Protein 5F3P (pdb70)

Nearest PDB structures (foldseek):
  5f3p-assembly1_B  TM=1.005E+00  e=6.837E-26  Entamoeba histolytica
  5f3q-assembly1_A  TM=9.577E-01  e=2.022E-22  Entamoeba histolytica
  5f3o-assembly1_A  TM=9.536E-01  e=2.224E-22  Entamoeba histolytica
  5f3p-assembly1_A  TM=9.531E-01  e=3.254E-22  Entamoeba histolytica
  5f3q-assembly1_B  TM=9.908E-01  e=6.516E-21  Entamoeba histolytica

InterPro domains:
  IPR036389 Ribonuclease III, endonuclease domain superfamily [G3DSA:1.10.1520.10] (6-143)
  IPR036389 Ribonuclease III, endonuclease domain superfamily [SSF69065] (40-139)

Organism: Entamoeba histolytica (strain ATCC 30459 / HM-1:IMSS / ABRM) (NCBI:txid294381)

Radius of gyration: 21.92 Å; Cα contacts (8 Å, |Δi|>4): 422; chains: 2; bounding box: 47×54×69 Å

Structure (mmCIF, N/CA/C/O backbone):
data_5F3P
#
_entry.id   5F3P
#
_cell.length_a   46.092
_cell.length_b   89.956
_cell.length_c   100.358
_cell.angle_alpha   90.00
_cell.angle_beta   90.00
_cell.angle_gamma   90.00
#
_symmetry.space_group_name_H-M   'P 21 21 21'
#
loop_
_entity.id
_entity.type
_entity.pdbx_description
1 polymer 'Putative uncharacterized protein'
2 non-polymer 'SULFATE ION'
3 water water
#
loop_
_atom_site.group_PDB
_atom_site.id
_atom_site.type_symbol
_atom_site.label_atom_id
_atom_site.label_alt_id
_atom_site.label_comp_id
_atom_site.label_asym_id
_atom_site.label_entity_id
_atom_site.label_seq_id
_atom_site.pdbx_PDB_ins_code
_atom_site.Cartn_x
_atom_site.Cartn_y
_atom_site.Cartn_z
_atom_site.occupancy
_atom_site.B_iso_or_equiv
_atom_site.auth_seq_id
_atom_site.auth_comp_id
_atom_site.auth_asym_id
_atom_site.auth_atom_id
_atom_site.pdbx_PDB_model_num
ATOM 1 N N . SER A 1 2 ? 1.560 2.978 -47.434 1.00 46.36 2 SER A N 1
ATOM 2 C CA . SER A 1 2 ? 0.260 3.188 -46.814 1.00 42.90 2 SER A CA 1
ATOM 3 C C . SER A 1 2 ? 0.152 2.446 -45.476 1.00 44.93 2 SER A C 1
ATOM 4 O O . SER A 1 2 ? 0.996 1.602 -45.145 1.00 45.02 2 SER A O 1
ATOM 7 N N . SER A 1 3 ? -0.898 2.766 -44.715 1.00 40.61 3 SER A N 1
ATOM 8 C CA . SER A 1 3 ? -1.125 2.110 -43.428 1.00 44.01 3 SER A CA 1
ATOM 9 C C . SER A 1 3 ? -1.495 0.638 -43.591 1.00 42.15 3 SER A C 1
ATOM 10 O O . SER A 1 3 ? -1.182 -0.178 -42.713 1.00 33.16 3 SER A O 1
ATOM 13 N N . THR A 1 4 ? -2.161 0.274 -44.692 1.00 34.48 4 THR A N 1
ATOM 14 C CA . THR A 1 4 ? -2.578 -1.114 -44.851 1.00 38.00 4 THR A CA 1
ATOM 15 C C . THR A 1 4 ? -1.412 -2.002 -45.285 1.00 34.91 4 THR A C 1
ATOM 16 O O . THR A 1 4 ? -1.313 -3.157 -44.845 1.00 37.56 4 THR A O 1
ATOM 20 N N . THR A 1 5 ? -0.512 -1.483 -46.133 1.00 34.94 5 THR A N 1
ATOM 21 C CA . THR A 1 5 ? 0.699 -2.236 -46.460 1.00 37.63 5 THR A CA 1
ATOM 22 C C . THR A 1 5 ? 1.641 -2.296 -45.260 1.00 37.41 5 THR A C 1
ATOM 23 O O . THR A 1 5 ? 2.423 -3.244 -45.113 1.00 37.06 5 THR A O 1
ATOM 27 N N . LEU A 1 6 ? 1.591 -1.290 -44.390 1.00 33.44 6 LEU A N 1
ATOM 28 C CA . LEU A 1 6 ? 2.373 -1.393 -43.166 1.00 33.71 6 LEU A CA 1
ATOM 29 C C . LEU A 1 6 ? 1.790 -2.466 -42.243 1.00 26.79 6 LEU A C 1
ATOM 30 O O . LEU A 1 6 ? 2.539 -3.200 -41.593 1.00 25.84 6 LEU A O 1
ATOM 35 N N . HIS A 1 7 ? 0.462 -2.640 -42.241 1.00 26.61 7 HIS A N 1
ATOM 36 C CA . HIS A 1 7 ? -0.168 -3.524 -41.256 1.00 27.30 7 HIS A CA 1
ATOM 37 C C . HIS A 1 7 ? 0.120 -4.997 -41.527 1.00 29.87 7 HIS A C 1
ATOM 38 O O . HIS A 1 7 ? 0.393 -5.767 -40.594 1.00 23.84 7 HIS A O 1
ATOM 45 N N . ASN A 1 8 ? 0.021 -5.427 -42.786 1.00 29.76 8 ASN A N 1
ATOM 46 C CA . ASN A 1 8 ? 0.308 -6.826 -43.090 1.00 31.62 8 ASN A CA 1
ATOM 47 C C . ASN A 1 8 ? 1.784 -7.137 -42.874 1.00 25.27 8 ASN A C 1
ATOM 48 O O . ASN A 1 8 ? 2.129 -8.200 -42.360 1.00 30.50 8 ASN A O 1
ATOM 53 N N . ALA A 1 9 ? 2.667 -6.224 -43.280 1.00 25.90 9 ALA A N 1
ATOM 54 C CA . ALA A 1 9 ? 4.086 -6.405 -43.005 1.00 26.82 9 ALA A CA 1
ATOM 55 C C . ALA A 1 9 ? 4.343 -6.481 -41.503 1.00 29.43 9 ALA A C 1
ATOM 56 O O . ALA A 1 9 ? 5.152 -7.296 -41.044 1.00 26.51 9 ALA A O 1
ATOM 58 N N . MET A 1 10 ? 3.641 -5.657 -40.718 1.00 23.77 10 MET A N 1
ATOM 59 C CA . MET A 1 10 ? 3.840 -5.671 -39.273 1.00 24.92 10 MET A CA 1
ATOM 60 C C . MET A 1 10 ? 3.478 -7.021 -38.663 1.00 28.62 10 MET A C 1
ATOM 61 O O . MET A 1 10 ? 4.136 -7.478 -37.716 1.00 26.85 10 MET A O 1
ATOM 66 N N . GLN A 1 11 ? 2.424 -7.669 -39.169 1.00 25.62 11 GLN A N 1
ATOM 67 C CA . GLN A 1 11 ? 2.043 -8.957 -38.599 1.00 26.64 11 GLN A CA 1
ATOM 68 C C . GLN A 1 11 ? 3.049 -10.042 -38.961 1.00 28.41 11 GLN A C 1
ATOM 69 O O . GLN A 1 11 ? 3.266 -10.962 -38.164 1.00 33.10 11 GLN A O 1
ATOM 75 N N . TYR A 1 12 ? 3.691 -9.942 -40.130 1.00 25.71 12 TYR A N 1
ATOM 76 C CA . TYR A 1 12 ? 4.798 -10.843 -40.458 1.00 29.76 12 TYR A CA 1
ATOM 77 C C . TYR A 1 12 ? 5.975 -10.645 -39.510 1.00 28.33 12 TYR A C 1
ATOM 78 O O . TYR A 1 12 ? 6.534 -11.614 -38.986 1.00 25.17 12 TYR A O 1
ATOM 87 N N . THR A 1 13 ? 6.408 -9.391 -39.337 1.00 22.80 13 THR A N 1
ATOM 88 C CA . THR A 1 13 ? 7.605 -9.099 -38.551 1.00 22.95 13 THR A CA 1
ATOM 89 C C . THR A 1 13 ? 7.377 -9.384 -37.068 1.00 23.25 13 THR A C 1
ATOM 90 O O . THR A 1 13 ? 8.263 -9.922 -36.392 1.00 24.22 13 THR A O 1
ATOM 94 N N . ALA A 1 14 ? 6.199 -9.032 -36.548 1.00 19.39 14 ALA A N 1
ATOM 95 C CA . ALA A 1 14 ? 5.852 -9.368 -35.170 1.00 20.97 14 ALA A CA 1
ATOM 96 C C . ALA A 1 14 ? 5.954 -10.866 -34.925 1.00 21.12 14 ALA A C 1
ATOM 97 O O . ALA A 1 14 ? 6.580 -11.298 -33.957 1.00 19.29 14 ALA A O 1
ATOM 99 N N . PHE A 1 15 ? 5.347 -11.680 -35.799 1.00 20.97 15 PHE A N 1
ATOM 100 C CA . PHE A 1 15 ? 5.439 -13.133 -35.650 1.00 22.38 15 PHE A CA 1
ATOM 101 C C . PHE A 1 15 ? 6.897 -13.583 -35.570 1.00 19.38 15 PHE A C 1
ATOM 102 O O . PHE A 1 15 ? 7.271 -14.386 -34.705 1.00 21.71 15 PHE A O 1
ATOM 110 N N . ASP A 1 16 ? 7.735 -13.058 -36.465 1.00 23.63 16 ASP A N 1
ATOM 111 C CA . ASP A 1 16 ? 9.125 -13.496 -36.566 1.00 22.26 16 ASP A CA 1
ATOM 112 C C . ASP A 1 16 ? 9.936 -13.100 -35.332 1.00 22.58 16 ASP A C 1
ATOM 113 O O . ASP A 1 16 ? 10.695 -13.915 -34.794 1.00 22.12 16 ASP A O 1
ATOM 118 N N . VAL A 1 17 ? 9.813 -11.847 -34.889 1.00 18.97 17 VAL A N 1
ATOM 119 C CA . VAL A 1 17 ? 10.557 -11.389 -33.711 1.00 22.91 17 VAL A CA 1
ATOM 120 C C . VAL A 1 17 ? 10.115 -12.150 -32.468 1.00 17.29 17 VAL A C 1
ATOM 121 O O . VAL A 1 17 ? 10.939 -12.640 -31.689 1.00 17.62 17 VAL A O 1
ATOM 125 N N . LEU A 1 18 ? 8.804 -12.244 -32.251 1.00 17.57 18 LEU A N 1
ATOM 126 C CA . LEU A 1 18 ? 8.314 -12.923 -31.058 1.00 14.88 18 LEU A CA 1
ATOM 127 C C . LEU A 1 18 ? 8.659 -14.411 -31.080 1.00 20.72 18 LEU A C 1
ATOM 128 O O . LEU A 1 18 ? 9.031 -14.978 -30.041 1.00 14.89 18 LEU A O 1
ATOM 133 N N . SER A 1 19 ? 8.551 -15.063 -32.250 1.00 19.02 19 SER A N 1
ATOM 134 C CA . SER A 1 19 ? 8.937 -16.476 -32.344 1.00 20.55 19 SER A CA 1
ATOM 135 C C . SER A 1 19 ? 10.423 -16.654 -32.095 1.00 17.01 19 SER A C 1
ATOM 136 O O . SER A 1 19 ? 10.842 -17.659 -31.520 1.00 18.59 19 SER A O 1
ATOM 139 N N . SER A 1 20 ? 11.234 -15.710 -32.558 1.00 18.83 20 SER A N 1
ATOM 140 C CA . SER A 1 20 ? 12.679 -15.824 -32.387 1.00 21.47 20 SER A CA 1
ATOM 141 C C . SER A 1 20 ? 13.087 -15.608 -30.931 1.00 22.38 20 SER A C 1
ATOM 142 O O . SER A 1 20 ? 13.993 -16.286 -30.428 1.00 18.59 20 SER A O 1
ATOM 145 N N . ILE A 1 21 ? 12.432 -14.680 -30.228 1.00 15.36 21 ILE A N 1
ATOM 146 C CA . ILE A 1 21 ? 12.714 -14.534 -28.797 1.00 16.95 21 ILE A CA 1
ATOM 147 C C . ILE A 1 21 ? 12.294 -15.790 -28.042 1.00 18.79 21 ILE A C 1
ATOM 148 O O . ILE A 1 21 ? 13.042 -16.320 -27.205 1.00 15.97 21 ILE A O 1
ATOM 153 N N . LEU A 1 22 ? 11.085 -16.280 -28.326 1.00 16.19 22 LEU A N 1
ATOM 154 C CA . LEU A 1 22 ? 10.567 -17.452 -27.625 1.00 18.94 22 LEU A CA 1
ATOM 155 C C . LEU A 1 22 ? 11.436 -18.675 -27.885 1.00 21.31 22 LEU A C 1
ATOM 156 O O . LEU A 1 22 ? 11.653 -19.489 -26.986 1.00 20.19 22 LEU A O 1
ATOM 161 N N . ASN A 1 23 ? 11.944 -18.817 -29.113 1.00 19.10 23 ASN A N 1
ATOM 162 C CA . ASN A 1 23 ? 12.811 -19.943 -29.433 1.00 21.35 23 ASN A CA 1
ATOM 163 C C . ASN A 1 23 ? 14.077 -19.911 -28.592 1.00 22.62 23 ASN A C 1
ATOM 164 O O . ASN A 1 23 ? 14.569 -20.958 -28.158 1.00 22.06 23 ASN A O 1
ATOM 169 N N . LEU A 1 24 ? 14.597 -18.713 -28.312 1.00 23.89 24 LEU A N 1
ATOM 170 C CA . LEU A 1 24 ? 15.777 -18.614 -27.461 1.00 25.11 24 LEU A CA 1
ATOM 171 C C . LEU A 1 24 ? 15.439 -18.889 -25.999 1.00 23.13 24 LEU A C 1
ATOM 172 O O . LEU A 1 24 ? 16.226 -19.521 -25.283 1.00 25.66 24 LEU A O 1
ATOM 177 N N . MET A 1 25 ? 14.293 -18.397 -25.523 1.00 22.58 25 MET A N 1
ATOM 178 C CA . MET A 1 25 ? 13.875 -18.706 -24.156 1.00 21.84 25 MET A CA 1
ATOM 179 C C . MET A 1 25 ? 13.764 -20.209 -23.940 1.00 20.93 25 MET A C 1
ATOM 180 O O . MET A 1 25 ? 14.105 -20.717 -22.864 1.00 20.98 25 MET A O 1
ATOM 185 N N . LYS A 1 26 ? 13.251 -20.931 -24.940 1.00 18.44 26 LYS A N 1
ATOM 186 C CA . LYS A 1 26 ? 13.023 -22.360 -24.788 1.00 24.92 26 LYS A CA 1
ATOM 187 C C . LYS A 1 26 ? 14.325 -23.137 -24.676 1.00 28.76 26 LYS A C 1
ATOM 188 O O . LYS A 1 26 ? 14.315 -24.266 -24.175 1.00 29.28 26 LYS A O 1
ATOM 194 N N . ALA A 1 27 ? 15.443 -22.555 -25.112 1.00 25.74 27 ALA A N 1
ATOM 195 C CA . ALA A 1 27 ? 16.757 -23.151 -24.905 1.00 26.23 27 ALA A CA 1
ATOM 196 C C . ALA A 1 27 ? 17.286 -22.952 -23.487 1.00 31.13 27 ALA A C 1
ATOM 197 O O . ALA A 1 27 ? 18.247 -23.624 -23.102 1.00 30.35 27 ALA A O 1
ATOM 199 N N . ASP A 1 28 ? 16.684 -22.052 -22.705 1.00 27.36 28 ASP A N 1
ATOM 200 C CA . ASP A 1 28 ? 17.063 -21.705 -21.337 1.00 26.56 28 ASP A CA 1
ATOM 201 C C . ASP A 1 28 ? 16.376 -22.655 -20.362 1.00 29.50 28 ASP A C 1
ATOM 202 O O . ASP A 1 28 ? 15.158 -22.857 -20.460 1.00 27.62 28 ASP A O 1
ATOM 207 N N . PRO A 1 29 ? 17.113 -23.272 -19.433 1.00 29.73 29 PRO A N 1
ATOM 208 C CA . PRO A 1 29 ? 16.467 -24.156 -18.446 1.00 28.20 29 PRO A CA 1
ATOM 209 C C . PRO A 1 29 ? 15.371 -23.476 -17.637 1.00 26.31 29 PRO A C 1
ATOM 210 O O . PRO A 1 29 ? 14.464 -24.161 -17.146 1.00 26.24 29 PRO A O 1
ATOM 214 N N . LEU A 1 30 ? 15.412 -22.155 -17.489 1.00 22.01 30 LEU A N 1
ATOM 215 C CA . LEU A 1 30 ? 14.359 -21.471 -16.748 1.00 23.35 30 LEU A CA 1
ATOM 216 C C . LEU A 1 30 ? 12.986 -21.595 -17.399 1.00 21.40 30 LEU A C 1
ATOM 217 O O . LEU A 1 30 ? 11.980 -21.448 -16.699 1.00 20.39 30 LEU A O 1
ATOM 222 N N . TYR A 1 31 ? 12.922 -21.859 -18.710 1.00 19.57 31 TYR A N 1
ATOM 223 C CA . TYR A 1 31 ? 11.631 -22.023 -19.384 1.00 22.55 31 TYR A CA 1
ATOM 224 C C . TYR A 1 31 ? 10.799 -23.136 -18.751 1.00 21.52 31 TYR A C 1
ATOM 225 O O . TYR A 1 31 ? 9.561 -23.039 -18.687 1.00 17.49 31 TYR A O 1
ATOM 234 N N . ASP A 1 32 ? 11.465 -24.214 -18.307 1.00 17.74 32 ASP A N 1
ATOM 235 C CA . ASP A 1 32 ? 10.791 -25.325 -17.635 1.00 24.57 32 ASP A CA 1
ATOM 236 C C . ASP A 1 32 ? 9.926 -24.849 -16.472 1.00 21.70 32 ASP A C 1
ATOM 237 O O . ASP A 1 32 ? 8.854 -25.409 -16.211 1.00 18.83 32 ASP A O 1
ATOM 242 N N . LEU A 1 33 ? 10.392 -23.823 -15.754 1.00 20.01 33 LEU A N 1
ATOM 243 C CA . LEU A 1 33 ? 9.713 -23.336 -14.559 1.00 21.70 33 LEU A CA 1
ATOM 244 C C . LEU A 1 33 ? 8.370 -22.682 -14.857 1.00 22.69 33 LEU A C 1
ATOM 245 O O . LEU A 1 33 ? 7.568 -22.493 -13.934 1.00 21.26 33 LEU A O 1
ATOM 250 N N . LEU A 1 34 ? 8.107 -22.310 -16.111 1.00 19.15 34 LEU A N 1
ATOM 251 C CA . LEU A 1 34 ? 6.811 -21.715 -16.433 1.00 22.09 34 LEU A CA 1
ATOM 252 C C . LEU A 1 34 ? 5.678 -22.714 -16.264 1.00 22.26 34 LEU A C 1
ATOM 253 O O . LEU A 1 34 ? 4.525 -22.309 -16.077 1.00 21.65 34 LEU A O 1
ATOM 258 N N . GLN A 1 35 ? 5.978 -24.010 -16.387 1.00 22.72 35 GLN A N 1
ATOM 259 C CA . GLN A 1 35 ? 5.008 -25.086 -16.198 1.00 25.22 35 GLN A CA 1
ATOM 260 C C . GLN A 1 35 ? 3.737 -24.857 -17.015 1.00 24.08 35 GLN A C 1
ATOM 261 O O . GLN A 1 35 ? 2.612 -24.996 -16.525 1.00 20.79 35 GLN A O 1
ATOM 267 N N . LEU A 1 36 ? 3.918 -24.514 -18.291 1.00 23.17 36 LEU A N 1
ATOM 268 C CA . LEU A 1 36 ? 2.755 -24.324 -19.148 1.00 24.80 36 LEU A CA 1
ATOM 269 C C . LEU A 1 36 ? 1.981 -25.619 -19.366 1.00 25.35 36 LEU A C 1
ATOM 270 O O . LEU A 1 36 ? 0.818 -25.566 -19.792 1.00 24.99 36 LEU A O 1
ATOM 275 N N . ASN A 1 37 ? 2.577 -26.771 -19.046 1.00 22.01 37 ASN A N 1
ATOM 276 C CA . ASN A 1 37 ? 1.834 -28.029 -19.060 1.00 22.79 37 ASN A CA 1
ATOM 277 C C . ASN A 1 37 ? 0.608 -27.987 -18.145 1.00 25.57 37 ASN A C 1
ATOM 278 O O . ASN A 1 37 ? -0.371 -28.711 -18.385 1.00 23.65 37 ASN A O 1
ATOM 283 N N . GLN A 1 38 ? 0.632 -27.149 -17.102 1.00 22.91 38 GLN A N 1
ATOM 284 C CA . GLN A 1 38 ? -0.474 -27.087 -16.141 1.00 23.43 38 GLN A CA 1
ATOM 285 C C . GLN A 1 38 ? -1.727 -26.430 -16.711 1.00 26.78 38 GLN A C 1
ATOM 286 O O . GLN A 1 38 ? -2.772 -26.459 -16.053 1.00 27.86 38 GLN A O 1
ATOM 292 N N . ALA A 1 39 ? -1.653 -25.838 -17.906 1.00 27.06 39 ALA A N 1
ATOM 293 C CA . ALA A 1 39 ? -2.870 -25.402 -18.581 1.00 29.91 39 ALA A CA 1
ATOM 294 C C . ALA A 1 39 ? -3.827 -26.568 -18.815 1.00 36.95 39 ALA A C 1
ATOM 295 O O . ALA A 1 39 ? -5.040 -26.361 -18.918 1.00 41.11 39 ALA A O 1
ATOM 297 N N . TYR A 1 40 ? -3.308 -27.797 -18.896 1.00 35.20 40 TYR A N 1
ATOM 298 C CA . TYR A 1 40 ? -4.123 -28.979 -19.157 1.00 42.12 40 TYR A CA 1
ATOM 299 C C . TYR A 1 40 ? -4.549 -29.712 -17.893 1.00 43.29 40 TYR A C 1
ATOM 300 O O . TYR A 1 40 ? -5.242 -30.730 -17.991 1.00 47.63 40 TYR A O 1
ATOM 309 N N . SER A 1 41 ? -4.149 -29.245 -16.715 1.00 45.90 41 SER A N 1
ATOM 310 C CA . SER A 1 41 ? -4.209 -30.078 -15.524 1.00 45.84 41 SER A CA 1
ATOM 311 C C . SER A 1 41 ? -4.975 -29.391 -14.403 1.00 52.44 41 SER A C 1
ATOM 312 O O . SER A 1 41 ? -5.161 -28.170 -14.397 1.00 54.06 41 SER A O 1
ATOM 315 N N . SER A 1 42 ? -5.413 -30.211 -13.450 1.00 53.65 42 SER A N 1
ATOM 316 C CA . SER A 1 42 ? -6.057 -29.742 -12.228 1.00 58.48 42 SER A CA 1
ATOM 317 C C . SER A 1 42 ? -5.004 -29.280 -11.226 1.00 57.30 42 SER A C 1
ATOM 318 O O . SER A 1 42 ? -5.334 -28.750 -10.165 1.00 56.94 42 SER A O 1
ATOM 321 N N . ASP A 1 44 ? -2.126 -27.475 -10.670 1.00 50.88 44 ASP A N 1
ATOM 322 C CA . ASP A 1 44 ? -2.544 -26.274 -11.395 1.00 48.47 44 ASP A CA 1
ATOM 323 C C . ASP A 1 44 ? -1.918 -24.991 -10.833 1.00 44.18 44 ASP A C 1
ATOM 324 O O . ASP A 1 44 ? -1.973 -23.925 -11.464 1.00 37.86 44 ASP A O 1
ATOM 329 N N . GLN A 1 45 ? -1.292 -25.112 -9.663 1.00 35.61 45 GLN A N 1
ATOM 330 C CA . GLN A 1 45 ? -1.176 -23.974 -8.762 1.00 35.33 45 GLN A CA 1
ATOM 331 C C . GLN A 1 45 ? -0.178 -22.914 -9.250 1.00 34.24 45 GLN A C 1
ATOM 332 O O . GLN A 1 45 ? -0.504 -21.723 -9.255 1.00 30.71 45 GLN A O 1
ATOM 338 N N . GLU A 1 46 ? 1.027 -23.304 -9.682 1.00 27.06 46 GLU A N 1
ATOM 339 C CA . GLU A 1 46 ? 1.990 -22.291 -10.115 1.00 30.89 46 GLU A CA 1
ATOM 340 C C . GLU A 1 46 ? 1.537 -21.593 -11.397 1.00 29.94 46 GLU A C 1
ATOM 341 O O . GLU A 1 46 ? 1.715 -20.377 -11.553 1.00 26.39 46 GLU A O 1
ATOM 347 N N . TYR A 1 47 ? 0.965 -22.353 -12.331 1.00 28.24 47 TYR A N 1
ATOM 348 C CA . TYR A 1 47 ? 0.370 -21.767 -13.527 1.00 29.05 47 TYR A CA 1
ATOM 349 C C . TYR A 1 47 ? -0.663 -20.711 -13.166 1.00 27.66 47 TYR A C 1
ATOM 350 O O . TYR A 1 47 ? -0.696 -19.631 -13.767 1.00 23.69 47 TYR A O 1
ATOM 359 N N . GLU A 1 48 ? -1.527 -21.014 -12.194 1.00 25.31 48 GLU A N 1
ATOM 360 C CA . GLU A 1 48 ? -2.570 -20.068 -11.816 1.00 30.51 48 GLU A CA 1
ATOM 361 C C . GLU A 1 48 ? -2.008 -18.856 -11.087 1.00 25.78 48 GLU A C 1
ATOM 362 O O . GLU A 1 48 ? -2.550 -17.751 -11.238 1.00 23.46 48 GLU A O 1
ATOM 368 N N . LYS A 1 49 ? -0.935 -19.035 -10.303 1.00 21.72 49 LYS A N 1
ATOM 369 C CA . LYS A 1 49 ? -0.286 -17.892 -9.658 1.00 23.75 49 LYS A CA 1
ATOM 370 C C . LYS A 1 49 ? 0.349 -16.959 -10.690 1.00 23.74 49 LYS A C 1
ATOM 371 O O . LYS A 1 49 ? 0.272 -15.728 -10.560 1.00 20.74 49 LYS A O 1
ATOM 377 N N . ASN A 1 50 ? 0.996 -17.526 -11.710 1.00 18.60 50 ASN A N 1
ATOM 378 C CA . ASN A 1 50 ? 1.529 -16.710 -12.803 1.00 24.49 50 ASN A CA 1
ATOM 379 C C . ASN A 1 50 ? 0.412 -16.009 -13.569 1.00 20.61 50 ASN A C 1
ATOM 380 O O . ASN A 1 50 ? 0.561 -14.857 -13.991 1.00 19.29 50 ASN A O 1
ATOM 385 N N . GLU A 1 51 ? -0.703 -16.701 -13.786 1.00 18.07 51 GLU A N 1
ATOM 386 C CA . GLU A 1 51 ? -1.828 -16.078 -14.473 1.00 19.70 51 GLU A CA 1
ATOM 387 C C . GLU A 1 51 ? -2.423 -14.954 -13.635 1.00 22.26 51 GLU A C 1
ATOM 388 O O . GLU A 1 51 ? -2.797 -13.906 -14.172 1.00 19.20 51 GLU A O 1
ATOM 394 N N . PHE A 1 52 ? -2.544 -15.185 -12.319 1.00 20.44 52 PHE A N 1
ATOM 395 C CA . PHE A 1 52 ? -2.945 -14.175 -11.334 1.00 20.98 52 PHE A CA 1
ATOM 396 C C . PHE A 1 52 ? -2.122 -12.897 -11.485 1.00 19.70 52 PHE A C 1
ATOM 397 O O . PHE A 1 52 ? -2.671 -11.795 -11.592 1.00 19.78 52 PHE A O 1
ATOM 405 N N . TYR A 1 53 ? -0.799 -13.031 -11.547 1.00 17.52 53 TYR A N 1
ATOM 406 C CA . TYR A 1 53 ? 0.039 -11.844 -11.673 1.00 22.99 53 TYR A CA 1
ATOM 407 C C . TYR A 1 53 ? 0.038 -11.276 -13.092 1.00 19.09 53 TYR A C 1
ATOM 408 O O . TYR A 1 53 ? 0.014 -10.050 -13.276 1.00 19.54 53 TYR A O 1
ATOM 417 N N . GLY A 1 54 ? 0.077 -12.144 -14.104 1.00 17.30 54 GLY A N 1
ATOM 418 C CA . GLY A 1 54 ? 0.143 -11.663 -15.478 1.00 16.82 54 GLY A CA 1
ATOM 419 C C . GLY A 1 54 ? -1.076 -10.857 -15.870 1.00 16.98 54 GLY A C 1
ATOM 420 O O . GLY A 1 54 ? -0.973 -9.880 -16.612 1.00 19.37 54 GLY A O 1
ATOM 421 N N . ASP A 1 55 ? -2.245 -11.267 -15.391 1.00 18.07 55 ASP A N 1
ATOM 422 C CA . ASP A 1 55 ? -3.468 -10.512 -15.638 1.00 21.19 55 ASP A CA 1
ATOM 423 C C . ASP A 1 55 ? -3.341 -9.074 -15.137 1.00 21.89 55 ASP A C 1
ATOM 424 O O . ASP A 1 55 ? -3.747 -8.127 -15.820 1.00 17.73 55 ASP A O 1
ATOM 429 N N . SER A 1 56 ? -2.786 -8.887 -13.934 1.00 18.05 56 SER A N 1
ATOM 430 C CA . SER A 1 56 ? -2.654 -7.527 -13.414 1.00 19.39 56 SER A CA 1
ATOM 431 C C . SER A 1 56 ? -1.535 -6.762 -14.117 1.00 20.00 56 SER A C 1
ATOM 432 O O . SER A 1 56 ? -1.642 -5.549 -14.323 1.00 16.01 56 SER A O 1
ATOM 435 N N . TYR A 1 57 ? -0.470 -7.454 -14.511 1.00 17.66 57 TYR A N 1
ATOM 436 C CA . TYR A 1 57 ? 0.630 -6.786 -15.181 1.00 16.15 57 TYR A CA 1
ATOM 437 C C . TYR A 1 57 ? 0.220 -6.331 -16.578 1.00 17.65 57 TYR A C 1
ATOM 438 O O . TYR A 1 57 ? 0.578 -5.230 -17.010 1.00 15.45 57 TYR A O 1
ATOM 447 N N . LEU A 1 58 ? -0.523 -7.170 -17.295 1.00 16.69 58 LEU A N 1
ATOM 448 C CA . LEU A 1 58 ? -1.078 -6.773 -18.587 1.00 19.70 58 LEU A CA 1
ATOM 449 C C . LEU A 1 58 ? -2.011 -5.574 -18.444 1.00 19.72 58 LEU A C 1
ATOM 450 O O . LEU A 1 58 ? -1.966 -4.633 -19.246 1.00 16.32 58 LEU A O 1
ATOM 455 N N . GLU A 1 59 ? -2.894 -5.613 -17.442 1.00 20.34 59 GLU A N 1
ATOM 456 C CA . GLU A 1 59 ? -3.835 -4.516 -17.231 1.00 23.05 59 GLU A CA 1
ATOM 457 C C . GLU A 1 59 ? -3.113 -3.195 -16.996 1.00 18.71 59 GLU A C 1
ATOM 458 O O . GLU A 1 59 ? -3.502 -2.161 -17.549 1.00 19.52 59 GLU A O 1
ATOM 464 N N . GLU A 1 60 ? -2.076 -3.202 -16.155 1.00 18.51 60 GLU A N 1
ATOM 465 C CA . GLU A 1 60 ? -1.341 -1.968 -15.884 1.00 18.66 60 GLU A CA 1
ATOM 466 C C . GLU A 1 60 ? -0.591 -1.485 -17.126 1.00 18.99 60 GLU A C 1
ATOM 467 O O . GLU A 1 60 ? -0.580 -0.285 -17.425 1.00 15.15 60 GLU A O 1
ATOM 473 N N . ARG A 1 61 ? 0.093 -2.391 -17.837 1.00 15.68 61 ARG A N 1
ATOM 474 C CA . ARG A 1 61 ? 0.855 -1.934 -19.002 1.00 16.56 61 ARG A CA 1
ATOM 475 C C . ARG A 1 61 ? -0.071 -1.496 -20.130 1.00 18.68 61 ARG A C 1
ATOM 476 O O . ARG A 1 61 ? 0.244 -0.544 -20.859 1.00 17.34 61 ARG A O 1
ATOM 484 N N . ALA A 1 62 ? -1.217 -2.160 -20.287 1.00 16.84 62 ALA A N 1
ATOM 485 C CA . ALA A 1 62 ? -2.166 -1.713 -21.300 1.00 19.15 62 ALA A CA 1
ATOM 486 C C . ALA A 1 62 ? -2.744 -0.346 -20.942 1.00 17.48 62 ALA A C 1
ATOM 487 O O . ALA A 1 62 ? -2.927 0.504 -21.823 1.00 16.99 62 ALA A O 1
ATOM 489 N N . SER A 1 63 ? -3.014 -0.107 -1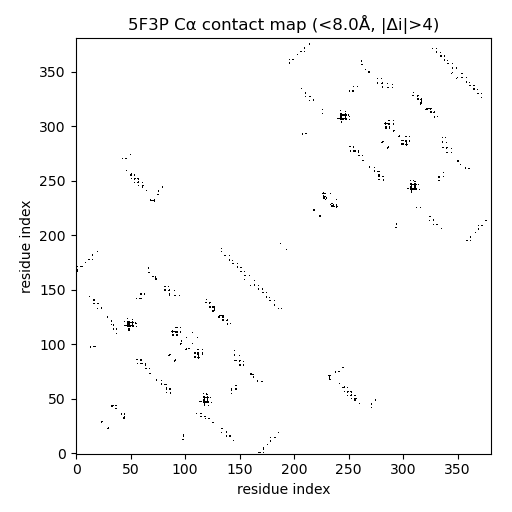9.654 1.00 17.91 63 SER A N 1
ATOM 490 C CA . SER A 1 63 ? -3.506 1.200 -19.230 1.00 16.41 63 SER A CA 1
ATOM 491 C C . SER A 1 63 ? -2.471 2.275 -19.504 1.00 16.19 63 SER A C 1
ATOM 492 O O . SER A 1 63 ? -2.814 3.391 -19.905 1.00 16.03 63 SER A O 1
ATOM 495 N N . SER A 1 64 ? -1.200 1.965 -19.247 1.00 14.23 64 SER A N 1
ATOM 496 C CA . SER A 1 64 ? -0.128 2.911 -19.518 1.00 19.04 64 SER A CA 1
ATOM 497 C C . SER A 1 64 ? -0.071 3.280 -21.006 1.00 19.19 64 SER A C 1
ATOM 498 O O . SER A 1 64 ? 0.114 4.454 -21.363 1.00 15.59 64 SER A O 1
ATOM 501 N N . LEU A 1 65 ? -0.249 2.292 -21.884 1.00 16.77 65 LEU A N 1
ATOM 502 C CA . LEU A 1 65 ? -0.169 2.530 -23.324 1.00 17.61 65 LEU A CA 1
ATOM 503 C C . LEU A 1 65 ? -1.381 3.305 -23.832 1.00 15.49 65 LEU A C 1
ATOM 504 O O . LEU A 1 65 ? -1.248 4.192 -24.685 1.00 20.90 65 LEU A O 1
ATOM 509 N N . VAL A 1 66 ? -2.574 2.955 -23.351 1.00 15.18 66 VAL A N 1
ATOM 510 C CA . VAL A 1 66 ? -3.782 3.709 -23.679 1.00 18.47 66 VAL A CA 1
ATOM 511 C C . VAL A 1 66 ? -3.581 5.190 -23.377 1.00 17.73 66 VAL A C 1
ATOM 512 O O . VAL A 1 66 ? -3.806 6.052 -24.233 1.00 17.03 66 VAL A O 1
ATOM 516 N N . LEU A 1 67 ? -3.144 5.508 -22.153 1.00 18.41 67 LEU A N 1
ATOM 517 C CA . LEU A 1 67 ? -2.878 6.901 -21.797 1.00 19.16 67 LEU A CA 1
ATOM 518 C C . LEU A 1 67 ? -1.796 7.506 -22.671 1.00 19.90 67 LEU A C 1
ATOM 519 O O . LEU A 1 67 ? -1.890 8.674 -23.060 1.00 21.70 67 LEU A O 1
ATOM 524 N N . LYS A 1 68 ? -0.735 6.745 -22.939 1.00 16.76 68 LYS A N 1
ATOM 525 C CA . LYS A 1 68 ? 0.381 7.265 -23.714 1.00 21.45 68 LYS A CA 1
ATOM 526 C C . LYS A 1 68 ? -0.081 7.790 -25.068 1.00 22.98 68 LYS A C 1
ATOM 527 O O . LYS A 1 68 ? 0.348 8.863 -25.500 1.00 22.99 68 LYS A O 1
ATOM 533 N N . PHE A 1 69 ? -0.984 7.076 -25.735 1.00 17.03 69 PHE A N 1
ATOM 534 C CA . PHE A 1 69 ? -1.333 7.465 -27.095 1.00 19.65 69 PHE A CA 1
ATOM 535 C C . PHE A 1 69 ? -2.543 8.381 -27.169 1.00 20.90 69 PHE A C 1
ATOM 536 O O . PHE A 1 69 ? -2.573 9.294 -28.000 1.00 24.24 69 PHE A O 1
ATOM 544 N N . LEU A 1 70 ? -3.540 8.169 -26.316 1.00 14.79 70 LEU A N 1
ATOM 545 C CA . LEU A 1 70 ? -4.792 8.899 -26.461 1.00 18.34 70 LEU A CA 1
ATOM 546 C C . LEU A 1 70 ? -4.730 10.295 -25.850 1.00 19.52 70 LEU A C 1
ATOM 547 O O . LEU A 1 70 ? -5.457 11.188 -26.295 1.00 17.29 70 LEU A O 1
ATOM 552 N N . ARG A 1 71 ? -3.866 10.529 -24.862 1.00 19.16 71 ARG A N 1
ATOM 553 C CA . ARG A 1 71 ? -3.940 11.815 -24.182 1.00 19.17 71 ARG A CA 1
ATOM 554 C C . ARG A 1 71 ? -3.420 12.963 -25.045 1.00 20.44 71 ARG A C 1
ATOM 555 O O . ARG A 1 71 ? -3.743 14.107 -24.754 1.00 17.60 71 ARG A O 1
ATOM 563 N N . LYS A 1 72 ? -2.645 12.693 -26.105 1.00 20.08 72 LYS A N 1
ATOM 564 C CA . LYS A 1 72 ? -2.275 13.751 -27.051 1.00 25.22 72 LYS A CA 1
ATOM 565 C C . LYS A 1 72 ? -3.477 14.305 -27.816 1.00 25.02 72 LYS A C 1
ATOM 566 O O . LYS A 1 72 ? -3.386 15.394 -28.403 1.00 23.20 72 LYS A O 1
ATOM 572 N N . TYR A 1 73 ? -4.579 13.570 -27.848 1.00 17.79 73 TYR A N 1
ATOM 573 C CA . TYR A 1 73 ? -5.711 13.841 -28.729 1.00 23.08 73 TYR A CA 1
ATOM 574 C C . TYR A 1 73 ? -6.888 14.293 -27.874 1.00 22.52 73 TYR A C 1
ATOM 575 O O . TYR A 1 73 ? -7.629 13.463 -27.339 1.00 19.90 73 TYR A O 1
ATOM 584 N N . GLU A 1 74 ? -7.041 15.614 -27.728 1.00 19.14 74 GLU A N 1
ATOM 585 C CA . GLU A 1 74 ? -8.190 16.159 -27.014 1.00 27.53 74 GLU A CA 1
ATOM 586 C C . GLU A 1 74 ? -9.498 15.741 -27.666 1.00 22.80 74 GLU A C 1
ATOM 587 O O . GLU A 1 74 ? -10.534 15.714 -26.992 1.00 25.11 74 GLU A O 1
ATOM 593 N N . GLN A 1 75 ? -9.470 15.428 -28.964 1.00 23.33 75 GLN A N 1
ATOM 594 C CA . GLN A 1 75 ? -10.669 14.958 -29.648 1.00 28.40 75 GLN A CA 1
ATOM 595 C C . GLN A 1 75 ? -11.176 13.644 -29.067 1.00 29.06 75 GLN A C 1
ATOM 596 O O . GLN A 1 75 ? -12.347 13.313 -29.264 1.00 25.23 75 GLN A O 1
ATOM 602 N N . ILE A 1 76 ? -10.345 12.888 -28.370 1.00 23.88 76 ILE A N 1
ATOM 603 C CA . ILE A 1 76 ? -10.701 11.531 -27.945 1.00 21.77 76 ILE A CA 1
ATOM 604 C C . ILE A 1 76 ? -11.265 11.588 -26.534 1.00 25.18 76 ILE A C 1
ATOM 605 O O . ILE A 1 76 ? -10.539 11.948 -25.585 1.00 25.10 76 ILE A O 1
ATOM 610 N N . PRO A 1 77 ? -12.520 11.218 -26.329 1.00 25.90 77 PRO A N 1
ATOM 611 C CA . PRO A 1 77 ? -13.116 11.272 -24.993 1.00 24.70 77 PRO A CA 1
ATOM 612 C C . PRO A 1 77 ? -12.892 10.020 -24.148 1.00 24.62 77 PRO A C 1
ATOM 613 O O . PRO A 1 77 ? -12.499 8.964 -24.645 1.00 20.92 77 PRO A O 1
ATOM 617 N N . PHE A 1 78 ? -13.144 10.169 -22.840 1.00 21.90 78 PHE A N 1
ATOM 618 C CA . PHE A 1 78 ? -12.722 9.128 -21.910 1.00 26.04 78 PHE A CA 1
ATOM 619 C C . PHE A 1 78 ? -13.346 7.773 -22.229 1.00 20.72 78 PHE A C 1
ATOM 620 O O . PHE A 1 78 ? -12.694 6.745 -22.014 1.00 23.38 78 PHE A O 1
ATOM 628 N N . GLU A 1 79 ? -14.578 7.748 -22.774 1.00 23.42 79 GLU A N 1
ATOM 629 C CA . GLU A 1 79 ? -15.224 6.476 -23.120 1.00 26.66 79 GLU A CA 1
ATOM 630 C C . GLU A 1 79 ? -14.340 5.600 -23.995 1.00 21.16 79 GLU A C 1
ATOM 631 O O . GLU A 1 79 ? -14.390 4.369 -23.897 1.00 21.51 79 GLU A O 1
ATOM 637 N N . MET A 1 80 ? -13.512 6.202 -24.830 1.00 19.08 80 MET A N 1
ATOM 638 C CA . MET A 1 80 ? -12.636 5.405 -25.670 1.00 21.58 80 MET A CA 1
ATOM 639 C C . MET A 1 80 ? -11.405 4.891 -24.927 1.00 18.59 80 MET A C 1
ATOM 640 O O . MET A 1 80 ? -10.778 3.936 -25.394 1.00 19.95 80 MET A O 1
ATOM 645 N N . TYR A 1 81 ? -11.025 5.518 -23.812 1.00 19.62 81 TYR A N 1
ATOM 646 C CA . TYR A 1 81 ? -9.941 4.975 -22.995 1.00 20.30 81 TYR A CA 1
ATOM 647 C C . TYR A 1 81 ? -10.356 3.647 -22.384 1.00 18.41 81 TYR A C 1
ATOM 648 O O . TYR A 1 81 ? -9.654 2.635 -22.520 1.00 18.07 81 TYR A O 1
ATOM 657 N N . SER A 1 82 ? -11.513 3.626 -21.717 1.00 17.09 82 SER A N 1
ATOM 658 C CA . SER A 1 82 ? -11.964 2.384 -21.095 1.00 18.64 82 SER A CA 1
ATOM 659 C C . SER A 1 82 ? -12.383 1.360 -22.152 1.00 22.23 82 SER A C 1
ATOM 660 O O . SER A 1 82 ? -12.111 0.161 -22.002 1.00 21.18 82 SER A O 1
ATOM 663 N N . GLY A 1 83 ? -12.992 1.819 -23.252 1.00 18.60 83 GLY A N 1
ATOM 664 C CA . GLY A 1 83 ? -13.301 0.920 -24.357 1.00 20.00 83 GLY A CA 1
ATOM 665 C C . GLY A 1 83 ? -12.071 0.248 -24.954 1.00 18.47 83 GLY A C 1
ATOM 666 O O . GLY A 1 83 ? -12.057 -0.972 -25.160 1.00 16.97 83 GLY A O 1
ATOM 667 N N . LEU A 1 84 ? -11.022 1.034 -25.253 1.00 16.31 84 LEU A N 1
ATOM 668 C CA . LEU A 1 84 ? -9.791 0.450 -25.794 1.00 16.49 84 LEU A CA 1
ATOM 669 C C . LEU A 1 84 ? -9.141 -0.519 -24.808 1.00 17.72 84 LEU A C 1
ATOM 670 O O . LEU A 1 84 ? -8.625 -1.573 -25.208 1.00 14.76 84 LEU A O 1
ATOM 675 N N . ARG A 1 85 ? -9.122 -0.173 -23.524 1.00 16.38 85 ARG A N 1
ATOM 676 C CA . ARG A 1 85 ? -8.512 -1.069 -22.546 1.00 15.53 85 ARG A CA 1
ATOM 677 C C . ARG A 1 85 ? -9.269 -2.393 -22.458 1.00 19.20 85 ARG A C 1
ATOM 678 O O . ARG A 1 85 ? -8.653 -3.464 -22.475 1.00 17.33 85 ARG A O 1
ATOM 686 N N . ILE A 1 86 ? -10.607 -2.337 -22.369 1.00 21.50 86 ILE A N 1
ATOM 687 C CA . ILE A 1 86 ? -11.423 -3.557 -22.349 1.00 21.78 86 ILE A CA 1
ATOM 688 C C . ILE A 1 86 ? -11.154 -4.398 -23.589 1.00 20.04 86 ILE A C 1
ATOM 689 O O . ILE A 1 86 ? -10.994 -5.622 -23.512 1.00 20.94 86 ILE A O 1
ATOM 694 N N . HIS A 1 87 ? -11.129 -3.750 -24.758 1.00 16.47 87 HIS A N 1
ATOM 695 C CA . HIS A 1 87 ? -10.861 -4.432 -26.020 1.00 19.75 87 HIS A CA 1
ATOM 696 C C . HIS A 1 87 ? -9.487 -5.089 -26.032 1.00 20.37 87 HIS A C 1
ATOM 697 O O . HIS A 1 87 ? -9.308 -6.156 -26.632 1.00 20.98 87 HIS A O 1
ATOM 704 N N . THR A 1 88 ? -8.515 -4.488 -25.355 1.00 16.54 88 THR A N 1
ATOM 705 C CA . THR A 1 88 ? -7.138 -4.963 -25.416 1.00 16.13 88 THR A CA 1
ATOM 706 C C . THR A 1 88 ? -6.918 -6.189 -24.531 1.00 21.12 88 THR A C 1
ATOM 707 O O . THR A 1 88 ? -6.184 -7.107 -24.907 1.00 19.83 88 THR A O 1
ATOM 711 N N . VAL A 1 89 ? -7.563 -6.246 -23.366 1.00 18.82 89 VAL A N 1
ATOM 712 C CA . VAL A 1 89 ? 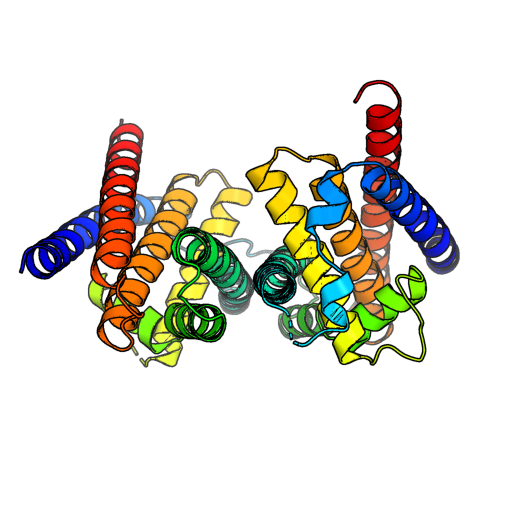-7.260 -7.310 -22.408 1.00 22.00 89 VAL A CA 1
ATOM 713 C C . VAL A 1 89 ? -8.306 -8.415 -22.392 1.00 22.99 89 VAL A C 1
ATOM 714 O O . VAL A 1 89 ? -8.123 -9.413 -21.672 1.00 21.40 89 VAL A O 1
ATOM 718 N N . LYS A 1 90 ? -9.386 -8.289 -23.164 1.00 19.13 90 LYS A N 1
ATOM 719 C CA . LYS A 1 90 ? -10.421 -9.315 -23.124 1.00 25.35 90 LYS A CA 1
ATOM 720 C C . LYS A 1 90 ? -9.931 -10.620 -23.761 1.00 28.19 90 LYS A C 1
ATOM 721 O O . LYS A 1 90 ? -9.006 -10.642 -24.582 1.00 22.19 90 LYS A O 1
ATOM 727 N N . ASN A 1 91 ? -10.594 -11.718 -23.368 1.00 29.14 91 ASN A N 1
ATOM 728 C CA . ASN A 1 91 ? -10.186 -13.064 -23.774 1.00 30.38 91 ASN A CA 1
ATOM 729 C C . ASN A 1 91 ? -10.163 -13.235 -25.283 1.00 32.67 91 ASN A C 1
ATOM 730 O O . ASN A 1 91 ? -9.288 -13.926 -25.817 1.00 31.35 91 ASN A O 1
ATOM 735 N N . GLN A 1 92 ? -11.139 -12.648 -25.988 1.00 29.81 92 GLN A N 1
ATOM 736 C CA . GLN A 1 92 ? -11.185 -12.730 -27.444 1.00 32.40 92 GLN A CA 1
ATOM 737 C C . GLN A 1 92 ? -9.887 -12.241 -28.068 1.00 30.99 92 GLN A C 1
ATOM 738 O O . GLN A 1 92 ? -9.325 -12.903 -28.949 1.00 23.69 92 GLN A O 1
ATOM 744 N N . THR A 1 93 ? -9.396 -11.081 -27.617 1.00 23.88 93 THR A N 1
ATOM 745 C CA . THR A 1 93 ? -8.188 -10.518 -28.202 1.00 22.78 93 THR A CA 1
ATOM 746 C C . THR A 1 93 ? -6.972 -11.375 -27.876 1.00 21.81 93 THR A C 1
ATOM 747 O O . THR A 1 93 ? -6.132 -11.621 -28.749 1.00 21.90 93 THR A O 1
ATOM 751 N N . LEU A 1 94 ? -6.860 -11.846 -26.630 1.00 20.52 94 LEU A N 1
ATOM 752 C CA . LEU A 1 94 ? -5.718 -12.682 -26.265 1.00 20.89 94 LEU A CA 1
ATOM 753 C C . LEU A 1 94 ? -5.752 -14.018 -26.984 1.00 22.98 94 LEU A C 1
ATOM 754 O O . LEU A 1 94 ? -4.693 -14.566 -27.293 1.00 22.81 94 LEU A O 1
ATOM 759 N N . GLY A 1 95 ? -6.952 -14.555 -27.244 1.00 24.93 95 GLY A N 1
ATOM 760 C CA . GLY A 1 95 ? -7.073 -15.736 -28.087 1.00 21.71 95 GLY A CA 1
ATOM 761 C C . GLY A 1 95 ? -6.608 -15.501 -29.511 1.00 23.27 95 GLY A C 1
ATOM 762 O O . GLY A 1 95 ? -5.937 -16.351 -30.098 1.00 25.30 95 GLY A O 1
ATOM 763 N N . GLU A 1 96 ? -6.968 -14.353 -30.096 1.00 22.55 96 GLU A N 1
ATOM 764 C CA . GLU A 1 96 ? -6.478 -14.037 -31.436 1.00 24.62 96 GLU A CA 1
ATOM 765 C C . GLU A 1 96 ? -4.958 -13.994 -31.469 1.00 24.65 96 GLU A C 1
ATOM 766 O O . GLU A 1 96 ? -4.344 -14.465 -32.429 1.00 20.81 96 GLU A O 1
ATOM 772 N N . ILE A 1 97 ? -4.337 -13.416 -30.433 1.00 21.11 97 ILE A N 1
ATOM 773 C CA . ILE A 1 97 ? -2.879 -13.376 -30.351 1.00 21.14 97 ILE A CA 1
ATOM 774 C C . ILE A 1 97 ? -2.315 -14.787 -30.193 1.00 19.64 97 ILE A C 1
ATOM 775 O O . ILE A 1 97 ? -1.304 -15.135 -30.807 1.00 19.44 97 ILE A O 1
ATOM 780 N N . PHE A 1 98 ? -2.939 -15.599 -29.332 1.00 19.03 98 PHE A N 1
ATOM 781 C CA . PHE A 1 98 ? -2.613 -17.022 -29.224 1.00 20.99 98 PHE A CA 1
ATOM 782 C C . PHE A 1 98 ? -2.581 -17.685 -30.603 1.00 25.05 98 PHE A C 1
ATOM 783 O O . PHE A 1 98 ? -1.623 -18.389 -30.957 1.00 20.95 98 PHE A O 1
ATOM 791 N N . ASP A 1 99 ? -3.620 -17.452 -31.407 1.00 21.44 99 ASP A N 1
ATOM 792 C CA . ASP A 1 99 ? -3.702 -18.108 -32.713 1.00 26.06 99 ASP A CA 1
ATOM 793 C C . ASP A 1 99 ? -2.680 -17.539 -33.686 1.00 24.05 99 ASP A C 1
ATOM 794 O O . ASP A 1 99 ? -2.073 -18.287 -34.457 1.00 27.75 99 ASP A O 1
ATOM 799 N N . LEU A 1 100 ? -2.490 -16.214 -33.674 1.00 22.59 100 LEU A N 1
ATOM 800 C CA . LEU A 1 100 ? -1.552 -15.577 -34.596 1.00 23.46 100 LEU A CA 1
ATOM 801 C C . LEU A 1 100 ? -0.119 -16.027 -34.355 1.00 26.00 100 LEU A C 1
ATOM 802 O O . LEU A 1 100 ? 0.671 -16.117 -35.303 1.00 25.43 100 LEU A O 1
ATOM 807 N N . LEU A 1 101 ? 0.244 -16.289 -33.104 1.00 17.27 101 LEU A N 1
ATOM 808 C CA . LEU A 1 101 ? 1.573 -16.788 -32.778 1.00 21.51 101 LEU A CA 1
ATOM 809 C C . LEU A 1 101 ? 1.656 -18.314 -32.761 1.00 22.31 101 LEU A C 1
ATOM 810 O O . LEU A 1 101 ? 2.737 -18.854 -32.493 1.00 24.55 101 LEU A O 1
ATOM 815 N N . HIS A 1 102 ? 0.553 -19.016 -33.032 1.00 22.15 102 HIS A N 1
ATOM 816 C CA . HIS A 1 102 ? 0.520 -20.486 -33.023 1.00 24.62 102 HIS A CA 1
ATOM 817 C C . HIS A 1 102 ? 1.043 -21.056 -31.699 1.00 28.30 102 HIS A C 1
ATOM 818 O O . HIS A 1 102 ? 1.864 -21.981 -31.677 1.00 24.80 102 HIS A O 1
ATOM 825 N N . LEU A 1 103 ? 0.566 -20.497 -30.581 1.00 24.17 103 LEU A N 1
ATOM 826 C CA . LEU A 1 103 ? 1.121 -20.893 -29.284 1.00 25.27 103 LEU A CA 1
ATOM 827 C C . LEU A 1 103 ? 0.743 -22.320 -28.911 1.00 28.72 103 LEU A C 1
ATOM 828 O O . LEU A 1 103 ? 1.529 -23.008 -28.249 1.00 30.43 103 LEU A O 1
ATOM 833 N N . GLY A 1 104 ? -0.433 -22.779 -29.326 1.00 27.36 104 GLY A N 1
ATOM 834 C CA . GLY A 1 104 ? -0.864 -24.145 -29.122 1.00 32.58 104 GLY A CA 1
ATOM 835 C C . GLY A 1 104 ? -1.897 -24.520 -30.164 1.00 34.32 104 GLY A C 1
ATOM 836 O O . GLY A 1 104 ? -2.095 -23.802 -31.147 1.00 30.31 104 GLY A O 1
ATOM 837 N N . ASP A 1 105 ? -2.558 -25.660 -29.945 1.00 38.98 105 ASP A N 1
ATOM 838 C CA . ASP A 1 105 ? -3.575 -26.119 -30.892 1.00 44.37 105 ASP A CA 1
ATOM 839 C C . ASP A 1 105 ? -4.780 -25.184 -30.875 1.00 50.07 105 ASP A C 1
ATOM 840 O O . ASP A 1 105 ? -5.390 -24.964 -29.822 1.00 50.56 105 ASP A O 1
ATOM 845 N N . THR A 1 106 ? -5.115 -24.631 -32.032 1.00 46.81 106 THR A N 1
ATOM 846 C CA . THR A 1 106 ? -6.214 -23.682 -32.195 1.00 53.15 106 THR A CA 1
ATOM 847 C C . THR A 1 106 ? -7.569 -24.211 -31.832 1.00 50.61 106 THR A C 1
ATOM 848 O O . THR A 1 106 ? -8.398 -23.514 -31.374 1.00 52.73 106 THR A O 1
ATOM 852 N N . LYS A 1 107 ? -7.800 -25.466 -32.028 1.00 51.44 107 LYS A N 1
ATOM 853 C CA . LYS A 1 107 ? -9.147 -25.993 -31.808 1.00 53.86 107 LYS A CA 1
ATOM 854 C C . LYS A 1 107 ? -9.341 -26.669 -30.457 1.00 56.51 107 LYS A C 1
ATOM 855 O O . LYS A 1 107 ? -10.418 -26.532 -29.863 1.00 63.28 107 LYS A O 1
ATOM 861 N N . THR A 1 108 ? -8.337 -27.383 -29.944 1.00 58.68 108 THR A N 1
ATOM 862 C CA . THR A 1 108 ? -8.513 -28.057 -28.658 1.00 59.36 108 THR A CA 1
ATOM 863 C C . THR A 1 108 ? -8.645 -27.046 -27.517 1.00 61.79 108 THR A C 1
ATOM 864 O O . THR A 1 108 ? -9.567 -27.140 -26.697 1.00 64.40 108 THR A O 1
ATOM 868 N N . PHE A 1 109 ? -7.742 -26.063 -27.457 1.00 57.84 109 PHE A N 1
ATOM 869 C CA . PHE A 1 109 ? -7.874 -24.974 -26.494 1.00 49.90 109 PHE A CA 1
ATOM 870 C C . PHE A 1 109 ? -9.164 -24.195 -26.737 1.00 55.44 109 PHE A C 1
ATOM 871 O O . PHE A 1 109 ? -9.546 -23.936 -27.882 1.00 55.90 109 PHE A O 1
ATOM 879 N N . GLU A 1 110 ? -9.816 -23.784 -25.652 1.00 57.39 110 GLU A N 1
ATOM 880 C CA . GLU A 1 110 ? -10.980 -22.913 -25.748 1.00 52.45 110 GLU A CA 1
ATOM 881 C C . GLU A 1 110 ? -10.551 -21.450 -25.654 1.00 53.84 110 GLU A C 1
ATOM 882 O O . GLU A 1 110 ? -9.436 -21.132 -25.235 1.00 50.00 110 GLU A O 1
ATOM 888 N N . LYS A 1 111 ? -11.457 -20.553 -26.060 1.00 51.61 111 LYS A N 1
ATOM 889 C CA . LYS A 1 111 ? -11.130 -19.129 -26.062 1.00 50.64 111 LYS A CA 1
ATOM 890 C C . LYS A 1 111 ? -10.634 -18.668 -24.696 1.00 49.62 111 LYS A C 1
ATOM 891 O O . LYS A 1 111 ? -9.703 -17.852 -24.601 1.00 45.37 111 LYS A O 1
ATOM 897 N N . LYS A 1 112 ? -11.239 -19.191 -23.625 1.00 48.31 112 LYS A N 1
ATOM 898 C CA . LYS A 1 112 ? -10.866 -18.772 -22.281 1.00 44.37 112 LYS A CA 1
ATOM 899 C C . LYS A 1 112 ? -9.531 -19.375 -21.863 1.00 39.01 112 LYS A C 1
ATOM 900 O O . LYS A 1 112 ? -8.717 -18.697 -21.223 1.00 36.41 112 LYS A O 1
ATOM 906 N N . LYS A 1 113 ? -9.282 -20.639 -22.227 1.00 31.57 113 LYS A N 1
ATOM 907 C CA . LYS A 1 113 ? -7.987 -21.244 -21.935 1.00 30.59 113 LYS A CA 1
ATOM 908 C C . LYS A 1 113 ? -6.859 -20.532 -22.677 1.00 30.34 113 LYS A C 1
ATOM 909 O O . LYS A 1 113 ? -5.753 -20.380 -22.141 1.00 25.97 113 LYS A O 1
ATOM 915 N N . LYS A 1 114 ? -7.113 -20.091 -23.912 1.00 27.07 114 LYS A N 1
ATOM 916 C CA . LYS A 1 114 ? -6.081 -19.381 -24.667 1.00 28.25 114 LYS A CA 1
ATOM 917 C C . LYS A 1 114 ? -5.680 -18.087 -23.964 1.00 29.21 114 LYS A C 1
ATOM 918 O O . LYS A 1 114 ? -4.487 -17.790 -23.809 1.00 23.43 114 LYS A O 1
ATOM 924 N N . GLY A 1 115 ? -6.673 -17.319 -23.513 1.00 28.29 115 GLY A N 1
ATOM 925 C CA . GLY A 1 115 ? -6.388 -16.089 -22.798 1.00 27.97 115 GLY A CA 1
ATOM 926 C C . GLY A 1 115 ? -5.663 -16.325 -21.488 1.00 27.10 115 GLY A C 1
ATOM 927 O O . GLY A 1 115 ? -4.752 -15.575 -21.137 1.00 27.04 115 GLY A O 1
ATOM 928 N N . ASP A 1 116 ? -6.065 -17.365 -20.745 1.00 28.32 116 ASP A N 1
ATOM 929 C CA . ASP A 1 116 ? -5.368 -17.724 -19.511 1.00 29.03 116 ASP A CA 1
ATOM 930 C C . ASP A 1 116 ? -3.911 -18.071 -19.776 1.00 22.26 116 ASP A C 1
ATOM 931 O O . ASP A 1 116 ? -3.029 -17.721 -18.982 1.00 23.09 116 ASP A O 1
ATOM 936 N N . LEU A 1 117 ? -3.638 -18.771 -20.880 1.00 23.63 117 LEU A N 1
ATOM 937 C CA . LEU A 1 117 ? -2.258 -19.144 -21.187 1.00 23.58 117 LEU A CA 1
ATOM 938 C C . LEU A 1 117 ? -1.425 -17.922 -21.533 1.00 20.27 117 LEU A C 1
ATOM 939 O O . LEU A 1 117 ? -0.272 -17.802 -21.100 1.00 19.32 117 LEU A O 1
ATOM 944 N N . VAL A 1 118 ? -1.978 -17.017 -22.338 1.00 21.08 118 VAL A N 1
ATOM 945 C CA . VAL A 1 118 ? -1.259 -15.786 -22.627 1.00 17.93 118 VAL A CA 1
ATOM 946 C C . VAL A 1 118 ? -0.970 -15.022 -21.331 1.00 19.11 118 VAL A C 1
ATOM 947 O O . VAL A 1 118 ? 0.144 -14.536 -21.115 1.00 18.30 118 VAL A O 1
ATOM 951 N N . GLU A 1 119 ? -1.951 -14.935 -20.432 1.00 17.11 119 GLU A N 1
ATOM 952 C CA . GLU A 1 119 ? -1.707 -14.217 -19.182 1.00 19.69 119 GLU A CA 1
ATOM 953 C C . GLU A 1 119 ? -0.696 -14.945 -18.304 1.00 18.88 119 GLU A C 1
ATOM 954 O O . GLU A 1 119 ? 0.141 -14.302 -17.656 1.00 20.34 119 GLU A O 1
ATOM 960 N N . SER A 1 120 ? -0.752 -16.281 -18.268 1.00 17.63 120 SER A N 1
ATOM 961 C CA . SER A 1 120 ? 0.203 -17.022 -17.441 1.00 20.62 120 SER A CA 1
ATOM 962 C C . SER A 1 120 ? 1.611 -16.895 -17.997 1.00 19.18 120 SER A C 1
ATOM 963 O O . SER A 1 120 ? 2.587 -16.807 -17.239 1.00 20.36 120 SER A O 1
ATOM 966 N N . LEU A 1 121 ? 1.729 -16.857 -19.323 1.00 17.12 121 LEU A N 1
ATOM 967 C CA . LEU A 1 121 ? 3.027 -16.685 -19.955 1.00 19.47 121 LEU A CA 1
ATOM 968 C C . LEU A 1 121 ? 3.616 -15.322 -19.617 1.00 17.82 121 LEU A C 1
ATOM 969 O O . LEU A 1 121 ? 4.795 -15.210 -19.269 1.00 20.58 121 LEU A O 1
ATOM 974 N N . ILE A 1 122 ? 2.803 -14.270 -19.708 1.00 16.73 122 ILE A N 1
ATOM 975 C CA . ILE A 1 122 ? 3.270 -12.931 -19.342 1.00 16.27 122 ILE A CA 1
ATOM 976 C C . ILE A 1 122 ? 3.713 -12.906 -17.887 1.00 16.94 122 ILE A C 1
ATOM 977 O O . ILE A 1 122 ? 4.799 -12.412 -17.560 1.00 17.59 122 ILE A O 1
ATOM 982 N N . GLY A 1 123 ? 2.875 -13.448 -16.994 1.00 18.46 123 GLY A N 1
ATOM 983 C CA . GLY A 1 123 ? 3.172 -13.391 -15.570 1.00 18.28 123 GLY A CA 1
ATOM 984 C C . GLY A 1 123 ? 4.427 -14.155 -15.202 1.00 17.31 123 GLY A C 1
ATOM 985 O O . GLY A 1 123 ? 5.304 -13.640 -14.493 1.00 17.74 123 GLY A O 1
ATOM 986 N N . GLY A 1 124 ? 4.538 -15.388 -15.691 1.00 18.45 124 GLY A N 1
ATOM 987 C CA . GLY A 1 124 ? 5.707 -16.189 -15.378 1.00 20.32 124 GLY A CA 1
ATOM 988 C C . GLY A 1 124 ? 6.983 -15.588 -15.930 1.00 19.15 124 GLY A C 1
ATOM 989 O O . GLY A 1 124 ? 8.038 -15.671 -15.302 1.00 20.68 124 GLY A O 1
ATOM 990 N N . CYS A 1 125 ? 6.901 -14.956 -17.103 1.00 18.11 125 CYS A N 1
ATOM 991 C CA . CYS A 1 125 ? 8.085 -14.311 -17.669 1.00 19.33 125 CYS A CA 1
ATOM 992 C C . CYS A 1 125 ? 8.537 -13.125 -16.816 1.00 20.36 125 CYS A C 1
ATOM 993 O O . CYS A 1 125 ? 9.736 -12.961 -16.553 1.00 17.82 125 CYS A O 1
ATOM 996 N N . VAL A 1 126 ? 7.601 -12.269 -16.393 1.00 15.58 126 VAL A N 1
ATOM 997 C CA . VAL A 1 126 ? 7.995 -11.137 -15.558 1.00 17.67 126 VAL A CA 1
ATOM 998 C C . VAL A 1 126 ? 8.568 -11.624 -14.226 1.00 18.35 126 VAL A C 1
ATOM 999 O O . VAL A 1 126 ? 9.617 -11.143 -13.772 1.00 21.00 126 VAL A O 1
ATOM 1003 N N . LEU A 1 127 ? 7.912 -12.602 -13.598 1.00 18.75 127 LEU A N 1
ATOM 1004 C CA . LEU A 1 127 ? 8.396 -13.102 -12.311 1.00 21.20 127 LEU A CA 1
ATOM 1005 C C . LEU A 1 127 ? 9.775 -13.742 -12.444 1.00 22.48 127 LEU A C 1
ATOM 1006 O O . LEU A 1 127 ? 10.648 -13.529 -11.592 1.00 25.28 127 LEU A O 1
ATOM 1011 N N . LEU A 1 128 ? 10.006 -14.509 -13.516 1.00 20.75 128 LEU A N 1
ATOM 1012 C CA . LEU A 1 128 ? 11.332 -15.085 -13.741 1.00 24.38 128 LEU A CA 1
ATOM 1013 C C . LEU A 1 128 ? 12.402 -14.005 -13.863 1.00 28.50 128 LEU A C 1
ATOM 1014 O O . LEU A 1 128 ? 13.538 -14.186 -13.399 1.00 25.99 128 LEU A O 1
ATOM 1019 N N . SER A 1 129 ? 12.073 -12.884 -14.508 1.00 23.78 129 SER A N 1
ATOM 1020 C CA . SER A 1 129 ? 13.056 -11.813 -14.614 1.00 27.44 129 SER A CA 1
ATOM 1021 C C . SER A 1 129 ? 13.296 -11.144 -13.266 1.00 27.33 129 SER A C 1
ATOM 1022 O O . SER A 1 129 ? 14.419 -10.706 -12.986 1.00 29.64 129 SER A O 1
ATOM 1025 N N . GLN A 1 130 ? 12.262 -11.060 -12.419 1.00 25.76 130 GLN A N 1
ATOM 1026 C CA . GLN A 1 130 ? 12.422 -10.470 -11.092 1.00 29.25 130 GLN A CA 1
ATOM 1027 C C . GLN A 1 130 ? 13.169 -11.390 -10.137 1.00 32.85 130 GLN A C 1
ATOM 1028 O O . GLN A 1 130 ? 13.906 -10.904 -9.271 1.00 32.92 130 GLN A O 1
ATOM 1034 N N . ARG A 1 131 ? 12.979 -12.708 -10.264 1.00 32.81 131 ARG A N 1
ATOM 1035 C CA . ARG A 1 131 ? 13.529 -13.672 -9.317 1.00 32.50 131 ARG A CA 1
ATOM 1036 C C . ARG A 1 131 ? 14.862 -14.260 -9.757 1.00 39.59 131 ARG A C 1
ATOM 1037 O O . ARG A 1 131 ? 15.589 -14.815 -8.924 1.00 34.16 131 ARG A O 1
ATOM 1045 N N . GLU A 1 132 ? 15.207 -14.156 -11.033 1.00 31.13 132 GLU A N 1
ATOM 1046 C CA . GLU A 1 132 ? 16.398 -14.836 -11.524 1.00 39.21 132 GLU A CA 1
ATOM 1047 C C . GLU A 1 132 ? 17.174 -13.979 -12.527 1.00 36.60 132 GLU A C 1
ATOM 1048 O O . GLU A 1 132 ? 18.133 -14.468 -13.132 1.00 40.74 132 GLU A O 1
ATOM 1054 N N . ASN A 1 133 ? 16.830 -12.701 -12.679 1.00 33.04 133 ASN A N 1
ATOM 1055 C CA . ASN A 1 133 ? 17.513 -11.802 -13.618 1.00 43.20 133 ASN A CA 1
ATOM 1056 C C . ASN A 1 133 ? 17.482 -12.340 -15.051 1.00 38.19 133 ASN A C 1
ATOM 1057 O O . ASN A 1 133 ? 18.391 -12.087 -15.845 1.00 42.68 133 ASN A O 1
ATOM 1062 N N . ALA A 1 134 ? 16.436 -13.089 -15.390 1.00 31.21 134 ALA A N 1
ATOM 1063 C CA . ALA A 1 134 ? 16.241 -13.595 -16.748 1.00 32.09 134 ALA A CA 1
ATOM 1064 C C . ALA A 1 134 ? 15.689 -12.463 -17.615 1.00 28.82 134 ALA A C 1
ATOM 1065 O O . ALA A 1 134 ? 14.487 -12.361 -17.882 1.00 24.53 134 ALA A O 1
ATOM 1067 N N . THR A 1 135 ? 16.596 -11.587 -18.059 1.00 24.17 135 THR A N 1
ATOM 1068 C CA . THR A 1 135 ? 16.169 -10.395 -18.784 1.00 29.67 135 THR A CA 1
ATOM 1069 C C . THR A 1 135 ? 15.606 -10.721 -20.168 1.00 21.79 135 THR A C 1
ATOM 1070 O O . THR A 1 135 ? 14.819 -9.929 -20.697 1.00 20.21 135 THR A O 1
ATOM 1074 N N . LEU A 1 136 ? 15.984 -11.858 -20.768 1.00 16.82 136 LEU A N 1
ATOM 1075 C CA . LEU A 1 136 ? 15.368 -12.243 -22.037 1.00 20.37 136 LEU A CA 1
ATOM 1076 C C . LEU A 1 136 ? 13.877 -12.508 -21.878 1.00 23.05 136 LEU A C 1
ATOM 1077 O O . LEU A 1 136 ? 13.092 -12.282 -22.814 1.00 19.25 136 LEU A O 1
ATOM 1082 N N . PHE A 1 137 ? 13.481 -13.035 -20.719 1.00 17.04 137 PHE A N 1
ATOM 1083 C CA . PHE A 1 137 ? 12.074 -13.301 -20.451 1.00 18.59 137 PHE A CA 1
ATOM 1084 C C . PHE A 1 137 ? 11.300 -12.004 -20.265 1.00 19.56 137 PHE A C 1
ATOM 1085 O O . PHE A 1 137 ? 10.140 -11.899 -20.682 1.00 15.53 137 PHE A O 1
ATOM 1093 N N . LEU A 1 138 ? 11.929 -10.997 -19.655 1.00 18.91 138 LEU A N 1
ATOM 1094 C CA . LEU A 1 138 ? 11.260 -9.712 -19.518 1.00 19.94 138 LEU A CA 1
ATOM 1095 C C . LEU A 1 138 ? 11.090 -9.042 -20.878 1.00 22.02 138 LEU A C 1
ATOM 1096 O O . LEU A 1 138 ? 10.047 -8.434 -21.151 1.00 20.36 138 LEU A O 1
ATOM 1101 N N . LEU A 1 139 ? 12.104 -9.144 -21.741 1.00 19.04 139 LEU A N 1
ATOM 1102 C CA . LEU A 1 139 ? 11.983 -8.637 -23.108 1.00 23.95 139 LEU A CA 1
ATOM 1103 C C . LEU A 1 139 ? 10.773 -9.238 -23.818 1.00 18.77 139 LEU A C 1
ATOM 1104 O O . LEU A 1 139 ? 9.985 -8.526 -24.456 1.00 19.25 139 LEU A O 1
ATOM 1109 N N . PHE A 1 140 ? 10.604 -10.555 -23.704 1.00 17.78 140 PHE A N 1
ATOM 1110 C CA . PHE A 1 140 ? 9.482 -11.212 -24.361 1.00 17.53 140 PHE A CA 1
ATOM 1111 C C . PHE A 1 140 ? 8.149 -10.731 -23.808 1.00 18.58 140 PHE A C 1
ATOM 1112 O O . PHE A 1 140 ? 7.198 -10.514 -24.574 1.00 15.16 140 PHE A O 1
ATOM 1120 N N . ALA A 1 141 ? 8.043 -10.594 -22.482 1.00 16.61 141 ALA A N 1
ATOM 1121 C CA . ALA A 1 141 ? 6.787 -10.122 -21.914 1.00 15.79 141 ALA A CA 1
ATOM 1122 C C . ALA A 1 141 ? 6.434 -8.741 -22.452 1.00 14.59 141 ALA A C 1
ATOM 1123 O O . ALA A 1 141 ? 5.283 -8.491 -22.814 1.00 13.88 141 ALA A O 1
ATOM 1125 N N . HIS A 1 142 ? 7.414 -7.831 -22.510 1.00 13.34 142 HIS A N 1
ATOM 1126 C CA . HIS A 1 142 ? 7.141 -6.495 -23.036 1.00 16.65 142 HIS A CA 1
ATOM 1127 C C . HIS A 1 142 ? 6.753 -6.551 -24.509 1.00 16.12 142 HIS A C 1
ATOM 1128 O O . HIS A 1 142 ? 5.824 -5.854 -24.943 1.00 17.24 142 HIS A O 1
ATOM 1135 N N . ALA A 1 143 ? 7.445 -7.383 -25.294 1.00 15.96 143 ALA A N 1
ATOM 1136 C CA . ALA A 1 143 ? 7.166 -7.445 -26.730 1.00 16.22 143 ALA A CA 1
ATOM 1137 C C . ALA A 1 143 ? 5.797 -8.044 -27.001 1.00 15.09 143 ALA A C 1
ATOM 1138 O O . ALA A 1 143 ? 5.121 -7.658 -27.964 1.00 15.01 143 ALA A O 1
ATOM 1140 N N . LEU A 1 144 ? 5.395 -9.024 -26.189 1.00 14.19 144 LEU A N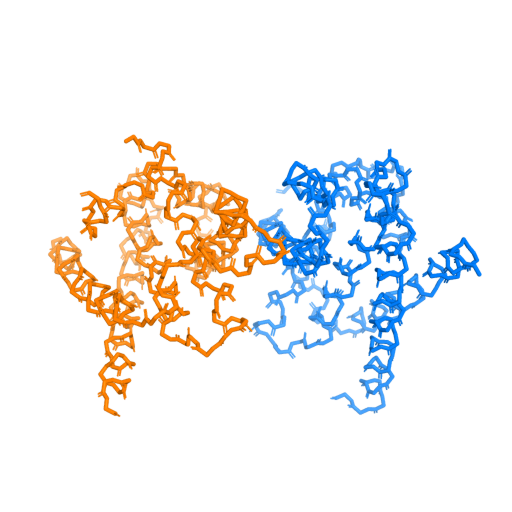 1
ATOM 1141 C CA . LEU A 1 144 ? 4.085 -9.630 -26.347 1.00 14.13 144 LEU A CA 1
ATOM 1142 C C . LEU A 1 144 ? 2.977 -8.646 -25.994 1.00 14.27 144 LEU A C 1
ATOM 1143 O O . LEU A 1 144 ? 1.995 -8.536 -26.726 1.00 14.71 144 LEU A O 1
ATOM 1148 N N . ILE A 1 145 ? 3.129 -7.893 -24.895 1.00 14.47 145 ILE A N 1
ATOM 1149 C CA . ILE A 1 145 ? 2.134 -6.874 -24.546 1.00 16.88 145 ILE A CA 1
ATOM 1150 C C . ILE A 1 145 ? 2.091 -5.769 -25.601 1.00 13.36 145 ILE A C 1
ATOM 1151 O O . ILE A 1 145 ? 1.012 -5.276 -25.956 1.00 14.65 145 ILE A O 1
ATOM 1156 N N . ASP A 1 146 ? 3.252 -5.364 -26.127 1.00 13.11 146 ASP A N 1
ATOM 1157 C CA . ASP A 1 146 ? 3.244 -4.353 -27.188 1.00 16.51 146 ASP A CA 1
ATOM 1158 C C . ASP A 1 146 ? 2.448 -4.838 -28.391 1.00 14.37 146 ASP A C 1
ATOM 1159 O O . ASP A 1 146 ? 1.690 -4.072 -28.994 1.00 12.92 146 ASP A O 1
ATOM 1164 N N . TYR A 1 147 ? 2.579 -6.117 -28.731 1.00 14.91 147 TYR A N 1
ATOM 1165 C CA . TYR A 1 147 ? 1.859 -6.645 -29.888 1.00 13.47 147 TYR A CA 1
ATOM 1166 C C . TYR A 1 147 ? 0.373 -6.801 -29.597 1.00 15.02 147 TYR A C 1
ATOM 1167 O O . TYR A 1 147 ? -0.467 -6.541 -30.468 1.00 15.25 147 TYR A O 1
ATOM 1176 N N . ILE A 1 148 ? 0.022 -7.239 -28.387 1.00 12.95 148 ILE A N 1
ATOM 1177 C CA . ILE A 1 148 ? -1.389 -7.271 -28.012 1.00 14.07 148 ILE A CA 1
ATOM 1178 C C . ILE A 1 148 ? -2.004 -5.889 -28.170 1.00 14.01 148 ILE A C 1
ATOM 1179 O O . ILE A 1 148 ? -3.105 -5.744 -28.721 1.00 15.15 148 ILE A O 1
ATOM 1184 N N . PHE A 1 149 ? -1.276 -4.845 -27.751 1.00 13.12 149 PHE A N 1
ATOM 1185 C CA . PHE A 1 149 ? -1.814 -3.490 -27.822 1.00 11.62 149 PHE A CA 1
ATOM 1186 C C . PHE A 1 149 ? -1.903 -2.994 -29.261 1.00 13.64 149 PHE A C 1
ATOM 1187 O O . PHE A 1 149 ? -2.899 -2.375 -29.652 1.00 14.27 149 PHE A O 1
ATOM 1195 N N . TYR A 1 150 ? -0.846 -3.195 -30.049 1.00 14.67 150 TYR A N 1
ATOM 1196 C CA . TYR A 1 150 ? -0.897 -2.833 -31.468 1.00 12.71 150 TYR A CA 1
ATOM 1197 C C . TYR A 1 150 ? -2.095 -3.486 -32.149 1.00 14.31 150 TYR A C 1
ATOM 1198 O O . TYR A 1 150 ? -2.897 -2.827 -32.825 1.00 13.79 150 TYR A O 1
ATOM 1207 N N . HIS A 1 151 ? -2.195 -4.803 -32.007 1.00 12.54 151 HIS A N 1
ATOM 1208 C CA . HIS A 1 151 ? -3.245 -5.570 -32.668 1.00 17.25 151 HIS A CA 1
ATOM 1209 C C . HIS A 1 151 ? -4.626 -5.074 -32.255 1.00 17.30 151 HIS A C 1
ATOM 1210 O O . HIS A 1 151 ? -5.508 -4.879 -33.101 1.00 15.78 151 HIS A O 1
ATOM 1217 N N . SER A 1 152 ? -4.829 -4.863 -30.976 1.00 13.54 152 SER A N 1
ATOM 1218 C CA . SER A 1 152 ? -6.101 -4.376 -30.459 1.00 16.38 152 SER A CA 1
ATOM 1219 C C . SER A 1 152 ? -6.453 -2.957 -30.901 1.00 16.56 152 SER A C 1
ATOM 1220 O O . SER A 1 152 ? -7.517 -2.688 -31.322 1.00 16.08 152 SER A O 1
ATOM 1223 N N . SER A 1 153 ? -5.488 -2.076 -30.772 1.00 13.05 153 SER A N 1
ATOM 1224 C CA . SER A 1 153 ? -5.687 -0.714 -31.094 1.00 16.32 153 SER A CA 1
ATOM 1225 C C . SER A 1 153 ? -5.960 -0.517 -32.581 1.00 14.24 153 SER A C 1
ATOM 1226 O O . SER A 1 153 ? -6.788 0.248 -32.936 1.00 16.37 153 SER A O 1
ATOM 1229 N N . TYR A 1 154 ? -5.267 -1.244 -33.419 1.00 16.40 154 TYR A N 1
ATOM 1230 C CA . TYR A 1 154 ? -5.500 -1.159 -34.851 1.00 17.73 154 TYR A CA 1
ATOM 1231 C C . TYR A 1 154 ? -6.978 -1.514 -35.158 1.00 18.78 154 TYR A C 1
ATOM 1232 O O . TYR A 1 154 ? -7.655 -0.780 -35.801 1.00 18.86 154 TYR A O 1
ATOM 1241 N N . ILE A 1 155 ? -7.431 -2.646 -34.685 1.00 14.87 155 ILE A N 1
ATOM 1242 C CA . ILE A 1 155 ? -8.820 -3.062 -34.856 1.00 15.72 155 ILE A CA 1
ATOM 1243 C C . ILE A 1 155 ? -9.770 -2.042 -34.228 1.00 18.71 155 ILE A C 1
ATOM 1244 O O . ILE A 1 155 ? -10.731 -1.593 -34.861 1.00 16.94 155 ILE A O 1
ATOM 1249 N N . TYR A 1 156 ? -9.508 -1.655 -32.978 1.00 15.21 156 TYR A N 1
ATOM 1250 C CA . TYR A 1 156 ? -10.451 -0.813 -32.247 1.00 15.92 156 TYR A CA 1
ATOM 1251 C C . TYR A 1 156 ? -10.697 0.509 -32.966 1.00 17.60 156 TYR A C 1
ATOM 1252 O O . TYR A 1 156 ? -11.849 0.934 -33.129 1.00 19.17 156 TYR A O 1
ATOM 1261 N N . PHE A 1 157 ? -9.628 1.183 -33.400 1.00 15.66 157 PHE A N 1
ATOM 1262 C CA . PHE A 1 157 ? -9.821 2.495 -34.009 1.00 19.10 157 PHE A CA 1
ATOM 1263 C C . PHE A 1 157 ? -10.296 2.426 -35.452 1.00 21.67 157 PHE A C 1
ATOM 1264 O O . PHE A 1 157 ? -10.824 3.427 -35.956 1.00 17.46 157 PHE A O 1
ATOM 1272 N N . ASN A 1 158 ? -10.128 1.288 -36.137 1.00 21.41 158 ASN A N 1
ATOM 1273 C CA . ASN A 1 158 ? -10.780 1.161 -37.440 1.00 26.17 158 ASN A CA 1
ATOM 1274 C C . ASN A 1 158 ? -12.279 0.898 -37.293 1.00 27.72 158 ASN A C 1
ATOM 1275 O O . ASN A 1 158 ? -13.063 1.309 -38.158 1.00 27.75 158 ASN A O 1
ATOM 1280 N N . ALA A 1 159 ? -12.694 0.230 -36.209 1.00 19.94 159 ALA A N 1
ATOM 1281 C CA . ALA A 1 159 ? -14.110 0.017 -35.923 1.00 19.44 159 ALA A CA 1
ATOM 1282 C C . ALA A 1 159 ? -14.771 1.226 -35.260 1.00 26.55 159 ALA A C 1
ATOM 1283 O O . ALA A 1 159 ? -15.995 1.390 -35.359 1.00 24.28 159 ALA A O 1
ATOM 1285 N N . ASN A 1 160 ? -14.001 2.051 -34.547 1.00 21.99 160 ASN A N 1
ATOM 1286 C CA . ASN A 1 160 ? -14.533 3.184 -33.790 1.00 19.33 160 ASN A CA 1
ATOM 1287 C C . ASN A 1 160 ? -13.662 4.395 -34.075 1.00 20.71 160 ASN A C 1
ATOM 1288 O O . ASN A 1 160 ? -12.797 4.744 -33.263 1.00 20.70 160 ASN A O 1
ATOM 1293 N N . PRO A 1 161 ? -13.855 5.061 -35.210 1.00 21.15 161 PRO A N 1
ATOM 1294 C CA . PRO A 1 161 ? -12.940 6.142 -35.589 1.00 20.30 161 PRO A CA 1
ATOM 1295 C C . PRO A 1 161 ? -13.183 7.377 -34.746 1.00 25.44 161 PRO A C 1
ATOM 1296 O O . PRO A 1 161 ? -14.330 7.810 -34.558 1.00 23.67 161 PRO A O 1
ATOM 1300 N N . PRO A 1 162 ? -12.131 7.972 -34.210 1.00 23.97 162 PRO A N 1
ATOM 1301 C CA . PRO A 1 162 ? -12.296 9.222 -33.467 1.00 23.73 162 PRO A CA 1
ATOM 1302 C C . PRO A 1 162 ? -12.461 10.397 -34.423 1.00 25.22 162 PRO A C 1
ATOM 1303 O O . PRO A 1 162 ? -12.163 10.319 -35.619 1.00 22.95 162 PRO A O 1
ATOM 1307 N N . LYS A 1 163 ? -12.962 11.481 -33.882 1.00 21.46 163 LYS A N 1
ATOM 1308 C CA . LYS A 1 163 ? -13.170 12.647 -34.658 1.00 22.65 163 LYS A CA 1
ATOM 1309 C C . LYS A 1 163 ? -11.840 13.193 -35.173 1.00 22.68 163 LYS A C 1
ATOM 1310 O O . LYS A 1 163 ? -10.926 13.386 -34.431 1.00 21.82 163 LYS A O 1
ATOM 1316 N N . LEU A 1 164 ? -11.769 13.435 -36.456 1.00 17.50 164 LEU A N 1
ATOM 1317 C CA . LEU A 1 164 ? -10.615 14.000 -37.111 1.00 19.95 164 LEU A CA 1
ATOM 1318 C C . LEU A 1 164 ? -9.279 13.233 -37.151 1.00 21.98 164 LEU A C 1
ATOM 1319 O O . LEU A 1 164 ? -8.603 13.249 -38.136 1.00 22.04 164 LEU A O 1
ATOM 1324 N N . VAL A 1 165 ? -8.915 12.604 -36.056 1.00 14.66 165 VAL A N 1
ATOM 1325 C CA . VAL A 1 165 ? -7.603 12.011 -35.914 1.00 17.08 165 VAL A CA 1
ATOM 1326 C C . VAL A 1 165 ? -7.407 10.529 -36.120 1.00 21.71 165 VAL A C 1
ATOM 1327 O O . VAL A 1 165 ? -6.411 9.999 -35.736 1.00 18.45 165 VAL A O 1
ATOM 1331 N N . LYS A 1 166 ? -8.366 9.890 -36.756 1.00 21.37 166 LYS A N 1
ATOM 1332 C CA . LYS A 1 166 ? -8.258 8.481 -37.001 1.00 22.29 166 LYS A CA 1
ATOM 1333 C C . LYS A 1 166 ? -6.957 8.093 -37.654 1.00 23.71 166 LYS A C 1
ATOM 1334 O O . LYS A 1 166 ? -6.249 7.295 -37.143 1.00 20.10 166 LYS A O 1
ATOM 1340 N N . GLU A 1 167 ? -6.644 8.674 -38.783 1.00 20.47 167 GLU A N 1
ATOM 1341 C CA . GLU A 1 167 ? -5.425 8.237 -39.459 1.00 21.44 167 GLU A CA 1
ATOM 1342 C C . GLU A 1 167 ? -4.176 8.682 -38.702 1.00 19.99 167 GLU A C 1
ATOM 1343 O O . GLU A 1 167 ? -3.147 8.005 -38.772 1.00 20.56 167 GLU A O 1
ATOM 1349 N N . GLU A 1 168 ? -4.244 9.794 -37.965 1.00 22.84 168 GLU A N 1
ATOM 1350 C CA . GLU A 1 168 ? -3.087 10.238 -37.182 1.00 19.22 168 GLU A CA 1
ATOM 1351 C C . GLU A 1 168 ? -2.783 9.271 -36.032 1.00 19.10 168 GLU A C 1
ATOM 1352 O O . GLU A 1 168 ? -1.629 8.863 -35.849 1.00 18.58 168 GLU A O 1
ATOM 1358 N N . ILE A 1 169 ? -3.802 8.846 -35.274 1.00 18.90 169 ILE A N 1
ATOM 1359 C CA . ILE A 1 169 ? -3.486 7.957 -34.149 1.00 20.29 169 ILE A CA 1
ATOM 1360 C C . ILE A 1 169 ? -3.061 6.573 -34.648 1.00 20.27 169 ILE A C 1
ATOM 1361 O O . ILE A 1 169 ? -2.196 5.931 -34.042 1.00 18.78 169 ILE A O 1
ATOM 1366 N N . ILE A 1 170 ? -3.612 6.099 -35.768 1.00 17.45 170 ILE A N 1
ATOM 1367 C CA . ILE A 1 170 ? -3.178 4.805 -36.283 1.00 20.86 170 ILE A CA 1
ATOM 1368 C C . ILE A 1 170 ? -1.735 4.887 -36.772 1.00 19.25 170 ILE A C 1
ATOM 1369 O O . ILE A 1 170 ? -0.917 4.008 -36.470 1.00 19.34 170 ILE A O 1
ATOM 1374 N N . THR A 1 171 ? -1.393 5.956 -37.501 1.00 20.71 171 THR A N 1
ATOM 1375 C CA . THR A 1 171 ? 0.000 6.215 -37.861 1.00 19.83 171 THR A CA 1
ATOM 1376 C C . THR A 1 171 ? 0.897 6.310 -36.624 1.00 20.19 171 THR A C 1
ATOM 1377 O O . THR A 1 171 ? 2.006 5.762 -36.616 1.00 19.11 171 THR A O 1
ATOM 1381 N N . ASP A 1 172 ? 0.451 7.032 -35.588 1.00 19.11 172 ASP A N 1
ATOM 1382 C CA . ASP A 1 172 ? 1.180 7.091 -34.318 1.00 20.62 172 ASP A CA 1
ATOM 1383 C C . ASP A 1 172 ? 1.527 5.697 -33.802 1.00 18.45 172 ASP A C 1
ATOM 1384 O O . ASP A 1 172 ? 2.672 5.417 -33.427 1.00 17.26 172 ASP A O 1
ATOM 1389 N N . ILE A 1 173 ? 0.521 4.828 -33.712 1.00 14.89 173 ILE A N 1
ATOM 1390 C CA . ILE A 1 173 ? 0.726 3.523 -33.085 1.00 17.31 173 ILE A CA 1
ATOM 1391 C C . ILE A 1 173 ? 1.526 2.604 -34.002 1.00 19.23 173 ILE A C 1
ATOM 1392 O O . ILE A 1 173 ? 2.382 1.835 -33.538 1.00 17.79 173 ILE A O 1
ATOM 1397 N N . GLN A 1 174 ? 1.293 2.688 -35.320 1.00 16.74 174 GLN A N 1
ATOM 1398 C CA . GLN A 1 174 ? 2.057 1.852 -36.234 1.00 21.59 174 GLN A CA 1
ATOM 1399 C C . GLN A 1 174 ? 3.535 2.216 -36.217 1.00 18.55 174 GLN A C 1
ATOM 1400 O O . GLN A 1 174 ? 4.395 1.324 -36.230 1.00 16.92 174 GLN A O 1
ATOM 1406 N N . ASN A 1 175 ? 3.852 3.514 -36.215 1.00 18.11 175 ASN A N 1
ATOM 1407 C CA . ASN A 1 175 ? 5.254 3.935 -36.181 1.00 21.57 175 ASN A CA 1
ATOM 1408 C C . ASN A 1 175 ? 5.918 3.537 -34.869 1.00 20.89 175 ASN A C 1
ATOM 1409 O O . ASN A 1 175 ? 7.069 3.078 -34.862 1.00 18.39 175 ASN A O 1
ATOM 1414 N N . TRP A 1 176 ? 5.207 3.709 -33.755 1.00 17.50 176 TRP A N 1
ATOM 1415 C CA . TRP A 1 176 ? 5.713 3.262 -32.457 1.00 16.66 176 TRP A CA 1
ATOM 1416 C C . TRP A 1 176 ? 6.030 1.768 -32.467 1.00 15.43 176 TRP A C 1
ATOM 1417 O O . TRP A 1 176 ? 7.101 1.346 -32.014 1.00 16.75 176 TRP A O 1
ATOM 1428 N N . PHE A 1 177 ? 5.099 0.947 -32.968 1.00 16.02 177 PHE A N 1
ATOM 1429 C CA . PHE A 1 177 ? 5.281 -0.500 -32.898 1.00 16.64 177 PHE A CA 1
ATOM 1430 C C . PHE A 1 177 ? 6.389 -0.967 -33.833 1.00 16.50 177 PHE A C 1
ATOM 1431 O O . PHE A 1 177 ? 7.122 -1.903 -33.507 1.00 15.62 177 PHE A O 1
ATOM 1439 N N . LYS A 1 178 ? 6.511 -0.338 -35.004 1.00 18.84 178 LYS A N 1
ATOM 1440 C CA . LYS A 1 178 ? 7.640 -0.617 -35.886 1.00 20.39 178 LYS A CA 1
ATOM 1441 C C . LYS A 1 178 ? 8.966 -0.324 -35.189 1.00 18.07 178 LYS A C 1
ATOM 1442 O O . LYS A 1 178 ? 9.921 -1.103 -35.300 1.00 17.88 178 LYS A O 1
ATOM 1448 N N . ASP A 1 179 ? 9.032 0.782 -34.444 1.00 15.61 179 ASP A N 1
ATOM 1449 C CA . ASP A 1 179 ? 10.229 1.095 -33.668 1.00 19.71 179 ASP A CA 1
ATOM 1450 C C . ASP A 1 179 ? 10.444 0.100 -32.522 1.00 16.88 179 ASP A C 1
ATOM 1451 O O . ASP A 1 179 ? 11.588 -0.272 -32.231 1.00 18.25 179 ASP A O 1
ATOM 1456 N N . LYS A 1 180 ? 9.374 -0.332 -31.840 1.00 17.12 180 LYS A N 1
ATOM 1457 C CA . LYS A 1 180 ? 9.550 -1.356 -30.800 1.00 16.79 180 LYS A CA 1
ATOM 1458 C C . LYS A 1 180 ? 10.092 -2.657 -31.387 1.00 18.69 180 LYS A C 1
ATOM 1459 O O . LYS A 1 180 ? 10.970 -3.307 -30.794 1.00 17.84 180 LYS A O 1
ATOM 1465 N N . LEU A 1 181 ? 9.548 -3.077 -32.529 1.00 16.64 181 LEU A N 1
ATOM 1466 C CA . LEU A 1 181 ? 10.010 -4.308 -33.166 1.00 19.10 181 LEU A CA 1
ATOM 1467 C C . LEU A 1 181 ? 11.491 -4.220 -33.517 1.00 17.65 181 LEU A C 1
ATOM 1468 O O . LEU A 1 181 ? 12.234 -5.192 -33.356 1.00 18.03 181 LEU A O 1
ATOM 1473 N N . PHE A 1 182 ? 11.937 -3.062 -34.004 1.00 17.04 182 PHE A N 1
ATOM 1474 C CA . PHE A 1 182 ? 13.363 -2.862 -34.248 1.00 17.91 182 PHE A CA 1
ATOM 1475 C C . PHE A 1 182 ? 14.166 -2.978 -32.956 1.00 18.37 182 PHE A C 1
ATOM 1476 O O . PHE A 1 182 ? 15.226 -3.618 -32.926 1.00 17.98 182 PHE A O 1
ATOM 1484 N N . TYR A 1 183 ? 13.672 -2.368 -31.874 1.00 16.58 183 TYR A N 1
ATOM 1485 C CA . TYR A 1 183 ? 14.347 -2.467 -30.582 1.00 18.11 183 TYR A CA 1
ATOM 1486 C C . TYR A 1 183 ? 14.420 -3.917 -30.100 1.00 19.33 183 TYR A C 1
ATOM 1487 O O . TYR A 1 183 ? 15.475 -4.375 -29.641 1.00 19.27 183 TYR A O 1
ATOM 1496 N N . TYR A 1 184 ? 13.316 -4.660 -30.209 1.00 17.67 184 TYR A N 1
ATOM 1497 C CA . TYR A 1 184 ? 13.320 -6.063 -29.788 1.00 17.85 184 TYR A CA 1
ATOM 1498 C C . TYR A 1 184 ? 14.233 -6.909 -30.664 1.00 22.00 184 TYR A C 1
ATOM 1499 O O . TYR A 1 184 ? 14.977 -7.761 -30.152 1.00 20.02 184 TYR A O 1
ATOM 1508 N N . ARG A 1 185 ? 14.187 -6.701 -31.984 1.00 16.32 185 ARG A N 1
ATOM 1509 C CA . ARG A 1 185 ? 15.053 -7.467 -32.869 1.00 18.38 185 ARG A CA 1
ATOM 1510 C C . ARG A 1 185 ? 16.514 -7.206 -32.539 1.00 19.57 185 ARG A C 1
ATOM 1511 O O . ARG A 1 185 ? 17.305 -8.146 -32.380 1.00 17.85 185 ARG A O 1
ATOM 1519 N N . SER A 1 186 ? 16.893 -5.931 -32.417 1.00 18.26 186 SER A N 1
ATOM 1520 C CA . SER A 1 186 ? 18.299 -5.635 -32.166 1.00 21.60 186 SER A CA 1
ATOM 1521 C C . SER A 1 186 ? 18.729 -6.131 -30.784 1.00 24.40 186 SER A C 1
ATOM 1522 O O . SER A 1 186 ? 19.853 -6.613 -30.628 1.00 22.41 186 SER A O 1
ATOM 1525 N N . SER A 1 187 ? 17.849 -6.042 -29.776 1.00 22.08 187 SER A N 1
ATOM 1526 C CA . SER A 1 187 ? 18.170 -6.604 -28.461 1.00 20.33 187 SER A CA 1
ATOM 1527 C C . SER A 1 187 ? 18.401 -8.105 -28.543 1.00 20.89 187 SER A C 1
ATOM 1528 O O . SER A 1 187 ? 19.327 -8.633 -27.919 1.00 27.13 187 SER A O 1
ATOM 1531 N N . LEU A 1 18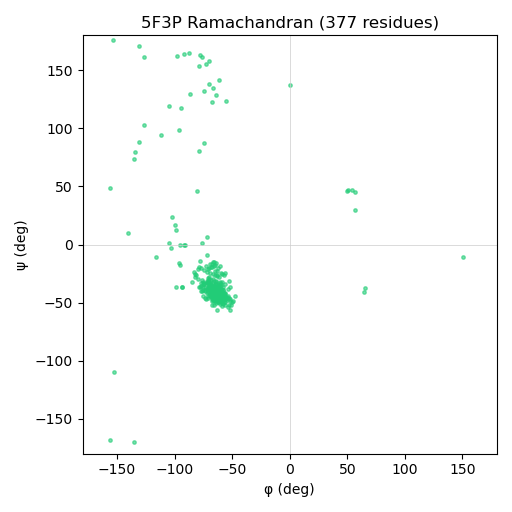8 ? 17.553 -8.812 -29.290 1.00 20.81 188 LEU A N 1
ATOM 1532 C CA . LEU A 1 188 ? 17.696 -10.257 -29.425 1.00 25.31 188 LEU A CA 1
ATOM 1533 C C . LEU A 1 188 ? 19.026 -10.621 -30.081 1.00 29.99 188 LEU A C 1
ATOM 1534 O O . LEU A 1 188 ? 19.731 -11.531 -29.623 1.00 27.67 188 LEU A O 1
ATOM 1539 N N . GLU A 1 189 ? 19.386 -9.920 -31.163 1.00 24.93 189 GLU A N 1
ATOM 1540 C CA . GLU A 1 189 ? 20.663 -10.194 -31.818 1.00 24.42 189 GLU A CA 1
ATOM 1541 C C . GLU A 1 189 ? 21.832 -9.945 -30.875 1.00 30.59 189 GLU A C 1
ATO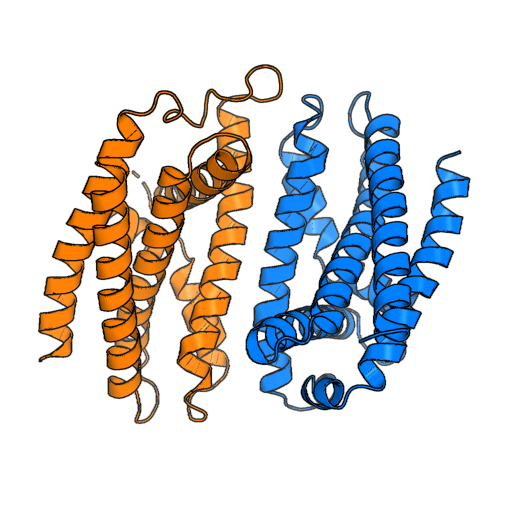M 1542 O O . GLU A 1 189 ? 22.780 -10.738 -30.842 1.00 31.28 189 GLU A O 1
ATOM 1548 N N . LYS A 1 190 ? 21.787 -8.849 -30.103 1.00 28.83 190 LYS A N 1
ATOM 1549 C CA . LYS A 1 190 ? 22.849 -8.581 -29.132 1.00 31.70 190 LYS A CA 1
ATOM 1550 C C . LYS A 1 190 ? 22.927 -9.679 -28.085 1.00 36.89 190 LYS A C 1
ATOM 1551 O O . LYS A 1 190 ? 24.021 -10.054 -27.645 1.00 39.12 190 LYS A O 1
ATOM 1557 N N . TYR A 1 191 ? 21.769 -10.174 -27.641 1.00 32.32 191 TYR A N 1
ATOM 1558 C CA . TYR A 1 191 ? 21.746 -11.227 -26.636 1.00 37.74 191 TYR A CA 1
ATOM 1559 C C . TYR A 1 191 ? 22.407 -12.498 -27.153 1.00 39.71 191 TYR A C 1
ATOM 1560 O O . TYR A 1 191 ? 23.152 -13.162 -26.423 1.00 44.80 191 TYR A O 1
ATOM 1569 N N . GLN A 1 192 ? 22.137 -12.857 -28.406 1.00 36.60 192 GLN A N 1
ATOM 1570 C CA . GLN A 1 192 ? 22.675 -14.095 -28.958 1.00 43.05 192 GLN A CA 1
ATOM 1571 C C . GLN A 1 192 ? 24.198 -14.080 -28.982 1.00 50.41 192 GLN A C 1
ATOM 1572 O O . GLN A 1 192 ? 24.844 -15.047 -28.560 1.00 57.71 192 GLN A O 1
ATOM 1578 N N . THR A 1 193 ? 24.794 -12.992 -29.475 1.00 47.45 193 THR A N 1
ATOM 1579 C CA . THR A 1 193 ? 26.245 -12.958 -29.636 1.00 45.93 193 THR A CA 1
ATOM 1580 C C . THR A 1 193 ? 26.953 -13.067 -28.289 1.00 54.30 193 THR A C 1
ATOM 1581 O O . THR A 1 193 ? 27.779 -13.962 -28.077 1.00 61.78 193 THR A O 1
ATOM 1585 N N . ASP A 1 194 ? 26.641 -12.164 -27.359 1.00 56.47 194 ASP A N 1
ATOM 1586 C CA . ASP A 1 194 ? 27.281 -12.144 -26.042 1.00 60.37 194 ASP A CA 1
ATOM 1587 C C . ASP A 1 194 ? 26.215 -12.054 -24.956 1.00 58.62 194 ASP A C 1
ATOM 1588 O O . ASP A 1 194 ? 25.841 -10.956 -24.519 1.00 59.05 194 ASP A O 1
ATOM 1593 N N . PRO A 1 195 ? 25.700 -13.204 -24.483 1.00 56.33 195 PRO A N 1
ATOM 1594 C CA . PRO A 1 195 ? 24.649 -13.217 -23.456 1.00 51.80 195 PRO A CA 1
ATOM 1595 C C . PRO A 1 195 ? 25.134 -12.668 -22.115 1.00 60.73 195 PRO A C 1
ATOM 1596 O O . PRO A 1 195 ? 24.740 -11.561 -21.744 1.00 62.38 195 PRO A O 1
ATOM 1600 N N . MET B 1 1 ? -1.344 -10.738 21.258 1.00 47.99 1 MET B N 1
ATOM 1601 C CA . MET B 1 1 ? -1.071 -9.693 22.232 1.00 49.10 1 MET B CA 1
ATOM 1602 C C . MET B 1 1 ? 0.006 -8.758 21.700 1.00 45.57 1 MET B C 1
ATOM 1603 O O . MET B 1 1 ? -0.131 -7.540 21.743 1.00 43.13 1 MET B O 1
ATOM 1608 N N . SER B 1 2 ? 1.077 -9.347 21.189 1.00 46.45 2 SER B N 1
ATOM 1609 C CA . SER B 1 2 ? 2.171 -8.578 20.648 1.00 43.94 2 SER B CA 1
ATOM 1610 C C . SER B 1 2 ? 1.790 -8.012 19.293 1.00 39.94 2 SER B C 1
ATOM 1611 O O . SER B 1 2 ? 2.026 -6.841 19.026 1.00 36.85 2 SER B O 1
ATOM 1614 N N . SER B 1 3 ? 1.178 -8.832 18.446 1.00 33.54 3 SER B N 1
ATOM 1615 C CA . SER B 1 3 ? 0.814 -8.356 17.114 1.00 36.81 3 SER B CA 1
ATOM 1616 C C . SER B 1 3 ? -0.325 -7.341 17.162 1.00 31.68 3 SER B C 1
ATOM 1617 O O . SER B 1 3 ? -0.382 -6.449 16.308 1.00 28.05 3 SER B O 1
ATOM 1620 N N . THR B 1 4 ? -1.224 -7.436 18.152 1.00 30.99 4 THR B N 1
ATOM 1621 C CA . THR B 1 4 ? -2.304 -6.453 18.257 1.00 26.38 4 THR B CA 1
ATOM 1622 C C . THR B 1 4 ? -1.816 -5.130 18.849 1.00 27.81 4 THR B C 1
ATOM 1623 O O . THR B 1 4 ? -2.292 -4.055 18.459 1.00 23.66 4 THR B O 1
ATOM 1627 N N . THR B 1 5 ? -0.885 -5.178 19.803 1.00 29.02 5 THR B N 1
ATOM 1628 C CA . THR B 1 5 ? -0.245 -3.944 20.249 1.00 29.76 5 THR B CA 1
ATOM 1629 C C . THR B 1 5 ? 0.562 -3.312 19.124 1.00 27.88 5 THR B C 1
ATOM 1630 O O . THR B 1 5 ? 0.510 -2.091 18.917 1.00 24.61 5 THR B O 1
ATOM 1634 N N . LEU B 1 6 ? 1.328 -4.129 18.399 1.00 25.23 6 LEU B N 1
ATOM 1635 C CA . LEU B 1 6 ? 2.104 -3.618 17.279 1.00 23.60 6 LEU B CA 1
ATOM 1636 C C . LEU B 1 6 ? 1.192 -3.010 16.219 1.00 23.13 6 LEU B C 1
ATOM 1637 O O . LEU B 1 6 ? 1.496 -1.946 15.672 1.00 22.91 6 LEU B O 1
ATOM 1642 N N . HIS B 1 7 ? 0.052 -3.655 15.940 1.00 23.60 7 HIS B N 1
ATOM 1643 C CA . HIS B 1 7 ? -0.874 -3.136 14.932 1.00 22.53 7 HIS B CA 1
ATOM 1644 C C . HIS B 1 7 ? -1.359 -1.741 15.304 1.00 23.30 7 HIS B C 1
ATOM 1645 O O . HIS B 1 7 ? -1.398 -0.843 14.460 1.00 20.21 7 HIS B O 1
ATOM 1652 N N . ASN B 1 8 ? -1.692 -1.531 16.578 1.00 21.57 8 ASN B N 1
ATOM 1653 C CA . ASN B 1 8 ? -2.133 -0.214 17.011 1.00 21.22 8 ASN B CA 1
ATOM 1654 C C . ASN B 1 8 ? -1.021 0.819 16.861 1.00 24.68 8 ASN B C 1
ATOM 1655 O O . ASN B 1 8 ? -1.275 1.945 16.415 1.00 23.01 8 ASN B O 1
ATOM 1660 N N . ALA B 1 9 ? 0.221 0.451 17.209 1.00 18.39 9 ALA B N 1
ATOM 1661 C CA . ALA B 1 9 ? 1.346 1.374 17.021 1.00 22.11 9 ALA B CA 1
ATOM 1662 C C . ALA B 1 9 ? 1.549 1.736 15.549 1.00 22.64 9 ALA B C 1
ATOM 1663 O O . ALA B 1 9 ? 1.847 2.890 15.215 1.00 25.08 9 ALA B O 1
ATOM 1665 N N . MET B 1 10 ? 1.408 0.759 14.657 1.00 22.23 10 MET B N 1
ATOM 1666 C CA . MET B 1 10 ? 1.689 0.986 13.239 1.00 23.37 10 MET B CA 1
ATOM 1667 C C . MET B 1 10 ? 0.722 1.962 12.603 1.00 19.97 10 MET B C 1
ATOM 1668 O O . MET B 1 10 ? 1.090 2.665 11.655 1.00 22.93 10 MET B O 1
ATOM 1673 N N . GLN B 1 11 ? -0.515 1.997 13.085 1.00 21.44 11 GLN B N 1
ATOM 1674 C CA . GLN B 1 11 ? -1.493 2.948 12.573 1.00 20.49 11 GLN B CA 1
ATOM 1675 C C . GLN B 1 11 ? -1.119 4.387 12.914 1.00 24.37 11 GLN B C 1
ATOM 1676 O O . GLN B 1 11 ? -1.280 5.283 12.076 1.00 25.92 11 GLN B O 1
ATOM 1682 N N . TYR B 1 12 ? -0.635 4.636 14.134 1.00 20.37 12 TYR B N 1
ATOM 1683 C CA . TYR B 1 12 ? -0.137 5.971 14.466 1.00 24.52 12 TYR B CA 1
ATOM 1684 C C . TYR B 1 12 ? 1.040 6.357 13.579 1.00 22.83 12 TYR B C 1
ATOM 1685 O O . TYR B 1 12 ? 1.103 7.476 13.060 1.00 22.20 12 TYR B O 1
ATOM 1694 N N . THR B 1 13 ? 2.004 5.454 13.426 1.00 21.54 13 THR B N 1
ATOM 1695 C CA . THR B 1 13 ? 3.206 5.781 12.663 1.00 21.75 13 THR B CA 1
ATOM 1696 C C . THR B 1 13 ? 2.899 5.941 11.171 1.00 25.21 13 THR B C 1
ATOM 1697 O O . THR B 1 13 ? 3.470 6.814 10.502 1.00 22.51 13 THR B O 1
ATOM 1701 N N . ALA B 1 14 ? 1.989 5.122 10.635 1.00 21.75 14 ALA B N 1
ATOM 1702 C CA . ALA B 1 14 ? 1.611 5.262 9.235 1.00 23.25 14 ALA B CA 1
ATOM 1703 C C . ALA B 1 14 ? 0.899 6.581 9.001 1.00 22.43 14 ALA B C 1
ATOM 1704 O O . ALA B 1 14 ? 1.179 7.278 8.022 1.00 22.42 14 ALA B O 1
ATOM 1706 N N . PHE B 1 15 ? -0.022 6.939 9.894 1.00 20.77 15 PHE B N 1
ATOM 1707 C CA . PHE B 1 15 ? -0.691 8.225 9.782 1.00 22.09 15 PHE B CA 1
ATOM 1708 C C . PHE B 1 15 ? 0.323 9.365 9.762 1.00 22.22 15 PHE B C 1
ATOM 1709 O O . PHE B 1 15 ? 0.261 10.245 8.902 1.00 23.44 15 PHE B O 1
ATOM 1717 N N . ASP B 1 16 ? 1.290 9.349 10.682 1.00 22.45 16 ASP B N 1
ATOM 1718 C CA . ASP B 1 16 ? 2.225 10.470 10.739 1.00 24.43 16 ASP B CA 1
ATOM 1719 C C . ASP B 1 16 ? 3.118 10.539 9.499 1.00 26.14 16 ASP B C 1
ATOM 1720 O O . ASP B 1 16 ? 3.395 11.634 8.995 1.00 22.91 16 ASP B O 1
ATOM 1725 N N . VAL B 1 17 ? 3.585 9.394 8.997 1.00 24.26 17 VAL B N 1
ATOM 1726 C CA . VAL B 1 17 ? 4.472 9.398 7.828 1.00 23.68 17 VAL B CA 1
ATOM 1727 C C . VAL B 1 17 ? 3.719 9.881 6.590 1.00 23.77 17 VAL B C 1
ATOM 1728 O O . VAL B 1 17 ? 4.198 10.749 5.842 1.00 22.33 17 VAL B O 1
ATOM 1732 N N . LEU B 1 18 ? 2.526 9.329 6.356 1.00 21.51 18 LEU B N 1
ATOM 1733 C CA . LEU B 1 18 ? 1.752 9.704 5.175 1.00 21.31 18 LEU B CA 1
ATOM 1734 C C . LEU B 1 18 ? 1.241 11.134 5.283 1.00 24.82 18 LEU B C 1
ATOM 1735 O O . LEU B 1 18 ? 1.188 11.849 4.279 1.00 23.57 18 LEU B O 1
ATOM 1740 N N . SER B 1 19 ? 0.848 11.564 6.489 1.00 21.74 19 SER B N 1
ATOM 1741 C CA . SER B 1 19 ? 0.414 12.944 6.681 1.00 23.29 19 SER B CA 1
ATOM 1742 C C . SER B 1 19 ? 1.551 13.912 6.418 1.00 23.95 19 SER B C 1
ATOM 1743 O O . SER B 1 19 ? 1.348 14.967 5.803 1.00 30.47 19 SER B O 1
ATOM 1746 N N . SER B 1 20 ? 2.749 13.580 6.902 1.00 20.87 20 SER B N 1
ATOM 1747 C CA . SER B 1 20 ? 3.914 14.429 6.672 1.00 27.59 20 SER B CA 1
ATOM 1748 C C . SER B 1 20 ? 4.250 14.526 5.188 1.00 29.83 20 SER B C 1
ATOM 1749 O O . SER B 1 20 ? 4.546 15.616 4.682 1.00 28.17 20 SER B O 1
ATOM 1752 N N . ILE B 1 21 ? 4.235 13.396 4.479 1.00 20.86 21 ILE B N 1
ATOM 1753 C CA . ILE B 1 21 ? 4.503 13.433 3.044 1.00 23.14 21 ILE B CA 1
ATOM 1754 C C . ILE B 1 21 ? 3.449 14.271 2.340 1.00 26.57 21 ILE B C 1
ATOM 1755 O O . ILE B 1 21 ? 3.769 15.178 1.565 1.00 27.44 21 ILE B O 1
ATOM 1760 N N . LEU B 1 22 ? 2.174 13.993 2.628 1.00 25.88 22 LEU B N 1
ATOM 1761 C CA . LEU B 1 22 ? 1.076 14.697 1.978 1.00 28.20 22 LEU B CA 1
ATOM 1762 C C . LEU B 1 22 ? 1.117 16.193 2.263 1.00 34.12 22 LEU B C 1
ATOM 1763 O O . LEU B 1 22 ? 0.783 17.001 1.389 1.00 37.78 22 LEU B O 1
ATOM 1768 N N . ASN B 1 23 ? 1.532 16.588 3.473 1.00 33.23 23 ASN B N 1
ATOM 1769 C CA . ASN B 1 23 ? 1.584 18.014 3.794 1.00 33.52 23 ASN B CA 1
ATOM 1770 C C . ASN B 1 23 ? 2.652 18.737 2.978 1.00 36.02 23 ASN B C 1
ATOM 1771 O O . ASN B 1 23 ? 2.461 19.895 2.592 1.00 39.17 23 ASN B O 1
ATOM 1776 N N . LEU B 1 24 ? 3.789 18.086 2.723 1.00 30.97 24 LEU B N 1
ATOM 1777 C CA . LEU B 1 24 ? 4.777 18.654 1.810 1.00 34.58 24 LEU B CA 1
ATOM 1778 C C . LEU B 1 24 ? 4.234 18.760 0.385 1.00 39.29 24 LEU B C 1
ATOM 1779 O O . LEU B 1 24 ? 4.494 19.749 -0.315 1.00 36.73 24 LEU B O 1
ATOM 1784 N N . MET B 1 25 ? 3.493 17.746 -0.069 1.00 35.15 25 MET B N 1
ATOM 1785 C CA . MET B 1 25 ? 2.947 17.778 -1.423 1.00 34.99 25 MET B CA 1
ATOM 1786 C C . MET B 1 25 ? 2.011 18.959 -1.618 1.00 40.33 25 MET B C 1
ATOM 1787 O O . MET B 1 25 ? 1.986 19.573 -2.693 1.00 37.30 25 MET B O 1
ATOM 1792 N N . LYS B 1 26 ? 1.222 19.281 -0.594 1.00 38.21 26 LYS B N 1
ATOM 1793 C CA . LYS B 1 26 ? 0.239 20.351 -0.702 1.00 40.21 26 LYS B CA 1
ATOM 1794 C C . LYS B 1 26 ? 0.890 21.714 -0.863 1.00 47.65 26 LYS B C 1
ATOM 1795 O O . LYS B 1 26 ? 0.208 22.669 -1.249 1.00 42.77 26 LYS B O 1
ATOM 1801 N N . ALA B 1 27 ? 2.189 21.817 -0.577 1.00 46.01 27 ALA B N 1
ATOM 1802 C CA . ALA B 1 27 ? 2.941 23.038 -0.825 1.00 50.54 27 ALA B CA 1
ATOM 1803 C C . ALA B 1 27 ? 3.415 23.148 -2.269 1.00 52.24 27 ALA B C 1
ATOM 1804 O O . ALA B 1 27 ? 3.670 24.260 -2.742 1.00 58.70 27 ALA B O 1
ATOM 1806 N N . ASP B 1 28 ? 3.540 22.030 -2.975 1.00 47.33 28 ASP B N 1
ATOM 1807 C CA . ASP B 1 28 ? 4.020 22.069 -4.345 1.00 48.04 28 ASP B CA 1
ATOM 1808 C C . ASP B 1 28 ? 2.962 22.708 -5.246 1.00 51.20 28 ASP B C 1
ATOM 1809 O O . ASP B 1 28 ? 1.763 22.439 -5.092 1.00 45.26 28 ASP B O 1
ATOM 1814 N N . PRO B 1 29 ? 3.367 23.566 -6.185 1.00 56.16 29 PRO B N 1
ATOM 1815 C CA . PRO B 1 29 ? 2.383 24.146 -7.117 1.00 47.25 29 PRO B CA 1
ATOM 1816 C C . PRO B 1 29 ? 1.732 23.120 -8.035 1.00 46.53 29 PRO B C 1
ATOM 1817 O O . PRO B 1 29 ? 0.679 23.414 -8.614 1.00 52.77 29 PRO B O 1
ATOM 1821 N N . LEU B 1 30 ? 2.313 21.929 -8.182 1.00 46.02 30 LEU B N 1
ATOM 1822 C CA . LEU B 1 30 ? 1.723 20.854 -8.976 1.00 47.90 30 LEU B CA 1
ATOM 1823 C C . LEU B 1 30 ? 0.572 20.146 -8.274 1.00 44.41 30 LEU B C 1
ATOM 1824 O O . LEU B 1 30 ? 0.003 19.212 -8.853 1.00 37.84 30 LEU B O 1
ATOM 1829 N N . TYR B 1 31 ? 0.208 20.565 -7.060 1.00 43.42 31 TYR B N 1
ATOM 1830 C CA . TYR B 1 31 ? -0.658 19.741 -6.219 1.00 41.13 31 TYR B CA 1
ATOM 1831 C C . TYR B 1 31 ? -2.047 19.553 -6.830 1.00 46.64 31 TYR B C 1
ATOM 1832 O O . TYR B 1 31 ? -2.603 18.449 -6.784 1.00 38.38 31 TYR B O 1
ATOM 1841 N N . ASP B 1 32 ? -2.632 20.604 -7.407 1.00 46.08 32 ASP B N 1
ATOM 1842 C CA . ASP B 1 32 ? -3.957 20.432 -7.994 1.00 46.48 32 ASP B CA 1
ATOM 1843 C C . ASP B 1 32 ? -3.843 19.655 -9.301 1.00 44.35 32 ASP B C 1
ATOM 1844 O O . ASP B 1 32 ? -3.735 20.252 -10.378 1.00 40.58 32 ASP B O 1
ATOM 1849 N N . LEU B 1 33 ? -3.878 18.318 -9.199 1.00 42.60 33 LEU B N 1
ATOM 1850 C CA . LEU B 1 33 ? -3.673 17.446 -10.354 1.00 39.27 33 LEU B CA 1
ATOM 1851 C C . LEU B 1 33 ? -4.746 17.630 -11.417 1.00 39.55 33 LEU B C 1
ATOM 1852 O O . LEU B 1 33 ? -4.506 17.344 -12.597 1.00 39.63 33 LEU B O 1
ATOM 1857 N N . LEU B 1 34 ? -5.940 18.070 -11.024 1.00 36.88 34 LEU B N 1
ATOM 1858 C CA . LEU B 1 34 ? -7.054 18.083 -11.964 1.00 39.14 34 LEU B CA 1
ATOM 1859 C C . LEU B 1 34 ? -6.985 19.237 -12.962 1.00 39.49 34 LEU B C 1
ATOM 1860 O O . LEU B 1 34 ? -7.613 19.148 -14.027 1.00 38.37 34 LEU B O 1
ATOM 1865 N N . GLN B 1 35 ? -6.226 20.299 -12.666 1.00 35.98 35 GLN B N 1
ATOM 1866 C CA . GLN B 1 35 ? -6.136 21.459 -13.549 1.00 38.66 35 GLN B CA 1
ATOM 1867 C C . GLN B 1 35 ? -4.849 21.491 -14.374 1.00 37.16 35 GLN B C 1
ATOM 1868 O O . GLN B 1 35 ? -4.433 22.568 -14.817 1.00 38.22 35 GLN B O 1
ATOM 1874 N N . LEU B 1 36 ? -4.217 20.343 -14.592 1.00 33.26 36 LEU B N 1
ATOM 1875 C CA . LEU B 1 36 ? -3.022 20.247 -15.414 1.00 36.95 36 LEU B CA 1
ATOM 1876 C C . LEU B 1 36 ? -3.392 19.800 -16.827 1.00 32.70 36 LEU B C 1
ATOM 1877 O O . LEU B 1 36 ? -4.478 19.272 -17.067 1.00 33.70 36 LEU B O 1
ATOM 1882 N N . ASN B 1 37 ? -2.474 20.031 -17.766 1.00 33.42 37 ASN B N 1
ATOM 1883 C CA . ASN B 1 37 ? -2.674 19.653 -19.172 1.00 33.45 37 ASN B CA 1
ATOM 1884 C C . ASN B 1 37 ? -3.939 20.284 -19.756 1.00 33.39 37 ASN B C 1
ATOM 1885 O O . ASN B 1 37 ? -4.717 19.637 -20.468 1.00 36.99 37 ASN B O 1
ATOM 1890 N N . GLN B 1 38 ? -4.124 21.576 -19.481 1.00 26.46 38 GLN B N 1
ATOM 1891 C CA . GLN B 1 38 ? -5.390 22.231 -19.794 1.00 31.56 38 GLN B CA 1
ATOM 1892 C C . GLN B 1 38 ? -5.661 22.337 -21.295 1.00 29.55 38 GLN B C 1
ATOM 1893 O O . GLN B 1 38 ? -6.831 22.362 -21.702 1.00 30.01 38 GLN B O 1
ATOM 1899 N N . ALA B 1 39 ? -4.618 22.424 -22.126 1.00 26.52 39 ALA B N 1
ATOM 1900 C CA . ALA B 1 39 ? -4.830 22.469 -23.579 1.00 29.10 39 ALA B CA 1
ATOM 1901 C C . ALA B 1 39 ? -5.310 21.138 -24.152 1.00 31.46 39 ALA B C 1
ATOM 1902 O O . ALA B 1 39 ? -5.861 21.109 -25.266 1.00 29.67 39 ALA B O 1
ATOM 1904 N N . TYR B 1 40 ? -5.100 20.036 -23.428 1.00 27.77 40 TYR B N 1
ATOM 1905 C CA . TYR B 1 40 ? -5.398 18.701 -23.929 1.00 28.04 40 TYR B CA 1
ATOM 1906 C C . TYR B 1 40 ? -6.481 17.975 -23.157 1.00 32.42 40 TYR B C 1
ATOM 1907 O O . TYR B 1 40 ? -6.948 16.929 -23.620 1.00 33.93 40 TYR B O 1
ATOM 1916 N N . SER B 1 41 ? -6.898 18.488 -22.007 1.00 32.40 41 SER B N 1
ATOM 1917 C CA . SER B 1 41 ? -7.738 17.722 -21.103 1.00 35.74 41 SER B CA 1
ATOM 1918 C C . SER B 1 41 ? -8.552 18.704 -20.272 1.00 35.14 41 SER B C 1
ATOM 1919 O O . SER B 1 41 ? -8.396 19.923 -20.389 1.00 35.28 41 SER B O 1
ATOM 1922 N N . SER B 1 42 ? -9.435 18.160 -19.443 1.00 30.79 42 SER B N 1
ATOM 1923 C CA . SER B 1 42 ? -10.286 18.943 -18.565 1.00 37.44 42 SER B CA 1
ATOM 1924 C C . SER B 1 42 ? -10.194 18.352 -17.164 1.00 40.86 42 SER B C 1
ATOM 1925 O O . SER B 1 42 ? -9.617 17.279 -16.960 1.00 37.18 42 SER B O 1
ATOM 1928 N N . GLN B 1 43 ? -10.761 19.069 -16.190 1.00 37.07 43 GLN B N 1
ATOM 1929 C CA . GLN B 1 43 ? -10.738 18.593 -14.807 1.00 36.83 43 GLN B CA 1
ATOM 1930 C C . GLN B 1 43 ? -11.396 17.220 -14.674 1.00 36.88 43 GLN B C 1
ATOM 1931 O O . GLN B 1 43 ? -10.817 16.293 -14.093 1.00 31.01 43 GLN B O 1
ATOM 1937 N N . ASP B 1 44 ? -12.618 17.075 -15.193 1.00 38.97 44 ASP B N 1
ATOM 1938 C CA . ASP B 1 44 ? -13.339 15.813 -15.048 1.00 34.82 44 ASP B CA 1
ATOM 1939 C C . ASP B 1 44 ? -12.656 14.690 -15.818 1.00 35.17 44 ASP B C 1
ATOM 1940 O O . ASP B 1 44 ? -12.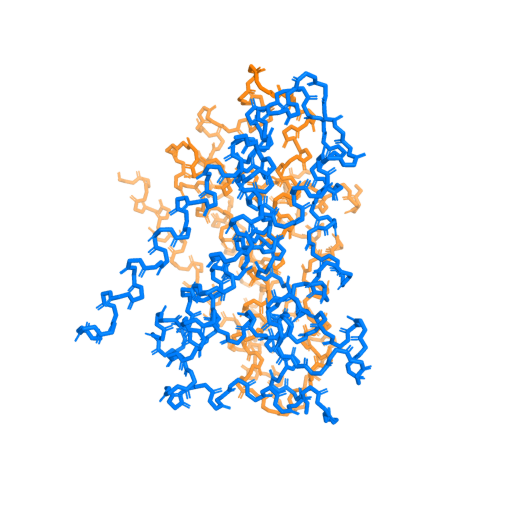661 13.531 -15.381 1.00 24.83 44 ASP B O 1
ATOM 1945 N N . GLN B 1 45 ? -12.061 15.010 -16.968 1.00 31.31 45 GLN B N 1
ATOM 1946 C CA . GLN B 1 45 ? -11.400 13.964 -17.734 1.00 31.14 45 GLN B CA 1
ATOM 1947 C C . GLN B 1 45 ? -10.068 13.578 -17.095 1.00 25.97 45 GLN B C 1
ATOM 1948 O O . GLN B 1 45 ? -9.714 12.399 -17.086 1.00 27.92 45 GLN B O 1
ATOM 1954 N N . GLU B 1 46 ? -9.331 14.547 -16.532 1.00 23.93 46 GLU B N 1
ATOM 1955 C CA . GLU B 1 46 ? -8.123 14.213 -15.765 1.00 28.66 46 GLU B CA 1
ATOM 1956 C C . GLU B 1 46 ? -8.453 13.345 -14.556 1.00 24.31 46 GLU B C 1
ATOM 1957 O O . GLU B 1 46 ? -7.717 12.399 -14.234 1.00 22.29 46 GLU B O 1
ATOM 1963 N N . TYR B 1 47 ? -9.546 13.663 -13.860 1.00 23.78 47 TYR B N 1
ATOM 1964 C CA . TYR B 1 47 ? -9.965 12.839 -12.732 1.00 25.56 47 TYR B CA 1
ATOM 1965 C C . TYR B 1 47 ? -10.199 11.402 -13.168 1.00 25.10 47 TYR B C 1
ATOM 1966 O O . TYR B 1 47 ? -9.752 10.453 -12.506 1.00 22.50 47 TYR B O 1
ATOM 1975 N N . GLU B 1 48 ? -10.919 11.222 -14.277 1.00 20.11 48 GLU B N 1
ATOM 1976 C CA . GLU B 1 48 ? -11.251 9.878 -14.730 1.00 24.36 48 GLU B CA 1
ATOM 1977 C C . GLU B 1 48 ? -10.023 9.158 -15.267 1.00 22.92 48 GLU B C 1
ATOM 1978 O O . GLU B 1 48 ? -9.894 7.939 -15.097 1.00 21.91 48 GLU B O 1
ATOM 1984 N N . LYS B 1 49 ? -9.129 9.886 -15.951 1.00 18.06 49 LYS B N 1
ATOM 1985 C CA . LYS B 1 49 ? -7.918 9.256 -16.471 1.00 21.23 49 LYS B CA 1
ATOM 1986 C C . LYS B 1 49 ? -6.976 8.844 -15.341 1.00 19.26 49 LYS B C 1
ATOM 1987 O O . LYS B 1 49 ? -6.343 7.782 -15.411 1.00 18.66 49 LYS B O 1
ATOM 1993 N N . ASN B 1 50 ? -6.863 9.669 -14.299 1.00 17.40 50 ASN B N 1
ATOM 1994 C CA . ASN B 1 50 ? -6.021 9.298 -13.163 1.00 20.06 50 ASN B CA 1
ATOM 1995 C C . ASN B 1 50 ? -6.595 8.096 -12.427 1.00 16.28 50 ASN B C 1
ATOM 1996 O O . ASN B 1 50 ? -5.852 7.207 -11.998 1.00 19.07 50 ASN B O 1
ATOM 2001 N N . GLU B 1 51 ? -7.913 8.058 -12.256 1.00 17.52 51 GLU B N 1
ATOM 2002 C CA . GLU B 1 51 ? -8.537 6.903 -11.626 1.00 18.41 51 GLU B CA 1
ATOM 2003 C C . GLU B 1 51 ? -8.369 5.658 -12.485 1.00 21.04 51 GLU B C 1
ATOM 2004 O O . GLU B 1 51 ? -8.091 4.567 -11.964 1.00 18.78 51 GLU B O 1
ATOM 2010 N N . PHE B 1 52 ? -8.559 5.810 -13.806 1.00 16.24 52 PHE B N 1
ATOM 2011 C CA . PHE B 1 52 ? -8.349 4.727 -14.773 1.00 19.18 52 PHE B CA 1
ATOM 2012 C C . PHE B 1 52 ? -6.969 4.102 -14.592 1.00 17.17 52 PHE B C 1
ATOM 2013 O O . PHE B 1 52 ? -6.828 2.878 -14.472 1.00 20.29 52 PHE B O 1
ATOM 2021 N N . TYR B 1 53 ? -5.937 4.937 -14.511 1.00 16.14 53 TYR B N 1
ATOM 2022 C CA . TYR B 1 53 ? -4.595 4.407 -14.327 1.00 19.06 53 TYR B CA 1
ATOM 2023 C C . TYR B 1 53 ? -4.364 3.897 -12.899 1.00 17.55 53 TYR B C 1
ATOM 2024 O O . TYR B 1 53 ? -3.804 2.813 -12.710 1.00 18.64 53 TYR B O 1
ATOM 2033 N N . GLY B 1 54 ? -4.758 4.676 -11.888 1.00 17.74 54 GLY B N 1
ATOM 2034 C CA . GLY B 1 54 ? -4.479 4.294 -10.507 1.00 17.96 54 GLY B CA 1
ATOM 2035 C C . GLY B 1 54 ? -5.098 2.960 -10.132 1.00 18.37 54 GLY B C 1
ATOM 2036 O O . GLY B 1 54 ? -4.516 2.184 -9.372 1.00 16.55 54 GLY B O 1
ATOM 2037 N N . ASP B 1 55 ? -6.284 2.678 -10.665 1.00 18.38 55 ASP B N 1
ATOM 2038 C CA . ASP B 1 55 ? -6.920 1.389 -10.435 1.00 25.59 55 ASP B CA 1
ATOM 2039 C C . ASP B 1 55 ? -6.007 0.242 -10.867 1.00 21.35 55 ASP B C 1
ATOM 2040 O O . ASP B 1 55 ? -5.815 -0.728 -10.128 1.00 17.78 55 ASP B O 1
ATOM 2045 N N . SER B 1 56 ? -5.422 0.339 -12.063 1.00 18.13 56 SER B N 1
ATOM 2046 C CA . SER B 1 56 ? -4.624 -0.773 -12.569 1.00 18.55 56 SER B CA 1
ATOM 2047 C C . SER B 1 56 ? -3.267 -0.841 -11.877 1.00 18.01 56 SER B C 1
ATOM 2048 O O . SER B 1 56 ? -2.722 -1.932 -11.687 1.00 16.73 56 SER B O 1
ATOM 2051 N N . TYR B 1 57 ? -2.718 0.307 -11.490 1.00 16.47 57 TYR B N 1
ATOM 2052 C CA . TYR B 1 57 ? -1.436 0.331 -10.793 1.00 18.46 57 TYR B CA 1
ATOM 2053 C C . TYR B 1 57 ? -1.564 -0.278 -9.401 1.00 17.82 57 TYR B C 1
ATOM 2054 O O . TYR B 1 57 ? -0.705 -1.060 -8.979 1.00 18.95 57 TYR B O 1
ATOM 2063 N N . LEU B 1 58 ? -2.619 0.087 -8.671 1.00 16.77 58 LEU B N 1
ATOM 2064 C CA . LEU B 1 58 ? -2.914 -0.557 -7.392 1.00 16.41 58 LEU B CA 1
ATOM 2065 C C . LEU B 1 58 ? -3.074 -2.061 -7.566 1.00 17.39 58 LEU B C 1
ATOM 2066 O O . LEU B 1 58 ? -2.523 -2.851 -6.791 1.00 18.52 58 LEU B O 1
ATOM 2071 N N . GLU B 1 59 ? -3.835 -2.480 -8.580 1.00 18.48 59 GLU B N 1
ATOM 2072 C CA . GLU B 1 59 ? -4.062 -3.907 -8.782 1.00 20.86 59 GLU B CA 1
ATOM 2073 C C . GLU B 1 59 ? -2.751 -4.652 -8.997 1.00 21.06 59 GLU B C 1
ATOM 2074 O O . GLU B 1 59 ? -2.554 -5.746 -8.452 1.00 20.07 59 GLU B O 1
ATOM 2080 N N . GLU B 1 60 ? -1.845 -4.084 -9.799 1.00 18.20 60 GLU B N 1
ATOM 2081 C CA . GLU B 1 60 ? -0.578 -4.759 -10.065 1.00 20.52 60 GLU B CA 1
ATOM 2082 C C . GLU B 1 60 ? 0.311 -4.798 -8.822 1.00 19.08 60 GLU B C 1
ATOM 2083 O O . GLU B 1 60 ? 0.951 -5.814 -8.556 1.00 16.02 60 GLU B O 1
ATOM 2089 N N . ARG B 1 61 ? 0.410 -3.689 -8.076 1.00 15.88 61 ARG B N 1
ATOM 2090 C CA . ARG B 1 61 ? 1.234 -3.707 -6.864 1.00 17.98 61 ARG B CA 1
ATOM 2091 C C . ARG B 1 61 ? 0.646 -4.644 -5.807 1.00 17.37 61 ARG B C 1
ATOM 2092 O O . ARG B 1 61 ? 1.384 -5.394 -5.149 1.00 18.28 61 ARG B O 1
ATOM 2100 N N . ALA B 1 62 ? -0.685 -4.640 -5.642 1.00 15.34 62 ALA B N 1
ATOM 2101 C CA . ALA B 1 62 ? -1.309 -5.561 -4.690 1.00 17.64 62 ALA B CA 1
ATOM 2102 C C . ALA B 1 62 ? -1.040 -7.013 -5.062 1.00 18.31 62 ALA B C 1
ATOM 2103 O O . ALA B 1 62 ? -0.772 -7.847 -4.189 1.00 17.65 62 ALA B O 1
ATOM 2105 N N . SER B 1 63 ? -1.119 -7.336 -6.356 1.00 18.45 63 SER B N 1
ATOM 2106 C CA . SER B 1 63 ? -0.891 -8.708 -6.788 1.00 17.03 63 SER B CA 1
ATOM 2107 C C . SER B 1 63 ? 0.525 -9.148 -6.466 1.00 14.70 63 SER B C 1
ATOM 2108 O O . SER B 1 63 ? 0.745 -10.276 -6.018 1.00 16.86 63 SER B O 1
ATOM 2111 N N . SER B 1 64 ? 1.497 -8.274 -6.710 1.00 15.73 64 SER B N 1
ATOM 2112 C CA . SER B 1 64 ? 2.887 -8.610 -6.447 1.00 15.97 64 SER B CA 1
ATOM 2113 C C . SER B 1 64 ? 3.126 -8.826 -4.955 1.00 17.84 64 SER B C 1
ATOM 2114 O O . SER B 1 64 ? 3.892 -9.719 -4.565 1.00 18.38 64 SER B O 1
ATOM 2117 N N . LEU B 1 65 ? 2.473 -8.020 -4.099 1.00 16.16 65 LEU B N 1
ATOM 2118 C CA . LEU B 1 65 ? 2.625 -8.206 -2.653 1.00 18.31 65 LEU B CA 1
ATOM 2119 C C . LEU B 1 65 ? 1.919 -9.476 -2.171 1.00 16.81 65 LEU B C 1
ATOM 2120 O O . LEU B 1 65 ? 2.432 -10.174 -1.290 1.00 20.67 65 LEU B O 1
ATOM 2125 N N . VAL B 1 66 ? 0.746 -9.796 -2.727 1.00 15.46 66 VAL B N 1
ATOM 2126 C CA . VAL B 1 66 ? 0.102 -11.064 -2.391 1.00 16.55 66 VAL B CA 1
ATOM 2127 C C . VAL B 1 66 ? 1.050 -12.215 -2.691 1.00 19.56 66 VAL B C 1
ATOM 2128 O O . VAL B 1 66 ? 1.256 -13.103 -1.858 1.00 18.97 66 VAL B O 1
ATOM 2132 N N . LEU B 1 67 ? 1.670 -12.203 -3.879 1.00 20.11 67 LEU B N 1
ATOM 2133 C CA . LEU B 1 67 ? 2.589 -13.283 -4.222 1.00 17.49 67 LEU B CA 1
ATOM 2134 C C . LEU B 1 67 ? 3.812 -13.278 -3.323 1.00 18.23 67 LEU B C 1
ATOM 2135 O O . LEU B 1 67 ? 4.290 -14.343 -2.921 1.00 21.51 67 LEU B O 1
ATOM 2140 N N . LYS B 1 68 ? 4.340 -12.088 -3.020 1.00 19.04 68 LYS B N 1
ATOM 2141 C CA . LYS B 1 68 ? 5.532 -11.961 -2.183 1.00 19.58 68 LYS B CA 1
ATOM 2142 C C . LYS B 1 68 ? 5.374 -12.687 -0.847 1.00 24.70 68 LYS B C 1
ATOM 2143 O O . LYS B 1 68 ? 6.293 -13.384 -0.397 1.00 23.62 68 LYS B O 1
ATOM 2149 N N . PHE B 1 69 ? 4.220 -12.540 -0.194 1.00 20.87 69 PHE B N 1
ATOM 2150 C CA . PHE B 1 69 ? 4.073 -13.092 1.151 1.00 19.76 69 PHE B CA 1
ATOM 2151 C C . PHE B 1 69 ? 3.477 -14.494 1.164 1.00 22.69 69 PHE B C 1
ATOM 2152 O O . PHE B 1 69 ? 3.892 -15.328 1.981 1.00 28.02 69 PHE B O 1
ATOM 2160 N N . LEU B 1 70 ? 2.531 -14.795 0.269 1.00 18.68 70 LEU B N 1
ATOM 2161 C CA . LEU B 1 70 ? 1.839 -16.075 0.385 1.00 19.24 70 LEU B CA 1
ATOM 2162 C C . LEU B 1 70 ? 2.660 -17.241 -0.170 1.00 26.30 70 LEU B C 1
ATOM 2163 O O . LEU B 1 70 ? 2.540 -18.370 0.325 1.00 21.71 70 LEU B O 1
ATOM 2168 N N . ARG B 1 71 ? 3.513 -17.005 -1.168 1.00 23.53 71 ARG B N 1
ATOM 2169 C CA . ARG B 1 71 ? 4.149 -18.146 -1.822 1.00 23.43 71 ARG B CA 1
ATOM 2170 C C . ARG B 1 71 ? 5.150 -18.850 -0.908 1.00 31.06 71 ARG B C 1
ATOM 2171 O O . ARG B 1 71 ? 5.504 -20.007 -1.166 1.00 28.54 71 ARG B O 1
ATOM 2179 N N . LYS B 1 72 ? 5.571 -18.191 0.177 1.00 31.23 72 LYS B N 1
ATOM 2180 C CA . LYS B 1 72 ? 6.429 -18.811 1.184 1.00 37.79 72 LYS B CA 1
ATOM 2181 C C . LYS B 1 72 ? 5.757 -19.980 1.901 1.00 37.02 72 LYS B C 1
ATOM 2182 O O . LYS B 1 72 ? 6.447 -20.775 2.552 1.00 38.81 72 LYS B O 1
ATOM 2188 N N . TYR B 1 73 ? 4.435 -20.112 1.797 1.00 31.62 73 TYR B N 1
ATOM 2189 C CA . TYR B 1 73 ? 3.671 -21.073 2.599 1.00 31.09 73 TYR B CA 1
ATOM 2190 C C . TYR B 1 73 ? 2.835 -21.943 1.668 1.00 33.07 73 TYR B C 1
ATOM 2191 O O . TYR B 1 73 ? 1.777 -21.515 1.199 1.00 29.13 73 TYR B O 1
ATOM 2200 N N . GLU B 1 74 ? 3.292 -23.176 1.429 1.00 36.27 74 GLU B N 1
ATOM 2201 C CA . GLU B 1 74 ? 2.590 -24.081 0.519 1.00 38.12 74 GLU B CA 1
ATOM 2202 C C . GLU B 1 74 ? 1.272 -24.588 1.094 1.00 38.23 74 GLU B C 1
ATOM 2203 O O . GLU B 1 74 ? 0.406 -25.023 0.331 1.00 49.27 74 GLU B O 1
ATOM 2204 N N . GLN B 1 75 ? 1.102 -24.543 2.408 1.00 40.77 75 GLN B N 1
ATOM 2205 C CA . GLN B 1 75 ? -0.178 -24.861 3.036 1.00 43.42 75 GLN B CA 1
ATOM 2206 C C . GLN B 1 75 ? -1.257 -23.776 2.804 1.00 45.57 75 GLN B C 1
ATOM 2207 O O . GLN B 1 75 ? -2.343 -23.894 3.404 1.00 44.00 75 GLN B O 1
ATOM 2208 N N . ILE B 1 76 ? -1.020 -22.752 1.991 1.00 42.85 76 ILE B N 1
ATOM 2209 C CA . ILE B 1 76 ? -2.004 -21.710 1.712 1.00 35.23 76 ILE B CA 1
ATOM 2210 C C . ILE B 1 76 ? -2.562 -21.954 0.309 1.00 32.74 76 ILE B C 1
ATOM 2211 O O . ILE B 1 76 ? -1.796 -21.955 -0.661 1.00 32.08 76 ILE B O 1
ATOM 2216 N N . PRO B 1 77 ? -3.861 -22.186 0.164 1.00 32.06 77 PRO B N 1
ATOM 2217 C CA . PRO B 1 77 ? -4.428 -22.468 -1.160 1.00 33.02 77 PRO B CA 1
ATOM 2218 C C . PRO B 1 77 ? -4.556 -21.211 -2.011 1.00 32.65 77 PRO B C 1
ATOM 2219 O O . PRO B 1 77 ? -4.563 -20.084 -1.509 1.00 24.60 77 PRO B O 1
ATOM 2223 N N . PHE B 1 78 ? -4.696 -21.435 -3.327 1.00 28.71 78 PHE B N 1
ATOM 2224 C CA . PHE B 1 78 ? -4.743 -20.319 -4.271 1.00 27.28 78 PHE B CA 1
ATOM 2225 C C . PHE B 1 78 ? -5.969 -19.444 -4.059 1.00 24.50 78 PHE B C 1
ATOM 2226 O O . PHE B 1 78 ? -5.948 -18.263 -4.415 1.00 23.15 78 PHE B O 1
ATOM 2234 N N . GLU B 1 79 ? -7.056 -19.995 -3.506 1.00 25.22 79 GLU B N 1
ATOM 2235 C CA . GLU B 1 79 ? -8.248 -19.172 -3.301 1.00 27.97 79 GLU B CA 1
ATOM 2236 C C . GLU B 1 79 ? -7.971 -18.011 -2.351 1.00 22.60 79 GLU B C 1
ATOM 2237 O O . GLU B 1 79 ? -8.617 -16.959 -2.445 1.00 23.99 79 GLU B O 1
ATOM 2243 N N . MET B 1 80 ? -7.010 -18.168 -1.441 1.00 2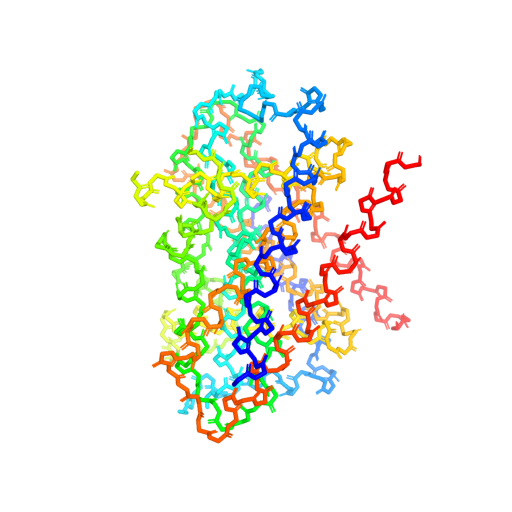4.29 80 MET B N 1
ATOM 2244 C CA . MET B 1 80 ? -6.625 -17.056 -0.572 1.00 21.48 80 MET B CA 1
ATOM 2245 C C . MET B 1 80 ? -5.850 -15.966 -1.311 1.00 23.72 80 MET B C 1
ATOM 2246 O O . MET B 1 80 ? -5.839 -14.817 -0.848 1.00 21.75 80 MET B O 1
ATOM 2251 N N . TYR B 1 81 ? -5.187 -16.289 -2.435 1.00 23.10 81 TYR B N 1
ATOM 2252 C CA . TYR B 1 81 ? -4.523 -15.246 -3.221 1.00 20.32 81 TYR B CA 1
ATOM 2253 C C . TYR B 1 81 ? -5.551 -14.321 -3.855 1.00 24.02 81 TYR B C 1
ATOM 2254 O O . TYR B 1 81 ? -5.455 -13.086 -3.757 1.00 22.03 81 TYR B O 1
ATOM 2263 N N . SER B 1 82 ? -6.521 -14.908 -4.557 1.00 23.34 82 SER B N 1
ATOM 2264 C CA . SER B 1 82 ? -7.592 -14.122 -5.147 1.00 21.76 82 SER B CA 1
ATOM 2265 C C . SER B 1 82 ? -8.414 -13.433 -4.069 1.00 22.12 82 SER B C 1
ATOM 2266 O O . SER B 1 82 ? -8.796 -12.269 -4.224 1.00 22.27 82 SER B O 1
ATOM 2269 N N . GLY B 1 83 ? -8.690 -14.143 -2.969 1.00 21.45 83 GLY B N 1
ATOM 2270 C CA . GLY B 1 83 ? -9.438 -13.551 -1.866 1.00 24.54 83 GLY B CA 1
ATOM 2271 C C . GLY B 1 83 ? -8.756 -12.323 -1.295 1.00 19.93 83 GLY B C 1
ATOM 2272 O O . GLY B 1 83 ? -9.386 -11.276 -1.115 1.00 19.74 83 GLY B O 1
ATOM 2273 N N . LEU B 1 84 ? -7.446 -12.417 -1.049 1.00 17.11 84 LEU B N 1
ATOM 2274 C CA . LEU B 1 84 ? -6.739 -11.277 -0.478 1.00 20.82 84 LEU B CA 1
ATOM 2275 C C . LEU B 1 84 ? -6.668 -10.114 -1.462 1.00 21.35 84 LEU B C 1
ATOM 2276 O O . LEU B 1 84 ? -6.815 -8.958 -1.062 1.00 17.60 84 LEU B O 1
ATOM 2281 N N . ARG B 1 85 ? -6.447 -10.391 -2.752 1.00 17.90 85 ARG B N 1
ATOM 2282 C CA . ARG B 1 85 ? -6.359 -9.294 -3.714 1.00 19.48 85 ARG B CA 1
ATOM 2283 C C . ARG B 1 85 ? -7.690 -8.564 -3.836 1.00 20.14 85 ARG B C 1
ATOM 2284 O O . ARG B 1 85 ? -7.735 -7.333 -3.796 1.00 18.01 85 ARG B O 1
ATOM 2292 N N . ILE B 1 86 ? -8.785 -9.315 -3.985 1.00 20.78 86 ILE B N 1
ATOM 2293 C CA . ILE B 1 86 ? -10.122 -8.724 -3.991 1.00 21.01 86 ILE B CA 1
ATOM 2294 C C . ILE B 1 86 ? -10.332 -7.861 -2.752 1.00 19.06 86 ILE B C 1
ATOM 2295 O O . ILE B 1 86 ? -10.830 -6.729 -2.833 1.00 19.33 86 ILE B O 1
ATOM 2300 N N . HIS B 1 87 ? -9.948 -8.385 -1.587 1.00 17.37 87 HIS B N 1
ATOM 2301 C CA . HIS B 1 87 ? -10.126 -7.666 -0.330 1.00 19.18 87 HIS B CA 1
ATOM 2302 C C . HIS B 1 87 ? -9.305 -6.385 -0.297 1.00 21.41 87 HIS B C 1
ATOM 2303 O O . HIS B 1 87 ? -9.704 -5.394 0.335 1.00 18.25 87 HIS B O 1
ATOM 2310 N N . THR B 1 88 ? -8.149 -6.389 -0.962 1.00 16.37 88 THR B N 1
ATOM 2311 C CA . THR B 1 88 ? -7.257 -5.248 -0.864 1.00 18.20 88 THR B CA 1
ATOM 2312 C C . THR B 1 88 ? -7.734 -4.088 -1.724 1.00 17.02 88 THR B C 1
ATOM 2313 O O . THR B 1 88 ? -7.554 -2.927 -1.345 1.00 21.91 88 THR B O 1
ATOM 2317 N N . VAL B 1 89 ? -8.359 -4.362 -2.869 1.00 15.68 89 VAL B N 1
ATOM 2318 C CA . VAL B 1 89 ? -8.676 -3.278 -3.790 1.00 16.05 89 VAL B CA 1
ATOM 2319 C C . VAL B 1 89 ? -10.148 -2.898 -3.773 1.00 21.03 89 VAL B C 1
ATOM 2320 O O . VAL B 1 89 ? -10.538 -1.992 -4.516 1.00 21.40 89 VAL B O 1
ATOM 2324 N N . LYS B 1 90 ? -10.978 -3.538 -2.948 1.00 19.54 90 LYS B N 1
ATOM 2325 C CA . LYS B 1 90 ? -12.392 -3.169 -2.955 1.00 22.70 90 LYS B CA 1
ATOM 2326 C C . LYS B 1 90 ? -12.595 -1.809 -2.288 1.00 24.04 90 LYS B C 1
ATOM 2327 O O . LYS B 1 90 ? -11.797 -1.370 -1.456 1.00 18.36 90 LYS B O 1
ATOM 2333 N N . ASN B 1 91 ? -13.691 -1.136 -2.665 1.00 23.83 91 ASN B N 1
ATOM 2334 C CA . ASN B 1 91 ? -13.923 0.226 -2.184 1.00 29.65 91 ASN B CA 1
ATOM 2335 C C . ASN B 1 91 ? -14.003 0.310 -0.664 1.00 25.50 91 ASN B C 1
ATOM 2336 O O . ASN B 1 91 ? -13.580 1.317 -0.084 1.00 26.13 91 ASN B O 1
ATOM 2341 N N . GLN B 1 92 ? -14.537 -0.718 0.003 1.00 23.52 92 GLN B N 1
ATOM 2342 C CA . GLN B 1 92 ? -14.638 -0.657 1.460 1.00 30.39 92 GLN B CA 1
ATOM 2343 C C . GLN B 1 92 ? -13.265 -0.500 2.102 1.00 26.23 92 GLN B C 1
ATOM 2344 O O . GLN B 1 92 ? -13.091 0.296 3.035 1.00 25.89 92 GLN B O 1
ATOM 2350 N N . THR B 1 93 ? -12.279 -1.249 1.609 1.00 24.39 93 THR B N 1
ATOM 2351 C CA . THR B 1 93 ? -10.912 -1.127 2.106 1.00 22.36 93 THR B CA 1
ATOM 2352 C C . THR B 1 93 ? -10.336 0.247 1.797 1.00 24.58 93 THR B C 1
ATOM 2353 O O . THR B 1 93 ? -9.742 0.898 2.667 1.00 20.39 93 THR B O 1
ATOM 2357 N N . LEU B 1 94 ? -10.502 0.711 0.555 1.00 19.27 94 LEU B N 1
ATOM 2358 C CA . LEU B 1 94 ? -9.990 2.028 0.192 1.00 20.65 94 LEU B CA 1
ATOM 2359 C C . LEU B 1 94 ? -10.647 3.121 1.030 1.00 22.59 94 LEU B C 1
ATOM 2360 O O . LEU B 1 94 ? -9.992 4.097 1.422 1.00 20.74 94 LEU B O 1
ATOM 2365 N N . GLY B 1 95 ? -11.943 2.977 1.309 1.00 23.93 95 GLY B N 1
ATOM 2366 C CA . GLY B 1 95 ? -12.637 3.980 2.102 1.00 25.09 95 GLY B CA 1
ATOM 2367 C C . GLY B 1 95 ? -12.225 3.977 3.561 1.00 23.29 95 GLY B C 1
ATOM 2368 O O . GLY B 1 95 ? -12.236 5.027 4.210 1.00 25.87 95 GLY B O 1
ATOM 2369 N N . GLU B 1 96 ? -11.884 2.805 4.103 1.00 23.43 96 GLU B N 1
ATOM 2370 C CA . GLU B 1 96 ? -11.297 2.741 5.441 1.00 24.86 96 GLU B CA 1
ATOM 2371 C C . GLU B 1 96 ? -9.979 3.507 5.503 1.00 21.83 96 GLU B C 1
ATOM 2372 O O . GLU B 1 96 ? -9.717 4.236 6.467 1.00 24.07 96 GLU B O 1
ATOM 2378 N N . ILE B 1 97 ? -9.139 3.363 4.477 1.00 23.20 97 ILE B N 1
ATOM 2379 C CA . ILE B 1 97 ? -7.874 4.095 4.417 1.00 24.20 97 ILE B CA 1
ATOM 2380 C C . ILE B 1 97 ? -8.118 5.600 4.258 1.00 24.47 97 ILE B C 1
ATOM 2381 O O . ILE B 1 97 ? -7.457 6.429 4.907 1.00 24.90 97 ILE B O 1
ATOM 2386 N N . PHE B 1 98 ? -9.043 5.973 3.372 1.00 19.75 98 PHE B N 1
ATOM 2387 C CA . PHE B 1 98 ? -9.479 7.368 3.248 1.00 25.52 98 PHE B CA 1
ATOM 2388 C C . PHE B 1 98 ? -9.787 7.973 4.620 1.00 25.42 98 PHE B C 1
ATOM 2389 O O . PHE B 1 98 ? -9.358 9.087 4.937 1.00 26.76 98 PHE B O 1
ATOM 2397 N N . ASP B 1 99 ? -10.494 7.231 5.462 1.00 26.74 99 ASP B N 1
ATOM 2398 C CA . ASP B 1 99 ? -10.901 7.763 6.757 1.00 31.47 99 ASP B CA 1
ATOM 2399 C C . ASP B 1 99 ? -9.748 7.796 7.759 1.00 31.30 99 ASP B C 1
ATOM 2400 O O . ASP B 1 99 ? -9.618 8.759 8.527 1.00 31.77 99 ASP B O 1
ATOM 2405 N N . LEU B 1 100 ? -8.904 6.759 7.762 1.00 28.91 100 LEU B N 1
ATOM 2406 C CA . LEU B 1 100 ? -7.761 6.717 8.671 1.00 27.03 100 LEU B CA 1
ATOM 2407 C C . LEU B 1 100 ? -6.776 7.840 8.378 1.00 32.76 100 LEU B C 1
ATOM 2408 O O . LEU B 1 100 ? -6.119 8.348 9.296 1.00 34.14 100 LEU B O 1
ATOM 2413 N N . LEU B 1 101 ? -6.666 8.252 7.116 1.00 27.20 101 LEU B N 1
ATOM 2414 C CA . LEU B 1 101 ? -5.783 9.347 6.744 1.00 28.72 101 LEU B CA 1
ATOM 2415 C C . LEU B 1 101 ? -6.485 10.698 6.751 1.00 31.13 101 LEU B C 1
ATOM 2416 O O . LEU B 1 101 ? -5.844 11.705 6.448 1.00 28.61 101 LEU B O 1
ATOM 2421 N N . HIS B 1 102 ? -7.777 10.733 7.083 1.00 34.34 102 HIS B N 1
ATOM 2422 C CA . HIS B 1 102 ? -8.596 11.953 7.084 1.00 37.33 102 HIS B CA 1
ATOM 2423 C C . HIS B 1 102 ? -8.456 12.734 5.782 1.00 37.79 102 HIS B C 1
ATOM 2424 O O . HIS B 1 102 ? -8.279 13.953 5.782 1.00 40.87 102 HIS B O 1
ATOM 2431 N N . LEU B 1 103 ? -8.538 12.031 4.646 1.00 34.51 103 LEU B N 1
ATOM 2432 C CA . LEU B 1 103 ? -8.499 12.753 3.374 1.00 33.35 103 LEU B CA 1
ATOM 2433 C C . LEU B 1 103 ? -9.760 13.591 3.162 1.00 40.81 103 LEU B C 1
ATOM 2434 O O . LEU B 1 103 ? -9.739 14.539 2.368 1.00 38.94 103 LEU B O 1
ATOM 2439 N N . GLY B 1 104 ? -10.842 13.286 3.879 1.00 40.43 104 GLY B N 1
ATOM 2440 C CA . GLY B 1 104 ? -12.069 14.057 3.783 1.00 46.50 104 GLY B CA 1
ATOM 2441 C C . GLY B 1 104 ? -12.916 14.021 5.044 1.00 48.32 104 GLY B C 1
ATOM 2442 O O . GLY B 1 104 ? -12.824 14.909 5.896 1.00 58.61 104 GLY B O 1
ATOM 2443 N N . GLU B 1 110 ? -19.332 8.838 0.925 1.00 52.18 110 GLU B N 1
ATOM 2444 C CA . GLU B 1 110 ? -19.779 7.647 0.198 1.00 60.44 110 GLU B CA 1
ATOM 2445 C C . GLU B 1 110 ? -18.624 6.668 -0.069 1.00 54.28 110 GLU B C 1
ATOM 2446 O O . GLU B 1 110 ? -17.519 7.072 -0.444 1.00 47.77 110 GLU B O 1
ATOM 2452 N N . LYS B 1 111 ? -18.904 5.374 0.121 1.00 51.65 111 LYS B N 1
ATOM 2453 C CA . LYS B 1 111 ? -17.861 4.357 0.011 1.00 51.25 111 LYS B CA 1
ATOM 2454 C C . LYS B 1 111 ? -17.367 4.206 -1.426 1.00 52.23 111 LYS B C 1
ATOM 2455 O O . LYS B 1 111 ? -16.170 3.977 -1.654 1.00 48.01 111 LYS B O 1
ATOM 2461 N N . LYS B 1 112 ? -18.272 4.318 -2.407 1.00 52.35 112 LYS B N 1
ATOM 2462 C CA . LYS B 1 112 ? -17.859 4.299 -3.809 1.00 47.66 112 LYS B CA 1
ATOM 2463 C C . LYS B 1 112 ? -17.016 5.518 -4.153 1.00 42.91 112 LYS B C 1
ATOM 2464 O O . LYS B 1 112 ? -15.999 5.402 -4.850 1.00 49.09 112 LYS B O 1
ATOM 2470 N N . LYS B 1 113 ? -17.426 6.697 -3.686 1.00 40.60 113 LYS B N 1
ATOM 2471 C CA . LYS B 1 113 ? -16.659 7.902 -3.979 1.00 40.79 113 LYS B CA 1
ATOM 2472 C C . LYS B 1 113 ? -15.295 7.864 -3.301 1.00 34.91 113 LYS B C 1
ATOM 2473 O O . LYS B 1 113 ? -14.299 8.288 -3.895 1.00 32.30 113 LYS B O 1
ATOM 2479 N N . LYS B 1 114 ? -15.222 7.352 -2.067 1.00 28.63 114 LYS B N 1
ATOM 2480 C CA . LYS B 1 114 ? -13.939 7.323 -1.363 1.00 31.16 114 LYS B CA 1
ATOM 2481 C C . LYS B 1 114 ? -12.925 6.449 -2.096 1.00 28.98 114 LYS B C 1
ATOM 2482 O O . LYS B 1 114 ? -11.767 6.845 -2.280 1.00 28.65 114 LYS B O 1
ATOM 2488 N N . GLY B 1 115 ? -13.347 5.258 -2.526 1.00 29.09 115 GLY B N 1
ATOM 2489 C CA . GLY B 1 115 ? -12.459 4.390 -3.289 1.00 28.93 115 GLY B CA 1
ATOM 2490 C C . GLY B 1 115 ? -12.009 4.990 -4.613 1.00 27.93 115 GLY B C 1
ATOM 2491 O O . GLY B 1 115 ? -10.860 4.818 -5.021 1.00 26.10 115 GLY B O 1
ATOM 2492 N N . ASP B 1 116 ? -12.910 5.685 -5.312 1.00 29.26 116 ASP B N 1
ATOM 2493 C CA . ASP B 1 116 ? -12.516 6.369 -6.545 1.00 30.10 116 ASP B CA 1
ATOM 2494 C C . ASP B 1 116 ? -11.511 7.485 -6.271 1.00 26.05 116 ASP B C 1
ATOM 2495 O O . ASP B 1 116 ? -10.546 7.669 -7.030 1.00 23.05 116 ASP B O 1
ATOM 2500 N N . LEU B 1 117 ? -11.731 8.260 -5.205 1.00 23.22 117 LEU B N 1
ATOM 2501 C CA . LEU B 1 117 ? -10.787 9.318 -4.862 1.00 21.86 117 LEU B CA 1
ATOM 2502 C C . LEU B 1 117 ? -9.410 8.751 -4.531 1.00 21.36 117 LEU B C 1
ATOM 2503 O O . LEU B 1 117 ? -8.390 9.314 -4.934 1.00 20.30 117 LEU B O 1
ATOM 2508 N N . VAL B 1 118 ? -9.354 7.630 -3.812 1.00 21.40 118 VAL B N 1
ATOM 2509 C CA . VAL B 1 118 ? -8.052 7.042 -3.494 1.00 21.24 118 VAL B CA 1
ATOM 2510 C C . VAL B 1 118 ? -7.350 6.577 -4.766 1.00 18.73 118 VAL B C 1
ATOM 2511 O O . VAL B 1 118 ? -6.139 6.775 -4.942 1.00 19.14 118 VAL B O 1
ATOM 2515 N N . GLU B 1 119 ? -8.087 5.907 -5.650 1.00 19.79 119 GLU B N 1
ATOM 2516 C CA . GLU B 1 119 ? -7.481 5.446 -6.894 1.00 23.82 119 GLU B CA 1
ATOM 2517 C C . GLU B 1 119 ? -7.036 6.618 -7.760 1.00 20.38 119 GLU B C 1
ATOM 2518 O O . GLU B 1 119 ? -5.949 6.585 -8.352 1.00 21.16 119 GLU B O 1
ATOM 2524 N N . SER B 1 120 ? -7.853 7.671 -7.831 1.00 18.38 120 SER B N 1
ATOM 2525 C CA . SER B 1 120 ? -7.481 8.830 -8.634 1.00 21.99 120 SER B CA 1
ATOM 2526 C C . SER B 1 120 ? -6.243 9.511 -8.063 1.00 22.93 120 SER B C 1
ATOM 2527 O O . SER B 1 120 ? -5.381 9.983 -8.810 1.00 20.36 120 SER B O 1
ATOM 2530 N N . LEU B 1 121 ? -6.136 9.555 -6.733 1.00 19.65 121 LEU B N 1
ATOM 2531 C CA . LEU B 1 121 ? -4.958 10.118 -6.087 1.00 21.90 121 LEU B CA 1
ATOM 2532 C C . LEU B 1 121 ? -3.708 9.306 -6.408 1.00 21.89 121 LEU B C 1
ATOM 2533 O O . LEU B 1 121 ? -2.662 9.866 -6.758 1.00 21.74 121 LEU B O 1
ATOM 2538 N N . ILE B 1 122 ? -3.800 7.981 -6.289 1.00 15.08 122 ILE B N 1
ATOM 2539 C CA . ILE B 1 122 ? -2.670 7.113 -6.606 1.00 19.20 122 ILE B CA 1
ATOM 2540 C C . ILE B 1 122 ? -2.249 7.298 -8.058 1.00 19.64 122 ILE B C 1
ATOM 2541 O O . ILE B 1 122 ? -1.061 7.462 -8.365 1.00 19.54 122 ILE B O 1
ATOM 2546 N N . GLY B 1 123 ? -3.218 7.236 -8.973 1.00 17.32 123 GLY B N 1
ATOM 2547 C CA . GLY B 1 123 ? -2.903 7.397 -10.387 1.00 19.74 123 GLY B CA 1
ATOM 2548 C C . GLY B 1 123 ? -2.326 8.761 -10.708 1.00 19.68 123 GLY B C 1
ATOM 2549 O O . GLY B 1 123 ? -1.317 8.870 -11.413 1.00 21.56 123 GLY B O 1
ATOM 2550 N N . GLY B 1 124 ? -2.962 9.818 -10.195 1.00 19.85 124 GLY B N 1
ATOM 2551 C CA . GLY B 1 124 ? -2.451 11.163 -10.408 1.00 20.31 124 GLY B CA 1
ATOM 2552 C C . GLY B 1 124 ? -1.027 11.335 -9.920 1.00 24.81 124 GLY B C 1
ATOM 2553 O O . GLY B 1 124 ? -0.188 11.911 -10.622 1.00 22.88 124 GLY B O 1
ATOM 2554 N N . CYS B 1 125 ? -0.730 10.820 -8.717 1.00 18.82 125 CYS B N 1
ATOM 2555 C CA . CYS B 1 125 ? 0.618 10.921 -8.157 1.00 19.98 125 CYS B CA 1
ATOM 2556 C C . CYS B 1 125 ? 1.646 10.186 -9.009 1.00 20.35 125 CYS B C 1
ATOM 2557 O O . CYS B 1 125 ? 2.726 10.721 -9.284 1.00 23.63 125 CYS B O 1
ATOM 2560 N N . VAL B 1 126 ? 1.352 8.943 -9.406 1.00 18.04 126 VAL B N 1
ATOM 2561 C CA . VAL B 1 126 ? 2.304 8.188 -10.225 1.00 20.65 126 VAL B CA 1
ATOM 2562 C C . VAL B 1 126 ? 2.538 8.894 -11.556 1.00 23.24 126 VAL B C 1
ATOM 2563 O O . VAL B 1 126 ? 3.683 9.100 -11.977 1.00 23.67 126 VAL B O 1
ATOM 2567 N N . LEU B 1 127 ? 1.450 9.271 -12.239 1.00 18.80 127 LEU B N 1
ATOM 2568 C CA . LEU B 1 127 ? 1.578 9.937 -13.535 1.00 24.50 127 LEU B CA 1
ATOM 2569 C C . LEU B 1 127 ? 2.337 11.256 -13.417 1.00 26.82 127 LEU B C 1
ATOM 2570 O O . LEU B 1 127 ? 3.211 11.553 -14.239 1.00 29.29 127 LEU B O 1
ATOM 2575 N N . LEU B 1 128 ? 2.021 12.058 -12.397 1.00 25.61 128 LEU B N 1
ATOM 2576 C CA . LEU B 1 128 ? 2.700 13.338 -12.224 1.00 28.53 128 LEU B CA 1
ATOM 2577 C C . LEU B 1 128 ? 4.208 13.153 -12.107 1.00 31.88 128 LEU B C 1
ATOM 2578 O O . LEU B 1 128 ? 4.985 13.909 -12.706 1.00 38.79 128 LEU B O 1
ATOM 2583 N N . SER B 1 129 ? 4.640 12.140 -11.352 1.00 31.90 129 SER B N 1
ATOM 2584 C CA . SER B 1 129 ? 6.059 11.835 -11.207 1.00 32.49 129 SER B CA 1
ATOM 2585 C C . SER B 1 129 ? 6.708 11.395 -12.512 1.00 33.85 129 SER B C 1
ATOM 2586 O O . SER B 1 129 ? 7.935 11.481 -12.636 1.00 30.69 129 SER B O 1
ATOM 2589 N N . GLN B 1 130 ? 5.931 10.885 -13.469 1.00 30.36 130 GLN B N 1
ATOM 2590 C CA . GLN B 1 130 ? 6.510 10.515 -14.757 1.00 36.40 130 GLN B CA 1
ATOM 2591 C C . GLN B 1 130 ? 6.596 11.705 -15.700 1.00 36.57 130 GLN B C 1
ATOM 2592 O O . GLN B 1 130 ? 7.513 11.765 -16.527 1.00 43.76 130 GLN B O 1
ATOM 2598 N N . ARG B 1 131 ? 5.659 12.632 -15.604 1.00 33.73 131 ARG B N 1
ATOM 2599 C CA . ARG B 1 131 ? 5.597 13.796 -16.471 1.00 36.34 131 ARG B CA 1
ATOM 2600 C C . ARG B 1 131 ? 6.197 15.089 -16.004 1.00 44.77 131 ARG B C 1
ATOM 2601 O O . ARG B 1 131 ? 6.357 15.969 -16.802 1.00 43.62 131 ARG B O 1
ATOM 2609 N N . GLU B 1 132 ? 6.474 15.209 -14.714 1.00 38.13 132 GLU B N 1
ATOM 2610 C CA . GLU B 1 132 ? 7.057 16.393 -14.127 1.00 42.43 132 GLU B CA 1
ATOM 2611 C C . GLU B 1 132 ? 8.176 16.011 -13.152 1.00 39.44 132 GLU B C 1
ATOM 2612 O O . GLU B 1 132 ? 8.590 14.889 -13.097 1.00 39.49 132 GLU B O 1
ATOM 2618 N N . ASN B 1 133 ? 8.664 16.978 -12.394 1.00 47.05 133 ASN B N 1
ATOM 2619 C CA . ASN B 1 133 ? 9.681 16.729 -11.382 1.00 51.48 133 ASN B CA 1
ATOM 2620 C C . ASN B 1 133 ? 8.809 16.590 -10.135 1.00 46.26 133 ASN B C 1
ATOM 2621 O O . ASN B 1 133 ? 8.416 17.595 -9.597 1.00 43.33 133 ASN B O 1
ATOM 2626 N N . ALA B 1 134 ? 8.495 15.367 -9.696 1.00 37.56 134 ALA B N 1
ATOM 2627 C CA . ALA B 1 134 ? 7.555 15.178 -8.598 1.00 38.36 134 ALA B CA 1
ATOM 2628 C C . ALA B 1 134 ? 7.812 13.831 -7.924 1.00 35.42 134 ALA B C 1
ATOM 2629 O O . ALA B 1 134 ? 6.896 13.040 -7.691 1.00 33.05 134 ALA B O 1
ATOM 2631 N N . THR B 1 135 ? 9.081 13.553 -7.606 1.00 29.11 135 THR B N 1
ATOM 2632 C CA . THR B 1 135 ? 9.417 12.272 -6.992 1.00 38.78 135 THR B CA 1
ATOM 2633 C C . THR B 1 135 ? 8.753 12.104 -5.628 1.00 29.92 135 THR B C 1
ATOM 2634 O O . THR B 1 135 ? 8.499 10.974 -5.198 1.00 32.59 135 THR B O 1
ATOM 2638 N N . LEU B 1 136 ? 8.468 13.207 -4.936 1.00 29.46 136 LEU B N 1
ATOM 2639 C CA . LEU B 1 136 ? 7.745 13.122 -3.672 1.00 30.38 136 LEU B CA 1
ATOM 2640 C C . LEU B 1 136 ? 6.354 12.524 -3.868 1.00 32.82 136 LEU B C 1
ATOM 2641 O O . LEU B 1 136 ? 5.848 11.798 -3.000 1.00 28.19 136 LEU B O 1
ATOM 2646 N N . PHE B 1 137 ? 5.718 12.822 -5.001 1.00 28.77 137 PHE B N 1
ATOM 2647 C CA . PHE B 1 137 ? 4.398 12.265 -5.275 1.00 28.14 137 PHE B CA 1
ATOM 2648 C C . PHE B 1 137 ? 4.474 10.758 -5.480 1.00 26.58 137 PHE B C 1
ATOM 2649 O O . PHE B 1 137 ? 3.585 10.022 -5.031 1.00 25.27 137 PHE B O 1
ATOM 2657 N N . LEU B 1 138 ? 5.537 10.278 -6.134 1.00 20.45 138 LEU B N 1
ATOM 2658 C CA . LEU B 1 138 ? 5.711 8.843 -6.295 1.00 25.43 138 LEU B CA 1
ATOM 2659 C C . LEU B 1 138 ? 5.997 8.179 -4.957 1.00 26.76 138 LEU B C 1
ATOM 2660 O O . LEU B 1 138 ? 5.543 7.055 -4.711 1.00 21.69 138 LEU B O 1
ATOM 2665 N N . LEU B 1 139 ? 6.746 8.856 -4.079 1.00 26.47 139 LEU B N 1
ATOM 2666 C CA . LEU B 1 139 ? 6.965 8.311 -2.744 1.00 26.28 139 LEU B CA 1
ATOM 2667 C C . LEU B 1 139 ? 5.641 8.161 -2.009 1.00 22.66 139 LEU B C 1
ATOM 2668 O O . LEU B 1 139 ? 5.400 7.143 -1.345 1.00 23.33 139 LEU B O 1
ATOM 2673 N N . PHE B 1 140 ? 4.759 9.154 -2.138 1.00 21.54 140 PHE B N 1
ATOM 2674 C CA . PHE B 1 140 ? 3.465 9.075 -1.472 1.00 20.73 140 PHE B CA 1
ATOM 2675 C C . PHE B 1 140 ? 2.641 7.908 -1.996 1.00 21.08 140 PHE B C 1
ATOM 2676 O O . PHE B 1 140 ? 2.010 7.182 -1.220 1.00 18.56 140 PHE B O 1
ATOM 2684 N N . ALA B 1 141 ? 2.598 7.739 -3.319 1.00 20.81 141 ALA B N 1
ATOM 2685 C CA . ALA B 1 141 ? 1.787 6.670 -3.890 1.00 21.35 141 ALA B CA 1
ATOM 2686 C C . ALA B 1 141 ? 2.288 5.299 -3.443 1.00 20.57 141 ALA B C 1
ATOM 2687 O O . ALA B 1 141 ? 1.485 4.408 -3.138 1.00 18.52 141 ALA B O 1
ATOM 2689 N N . HIS B 1 142 ? 3.611 5.107 -3.391 1.00 16.32 142 HIS B N 1
ATOM 2690 C CA . HIS B 1 142 ? 4.141 3.827 -2.937 1.00 16.61 142 HIS B CA 1
ATOM 2691 C C . HIS B 1 142 ? 3.823 3.581 -1.462 1.00 19.83 142 HIS B C 1
ATOM 2692 O O . HIS B 1 142 ? 3.447 2.469 -1.080 1.00 17.98 142 HIS B O 1
ATOM 2699 N N . ALA B 1 143 ? 3.962 4.606 -0.619 1.00 16.85 143 ALA B N 1
ATOM 2700 C CA . ALA B 1 143 ? 3.656 4.438 0.801 1.00 21.80 143 ALA B CA 1
ATOM 2701 C C . ALA B 1 143 ? 2.159 4.222 1.035 1.00 19.35 143 ALA B C 1
ATOM 2702 O O . ALA B 1 143 ? 1.769 3.465 1.929 1.00 18.13 143 ALA B O 1
ATOM 2704 N N . LEU B 1 144 ? 1.305 4.902 0.265 1.00 15.78 144 LEU B N 1
ATOM 2705 C CA . LEU B 1 144 ? -0.134 4.713 0.419 1.00 17.58 144 LEU B CA 1
ATOM 2706 C C . LEU B 1 144 ? -0.538 3.289 0.056 1.00 16.23 144 LEU B C 1
ATOM 2707 O O . LEU B 1 144 ? -1.302 2.644 0.782 1.00 15.11 144 LEU B O 1
ATOM 2712 N N . ILE B 1 145 ? -0.006 2.769 -1.052 1.00 16.00 145 ILE B N 1
ATOM 2713 C CA . ILE B 1 145 ? -0.336 1.411 -1.466 1.00 18.11 145 ILE B CA 1
ATOM 2714 C C . ILE B 1 145 ? 0.176 0.400 -0.452 1.00 14.62 145 ILE B C 1
ATOM 2715 O O . ILE B 1 145 ? -0.491 -0.606 -0.181 1.00 13.94 145 ILE B O 1
ATOM 2720 N N . ASP B 1 146 ? 1.373 0.631 0.107 1.00 16.64 146 ASP B N 1
ATOM 2721 C CA . ASP B 1 146 ? 1.890 -0.280 1.126 1.00 17.72 146 ASP B CA 1
ATOM 2722 C C . ASP B 1 146 ? 0.998 -0.277 2.361 1.00 15.50 146 ASP B C 1
ATOM 2723 O O . ASP B 1 146 ? 0.782 -1.323 2.977 1.00 16.73 146 ASP B O 1
ATOM 2728 N N . TYR B 1 147 ? 0.477 0.886 2.744 1.00 14.74 147 TYR B N 1
ATOM 2729 C CA . TYR B 1 147 ? -0.431 0.930 3.888 1.00 14.64 147 TYR B CA 1
ATOM 2730 C C . TYR B 1 147 ? -1.749 0.237 3.567 1.00 14.43 147 TYR B C 1
ATOM 2731 O O . TYR B 1 147 ? -2.307 -0.476 4.414 1.00 15.35 147 TYR B O 1
ATOM 2740 N N . ILE B 1 148 ? -2.250 0.415 2.337 1.00 13.09 148 ILE B N 1
ATOM 2741 C CA . ILE B 1 148 ? -3.465 -0.273 1.918 1.00 12.02 148 ILE B CA 1
ATOM 2742 C C . ILE B 1 148 ? -3.275 -1.778 2.033 1.00 13.21 148 ILE B C 1
ATOM 2743 O O . ILE B 1 148 ? -4.156 -2.497 2.526 1.00 12.58 148 ILE B O 1
ATOM 2748 N N . PHE B 1 149 ? -2.113 -2.277 1.591 1.00 13.60 149 PHE B N 1
ATOM 2749 C CA . PHE B 1 149 ? -1.873 -3.713 1.664 1.00 13.48 149 PHE B CA 1
ATOM 2750 C C . PHE B 1 149 ? -1.707 -4.179 3.106 1.00 16.92 149 PHE B C 1
ATOM 2751 O O . PHE B 1 149 ? -2.232 -5.237 3.491 1.00 15.93 149 PHE B O 1
ATOM 2759 N N . TYR B 1 150 ? -0.933 -3.444 3.905 1.00 13.67 150 TYR B N 1
ATOM 2760 C CA . TYR B 1 150 ? -0.794 -3.816 5.314 1.00 15.28 150 TYR B CA 1
ATOM 2761 C C . TYR B 1 150 ? -2.158 -3.862 5.994 1.00 16.61 150 TYR B C 1
ATOM 2762 O O . TYR B 1 150 ? -2.502 -4.835 6.685 1.00 16.21 150 TYR B O 1
ATOM 2771 N N . HIS B 1 151 ? -2.940 -2.798 5.813 1.00 13.52 151 HIS B N 1
ATOM 2772 C CA . HIS B 1 151 ? -4.259 -2.699 6.423 1.00 16.93 151 HIS B CA 1
ATOM 2773 C C . HIS B 1 151 ? -5.157 -3.836 5.969 1.00 16.16 151 HIS B C 1
ATOM 2774 O O . HIS B 1 151 ? -5.803 -4.500 6.788 1.00 16.62 151 HIS B O 1
ATOM 2781 N N . SER B 1 152 ? -5.190 -4.092 4.664 1.00 13.71 152 SER B N 1
ATOM 2782 C CA . SER B 1 152 ? -6.061 -5.136 4.135 1.00 14.47 152 SER B CA 1
ATOM 2783 C C . SER B 1 152 ? -5.641 -6.516 4.624 1.00 17.04 152 SER B C 1
ATOM 2784 O O . SER B 1 152 ? -6.490 -7.336 5.005 1.00 15.54 152 SER B O 1
ATOM 2787 N N . SER B 1 153 ? -4.332 -6.803 4.572 1.00 13.96 153 SER B N 1
ATOM 2788 C CA . SER B 1 153 ? -3.804 -8.119 4.943 1.00 16.54 153 SER B CA 1
ATOM 2789 C C . SER B 1 153 ? -4.076 -8.438 6.403 1.00 15.39 153 SER B C 1
ATOM 2790 O O . SER B 1 153 ? -4.432 -9.571 6.757 1.00 15.93 153 SER B O 1
ATOM 2793 N N . TYR B 1 154 ? -3.817 -7.471 7.278 1.00 15.49 154 TYR B N 1
ATOM 2794 C CA . TYR B 1 154 ? -4.034 -7.706 8.696 1.00 16.50 154 TYR B CA 1
ATOM 2795 C C . TYR B 1 154 ? -5.484 -8.085 8.964 1.00 18.51 154 TYR B C 1
ATOM 2796 O O . TYR B 1 154 ? -5.760 -9.041 9.694 1.00 16.25 154 TYR B O 1
ATOM 2805 N N . ILE B 1 155 ? -6.421 -7.357 8.360 1.00 15.90 155 ILE B N 1
ATOM 2806 C CA . ILE B 1 155 ? -7.838 -7.662 8.525 1.00 15.77 155 ILE B CA 1
ATOM 2807 C C . ILE B 1 155 ? -8.172 -9.013 7.905 1.00 17.05 155 ILE B C 1
ATOM 2808 O O . ILE B 1 155 ? -8.819 -9.866 8.529 1.00 15.22 155 ILE B O 1
ATOM 2813 N N . TYR B 1 156 ? -7.725 -9.238 6.667 1.00 13.92 156 TYR B N 1
ATOM 2814 C CA . TYR B 1 156 ? -8.135 -10.444 5.958 1.00 17.19 156 TYR B CA 1
ATOM 2815 C C . TYR B 1 156 ? -7.651 -11.708 6.671 1.00 18.05 156 TYR B C 1
ATOM 2816 O O . TYR B 1 156 ? -8.418 -12.659 6.845 1.00 16.30 156 TYR B O 1
ATOM 2825 N N . PHE B 1 157 ? -6.395 -11.737 7.116 1.00 15.25 157 PHE B N 1
ATOM 2826 C CA . PHE B 1 157 ? -5.913 -12.950 7.767 1.00 14.86 157 PHE B CA 1
ATOM 2827 C C . PHE B 1 157 ? -6.461 -13.122 9.181 1.00 21.64 157 PHE B C 1
ATOM 2828 O O . PHE B 1 157 ? -6.504 -14.248 9.692 1.00 21.37 157 PHE B O 1
ATOM 2836 N N . ASN B 1 158 ? -6.899 -12.047 9.824 1.00 17.60 158 ASN B N 1
ATOM 2837 C CA . ASN B 1 158 ? -7.614 -12.242 11.074 1.00 17.45 158 ASN B CA 1
ATOM 2838 C C . ASN B 1 158 ? -9.001 -12.827 10.838 1.00 21.90 158 ASN B C 1
ATOM 2839 O O . ASN B 1 158 ? -9.498 -13.599 11.672 1.00 20.91 158 ASN B O 1
ATOM 2844 N N . ALA B 1 159 ? -9.622 -12.506 9.697 1.00 20.05 159 ALA B N 1
ATOM 2845 C CA . ALA B 1 159 ? -10.925 -13.071 9.359 1.00 20.86 159 ALA B CA 1
ATOM 2846 C C . ALA B 1 159 ? -10.815 -14.460 8.732 1.00 20.80 159 ALA B C 1
ATOM 2847 O O . ALA B 1 159 ? -11.750 -15.256 8.851 1.00 19.05 159 ALA B O 1
ATOM 2849 N N . ASN B 1 160 ? -9.703 -14.767 8.058 1.00 19.90 160 ASN B N 1
ATOM 2850 C CA . ASN B 1 160 ? -9.524 -16.043 7.351 1.00 21.25 160 ASN B CA 1
ATOM 2851 C C . ASN B 1 160 ? -8.138 -16.584 7.643 1.00 22.11 160 ASN B C 1
ATOM 2852 O O . ASN B 1 160 ? -7.246 -16.539 6.786 1.00 26.60 160 ASN B O 1
ATOM 2857 N N . PRO B 1 161 ? -7.912 -17.096 8.844 1.00 22.91 161 PRO B N 1
ATOM 2858 C CA . PRO B 1 161 ? -6.564 -17.536 9.213 1.00 24.03 161 PRO B CA 1
ATOM 2859 C C . PRO B 1 161 ? -6.145 -18.736 8.389 1.00 27.92 161 PRO B C 1
ATOM 2860 O O . PRO B 1 161 ? -6.934 -19.674 8.199 1.00 25.67 161 PRO B O 1
ATOM 2864 N N . PRO B 1 162 ? -4.924 -18.744 7.869 1.00 23.29 162 PRO B N 1
ATOM 2865 C CA . PRO B 1 162 ? -4.436 -19.932 7.165 1.00 30.27 162 PRO B CA 1
ATOM 2866 C C . PRO B 1 162 ? -3.996 -20.997 8.152 1.00 29.96 162 PRO B C 1
ATOM 2867 O O . PRO B 1 162 ? -3.636 -20.710 9.299 1.00 27.74 162 PRO B O 1
ATOM 2871 N N . LYS B 1 163 ? -4.057 -22.223 7.700 1.00 30.40 163 LYS B N 1
ATOM 2872 C CA . LYS B 1 163 ? -3.674 -23.325 8.528 1.00 31.95 163 LYS B CA 1
ATOM 2873 C C . LYS B 1 163 ? -2.278 -23.190 9.071 1.00 31.41 163 LYS B C 1
ATOM 2874 O O . LYS B 1 163 ? -1.362 -23.030 8.338 1.00 25.82 163 LYS B O 1
ATOM 2880 N N . LEU B 1 164 ? -2.171 -23.244 10.385 1.00 27.19 164 LEU B N 1
ATOM 2881 C CA . LEU B 1 164 ? -0.926 -23.213 11.099 1.00 31.56 164 LEU B CA 1
ATOM 2882 C C . LEU B 1 164 ? -0.042 -21.986 11.076 1.00 30.73 164 LEU B C 1
ATOM 2883 O O . LEU B 1 164 ? 0.574 -21.701 12.048 1.00 32.52 164 LEU B O 1
ATOM 2888 N N . VAL B 1 165 ? 0.036 -21.307 9.955 1.00 28.79 165 VAL B N 1
ATOM 2889 C CA . VAL B 1 165 ? 0.943 -20.201 9.786 1.00 26.16 165 VAL B CA 1
ATOM 2890 C C . VAL B 1 165 ? 0.408 -18.790 9.939 1.00 30.20 165 VAL B C 1
ATOM 2891 O O . VAL B 1 165 ? 1.088 -17.867 9.587 1.00 30.41 165 VAL B O 1
ATOM 2895 N N . LYS B 1 166 ? -0.791 -18.622 10.455 1.00 26.92 166 LYS B N 1
ATOM 2896 C CA . LYS B 1 166 ? -1.353 -17.300 10.570 1.00 22.98 166 LYS B CA 1
ATOM 2897 C C . LYS B 1 166 ? -0.410 -16.349 11.255 1.00 29.03 166 LYS B C 1
ATOM 2898 O O . LYS B 1 166 ? -0.170 -15.257 10.778 1.00 25.52 166 LYS B O 1
ATOM 2904 N N . GLU B 1 167 ? 0.153 -16.775 12.363 1.00 24.16 167 GLU B N 1
ATOM 2905 C CA . GLU B 1 167 ? 0.979 -15.855 13.127 1.00 27.36 167 GLU B CA 1
ATOM 2906 C C . GLU B 1 167 ? 2.304 -15.575 12.436 1.00 29.64 167 GLU B C 1
ATOM 2907 O O . GLU B 1 167 ? 2.828 -14.462 12.554 1.00 25.72 167 GLU B O 1
ATOM 2913 N N . GLU B 1 168 ? 2.865 -16.561 11.726 1.00 24.80 168 GLU B N 1
ATOM 2914 C CA . GLU B 1 168 ? 4.090 -16.312 10.973 1.00 27.62 168 GLU B CA 1
ATOM 2915 C C . GLU B 1 168 ? 3.865 -15.289 9.874 1.00 23.43 168 GLU B C 1
ATOM 2916 O O . GLU B 1 168 ? 4.712 -14.422 9.648 1.00 23.91 168 GLU B O 1
ATOM 2922 N N . ILE B 1 169 ? 2.755 -15.397 9.145 1.00 22.63 169 ILE B N 1
ATOM 2923 C CA . ILE B 1 169 ? 2.586 -14.489 8.013 1.00 25.60 169 ILE B CA 1
ATOM 2924 C C . ILE B 1 169 ? 2.208 -13.081 8.483 1.00 22.98 169 ILE B C 1
ATOM 2925 O O . ILE B 1 169 ? 2.627 -12.091 7.873 1.00 20.12 169 ILE B O 1
ATOM 2930 N N . ILE B 1 170 ? 1.445 -12.949 9.573 1.00 19.65 170 ILE B N 1
ATOM 2931 C CA . ILE B 1 170 ? 1.184 -11.617 10.125 1.00 20.82 170 ILE B CA 1
ATOM 2932 C C . ILE B 1 170 ? 2.489 -10.970 10.557 1.00 23.37 170 ILE B C 1
ATOM 2933 O O . ILE B 1 170 ? 2.754 -9.793 10.271 1.00 17.97 170 ILE B O 1
ATOM 2938 N N . THR B 1 171 ? 3.332 -11.735 11.252 1.00 20.81 171 THR B N 1
ATOM 2939 C CA . THR B 1 171 ? 4.634 -11.211 11.636 1.00 24.94 171 THR B CA 1
ATOM 2940 C C . THR B 1 171 ? 5.475 -10.847 10.411 1.00 19.16 171 THR B C 1
ATOM 2941 O O . THR B 1 171 ? 6.168 -9.826 10.422 1.00 19.31 171 THR B O 1
ATOM 2945 N N . ASP B 1 172 ? 5.429 -11.657 9.344 1.00 20.36 172 ASP B N 1
ATOM 2946 C CA . ASP B 1 172 ? 6.134 -11.282 8.115 1.00 23.74 172 ASP B CA 1
ATOM 2947 C C . ASP B 1 172 ? 5.680 -9.910 7.623 1.00 19.08 172 ASP B C 1
ATOM 2948 O O . ASP B 1 172 ? 6.502 -9.017 7.383 1.00 16.42 172 ASP B O 1
ATOM 2953 N N . ILE B 1 173 ? 4.365 -9.724 7.481 1.00 19.44 173 ILE B N 1
ATOM 2954 C CA . ILE B 1 173 ? 3.833 -8.485 6.914 1.00 19.50 173 ILE B CA 1
ATOM 2955 C C . ILE B 1 173 ? 4.067 -7.314 7.864 1.00 19.19 173 ILE B C 1
ATOM 2956 O O . ILE B 1 173 ? 4.374 -6.195 7.430 1.00 17.84 173 ILE B O 1
ATOM 2961 N N . GLN B 1 174 ? 3.949 -7.548 9.176 1.00 19.38 174 GLN B N 1
ATOM 2962 C CA . GLN B 1 174 ? 4.193 -6.470 10.129 1.00 17.82 174 GLN B CA 1
ATOM 2963 C C . GLN B 1 174 ? 5.653 -6.029 10.120 1.00 20.69 174 GLN B C 1
ATOM 2964 O O . GLN B 1 174 ? 5.939 -4.828 10.163 1.00 20.71 174 GLN B O 1
ATOM 2970 N N . ASN B 1 175 ? 6.593 -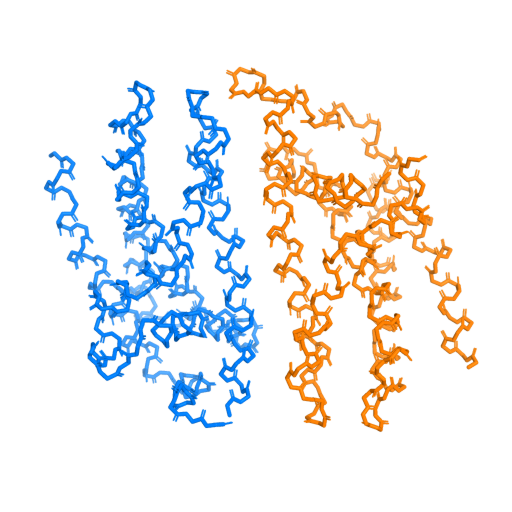6.979 10.094 1.00 18.87 175 ASN B N 1
ATOM 2971 C CA . ASN B 1 175 ? 8.004 -6.604 10.002 1.00 21.40 175 ASN B CA 1
ATOM 2972 C C . ASN B 1 175 ? 8.312 -5.890 8.689 1.00 19.09 175 ASN B C 1
ATOM 2973 O O . ASN B 1 175 ? 9.061 -4.909 8.673 1.00 19.23 175 ASN B O 1
ATOM 2978 N N . TRP B 1 176 ? 7.782 -6.396 7.571 1.00 18.35 176 TRP B N 1
ATOM 2979 C CA . TRP B 1 176 ? 7.955 -5.706 6.293 1.00 19.39 176 TRP B CA 1
ATOM 2980 C C . TRP B 1 176 ? 7.422 -4.280 6.358 1.00 17.29 176 TRP B C 1
ATOM 2981 O O . TRP B 1 176 ? 8.089 -3.342 5.905 1.00 20.99 176 TRP B O 1
ATOM 2992 N N . PHE B 1 177 ? 6.219 -4.087 6.922 1.00 15.58 177 PHE B N 1
ATOM 2993 C CA . PHE B 1 177 ? 5.633 -2.747 6.893 1.00 17.99 177 PHE B CA 1
ATOM 2994 C C . PHE B 1 177 ? 6.391 -1.789 7.800 1.00 17.91 177 PHE B C 1
ATOM 2995 O O . PHE B 1 177 ? 6.571 -0.618 7.456 1.00 17.28 177 PHE B O 1
ATOM 3003 N N . LYS B 1 178 ? 6.836 -2.263 8.964 1.00 19.72 178 LYS B N 1
ATOM 3004 C CA . LYS B 1 178 ? 7.657 -1.433 9.838 1.00 20.32 178 LYS B CA 1
ATOM 3005 C C . LYS B 1 178 ? 8.914 -0.955 9.114 1.00 17.23 178 LYS B C 1
ATOM 3006 O O . LYS B 1 178 ? 9.288 0.220 9.218 1.00 17.65 178 LYS B O 1
ATOM 3012 N N . ASP B 1 179 ? 9.554 -1.843 8.345 1.00 16.58 179 ASP B N 1
ATOM 3013 C CA . ASP B 1 179 ? 10.729 -1.464 7.559 1.00 18.55 179 ASP B CA 1
ATOM 3014 C C . ASP B 1 179 ? 10.382 -0.482 6.446 1.00 19.15 179 ASP B C 1
ATOM 3015 O O . ASP B 1 179 ? 11.183 0.405 6.132 1.00 19.01 179 ASP B O 1
ATOM 3020 N N . LYS B 1 180 ? 9.222 -0.644 5.808 1.00 18.61 180 LYS B N 1
ATOM 3021 C CA . LYS B 1 180 ? 8.839 0.315 4.770 1.00 19.49 180 LYS B CA 1
ATOM 3022 C C . LYS B 1 180 ? 8.597 1.693 5.371 1.00 21.67 180 LYS B C 1
ATOM 3023 O O . LYS B 1 180 ? 9.028 2.702 4.802 1.00 21.70 180 LYS B O 1
ATOM 3029 N N . LEU B 1 181 ? 7.933 1.756 6.540 1.00 17.08 181 LEU B N 1
ATOM 3030 C CA . LEU B 1 181 ? 7.716 3.042 7.196 1.00 18.54 181 LEU B CA 1
ATOM 3031 C C . LEU B 1 181 ? 9.035 3.708 7.555 1.00 19.65 181 LEU B C 1
ATOM 3032 O O . LEU B 1 181 ? 9.178 4.925 7.419 1.00 20.18 181 LEU B O 1
ATOM 3037 N N . PHE B 1 182 ? 9.997 2.933 8.051 1.00 18.39 182 PHE B N 1
ATOM 3038 C CA . PHE B 1 182 ? 11.316 3.498 8.322 1.00 20.07 182 PHE B CA 1
ATOM 3039 C C . PHE B 1 182 ? 11.918 4.109 7.059 1.00 21.43 182 PHE B C 1
ATOM 3040 O O . PHE B 1 182 ? 12.429 5.236 7.080 1.00 23.81 182 PHE B O 1
ATOM 3048 N N . TYR B 1 183 ? 11.845 3.379 5.940 1.00 21.63 183 TYR B N 1
ATOM 3049 C CA . TYR B 1 183 ? 12.402 3.853 4.673 1.00 24.92 183 TYR B CA 1
ATOM 3050 C C . TYR B 1 183 ? 11.656 5.077 4.147 1.00 22.49 183 TYR B C 1
ATOM 3051 O O . TYR B 1 183 ? 12.279 6.002 3.618 1.00 23.41 183 TYR B O 1
ATOM 3060 N N . TYR B 1 184 ? 10.325 5.110 4.278 1.00 21.58 184 TYR B N 1
ATOM 3061 C CA . TYR B 1 184 ? 9.588 6.304 3.871 1.00 22.61 184 TYR B CA 1
ATOM 3062 C C . TYR B 1 184 ? 9.899 7.484 4.787 1.00 25.25 184 TYR B C 1
ATOM 3063 O O . TYR B 1 184 ? 10.049 8.616 4.317 1.00 23.15 184 TYR B O 1
ATOM 3072 N N . ARG B 1 185 ? 9.994 7.244 6.100 1.00 19.96 185 ARG B N 1
ATOM 3073 C CA . ARG B 1 185 ? 10.364 8.327 7.005 1.00 21.67 185 ARG B CA 1
ATOM 3074 C C . ARG B 1 185 ? 11.721 8.912 6.625 1.00 26.25 185 ARG B C 1
ATOM 3075 O O . ARG B 1 185 ? 11.859 10.130 6.463 1.00 24.54 185 ARG B O 1
ATOM 3083 N N . SER B 1 186 ? 12.732 8.052 6.444 1.00 19.48 186 SER B N 1
ATOM 3084 C CA . SER B 1 186 ? 14.069 8.570 6.178 1.00 26.92 186 SER B CA 1
ATOM 3085 C C . SER B 1 186 ? 14.156 9.237 4.807 1.00 29.22 186 SER B C 1
ATOM 3086 O O . SER B 1 186 ? 14.861 10.242 4.666 1.00 31.67 186 SER B O 1
ATOM 3089 N N . SER B 1 187 ? 13.436 8.721 3.802 1.00 27.36 187 SER B N 1
ATOM 3090 C CA . SER B 1 187 ? 13.365 9.409 2.511 1.00 27.58 187 SER B CA 1
ATOM 3091 C C . SER B 1 187 ? 12.760 10.796 2.659 1.00 29.42 187 SER B C 1
ATOM 3092 O O . SER B 1 187 ? 13.240 11.761 2.056 1.00 31.18 187 SER B O 1
ATOM 3095 N N . LEU B 1 188 ? 11.690 10.906 3.447 1.00 30.01 188 LEU B N 1
ATOM 3096 C CA . LEU B 1 188 ? 11.065 12.196 3.707 1.00 32.41 188 LEU B CA 1
ATOM 3097 C C . LEU B 1 188 ? 12.036 13.161 4.377 1.00 34.33 188 LEU B C 1
ATOM 3098 O O . LEU B 1 188 ? 12.158 14.322 3.969 1.00 37.36 188 LEU B O 1
ATOM 3103 N N . GLU B 1 189 ? 12.729 12.706 5.423 1.00 36.25 189 GLU B N 1
ATOM 3104 C CA . GLU B 1 189 ? 13.687 13.584 6.090 1.00 37.13 189 GLU B CA 1
ATOM 3105 C C . GLU B 1 189 ? 14.771 14.030 5.125 1.00 40.10 189 GLU B C 1
ATOM 3106 O O . GLU B 1 189 ? 15.048 15.229 4.992 1.00 44.42 189 GLU B O 1
ATOM 3112 N N . LYS B 1 190 ? 15.396 13.070 4.438 1.00 36.76 190 LYS B N 1
ATOM 3113 C CA . LYS B 1 190 ? 16.426 13.408 3.464 1.00 43.79 190 LYS B CA 1
ATOM 3114 C C . LYS B 1 190 ? 15.898 14.365 2.405 1.00 46.57 190 LYS B C 1
ATOM 3115 O O . LYS B 1 190 ? 16.639 15.227 1.919 1.00 50.87 190 LYS B O 1
ATOM 3121 N N . TYR B 1 191 ? 14.622 14.234 2.045 1.00 43.50 191 TYR B N 1
ATOM 3122 C CA . TYR B 1 191 ? 14.015 15.170 1.107 1.00 47.37 191 TYR B CA 1
ATOM 3123 C C . TYR B 1 191 ? 13.917 16.573 1.708 1.00 51.64 191 TYR B C 1
ATOM 3124 O O . TYR B 1 191 ? 14.205 17.567 1.026 1.00 51.46 191 TYR B O 1
ATOM 3133 N N . GLN B 1 192 ? 13.512 16.673 2.983 1.00 47.60 192 GLN B N 1
ATOM 3134 C CA . GLN B 1 192 ? 13.406 17.969 3.649 1.00 48.09 192 GLN B CA 1
ATOM 3135 C C . GLN B 1 192 ? 14.741 18.703 3.716 1.00 54.69 192 GLN B C 1
ATOM 3136 O O . GLN B 1 192 ? 14.753 19.919 3.927 1.00 60.00 192 GLN B O 1
ATOM 3142 N N . THR B 1 193 ? 15.858 18.001 3.542 1.00 52.81 193 THR B N 1
ATOM 3143 C CA . THR B 1 193 ? 17.181 18.625 3.591 1.00 57.26 193 THR B CA 1
ATOM 3144 C C . THR B 1 193 ? 17.892 18.543 2.241 1.00 57.07 193 THR B C 1
ATOM 3145 O O . THR B 1 193 ? 17.817 19.464 1.426 1.00 65.41 193 THR B O 1
#

Sequence (381 aa):
SSTTLHNAMQYTAFDVLSSILNLMKADPLYDLLQLNQAYSSDQEYEKNEFYGDSYLEERASSLVLKFLRKYEQIPFEMYSGLRIHTVKNQTLGEIFDLLHLGDTKTFEKKKKGDLVESLIGGCVLLSQRENATLFLLFAHALIDYIFYHSSYIYFNANPPKLVKEEIITDIQNWFKDKLFYYRSSLEKYQTDPMSSTTLHNAMQYTAFDVLSSILNLMKADPLYDLLQLNQAYSSQDQEYEKNEFYGDSYLEERASSLVLKFLRKYEQIPFEMYSGLRIHTVKNQTLGEIFDLLHLGEKKKKGDLVESLIGGCVLLSQRENATLFLLFAHALIDYIFYHSSYIYFNANPPKLVKEEIITDIQNWFKDKLFYYRSSLEKYQT

Foldseek 3Di:
DLVVLVVVLLVLLLVLLVLLVVVVVVPPLVVVLPLVQLVHPHPLLVVLLVQLLVVLLVVLLVVLCVQPVVPPLDDPVVSVVLSCLLLDLQLQLVLCVSNVVDDNPVDDSNSSSSSLSSLLSSLVVCCVPPVPVSSVLSSVSSSLVSSLVSVLVSCVVPPTPPCSVVSNVVSSVVNVVSSVVSNVVSVVVVVPD/DVLVVLVVVLLVLLLVLLLLLVVVLVPDPCNLLQCPPVVNDHSVRLLVVLLVQLLVVLLVVLLVVLCVQPVVDPLDDCVVSVVLSCLLLDLQLQQVLCVSNPVPPSVVSSSVLSSQLSSLVVCVVVDVRVSSVLSSVSSSLVSSLSSLVVVCVVPPGPPCSVVSNVVSSVVNVVSSVVSNVVSVVVVD

B-factor: mean 28.43, std 11.16, range [11.62, 81.04]

Solvent-accessible surface area: 17928 Å² total; per-residue (Å²): 114,52,96,88,46,34,78,44,6,49,165,60,0,77,70,1,3,29,33,0,23,86,49,0,105,81,36,107,32,44,108,99,2,68,34,96,30,6,154,68,130,51,73,77,10,53,42,6,33,8,1,0,54,3,30,0,44,30,38,0,0,44,12,0,6,99,6,0,82,91,24,112,49,4,42,34,113,31,0,37,19,0,39,109,32,0,28,84,42,76,2,1,3,54,0,0,45,61,15,134,43,28,84,81,187,96,15,114,92,118,90,18,1,45,13,0,18,0,3,0,0,2,0,3,9,15,14,105,99,91,122,10,91,7,0,55,24,1,0,50,3,0,1,0,3,0,0,0,13,0,0,34,71,21,0,62,73,61,80,9,138,166,5,66,139,104,0,10,64,43,4,3,66,34,1,90,92,44,10,148,117,3,70,23,23,3,84,134,69,103,113,106,129,195,84,40,80,96,49,30,78,51,6,44,161,65,0,71,70,0,3,27,29,0,25,94,57,0,119,84,46,133,38,79,66,22,57,90,42,55,138,89,112,21,57,93,106,48,14,36,58,12,5,34,8,3,0,54,4,34,1,40,30,38,1,0,39,16,0,4,112,14,0,130,136,20,79,57,3,56,37,130,26,0,31,22,0,34,113,29,1,30,76,35,88,2,0,5,56,0,18,71,60,13,132,52,93,164,117,141,101,53,0,33,63,0,9,8,34,0,0,3,0,2,9,7,23,117,73,72,146,7,104,10,2,56,24,1,0,49,4,0,1,1,2,0,0,1,14,0,0,23,62,21,0,69,73,60,77,6,170,184,24,60,139,99,0,7,66,35,2,2,66,32,2,94,90,48,10,152,112,3,69,46,31,3,85,169,113,118,147

Secondary structure (DSSP, 8-state):
-HHHHHHHHHHHHHHHHHHHHHHHHTSGGGGGG-GGGGG---HHHHHHHHHHHHHHHHHHHHHHHHHHTT-TTS-HHHHHHHHHHHHSHHHHHHHHHHTT-S-TTTS-HHHHHHHHHHHHHHHHHHHHHH--HHHHHHHHHHHHHHHHHHHHHHHHHSPPTTTHHHHHHHHHHHHHHHHHHHHHHHHHHHH--/-HHHHHHHHHHHHHHHHHHHHHHHHTTSTT--GGGSSTTT--HHHHHHHHHHHHHHHHHHHHHHHHHHHHTT-TTS-THHHHHHHHHHHSHHHHHHHHHHTT---HHHHHHHHHHHHHHHHHHHHHSS-HHHHHHHHHHHHHHHHHHHHHHHHHSPPTTTHHHHHHHHHHHHHHHHHHHHHHHHHHH-